Protein AF-A0A5B8RFM1-F1 (afdb_monomer_lite)

pLDDT: mean 87.41, std 11.12, range [33.59, 97.56]

Foldseek 3Di:
DPPQLLVLLLVLLVLLVVLQVQLQDQDLLSNLVSLLSNLSSLLSLLVSLCVLLVVVVPDVSVPDDPVVSVVVCVVSPHDQPPVVLVVVSVVSNCCCPVVVDTDGSVSSNVSSVSSQVRQQSSCCVRVVGRSLLSAPLVLDDDDQLSVLLVVLNVCLVVLVLLSNLQSLVVSCCLQPQQLQQLLQQQVHDQRDDPDSSSNGNVQADPVCNHNVNCVVQPPDNLSSRHDPLVSVVVLCVLLVADPVLVVLSVVLGWRWDDSDPPGDIDTPPSVVNVVPRSDSVNSSSSSSSSSVSNSSSVVSVVPDDDDDPPLLPWKKKAFQAWWFFFQALEPPGDGPGIDDHGDMFTFPDWAAHPVDGPWIWTWGWDQDPDPVRTDTGTITCVRIDTDNRPDPDDD

Secondary structure (DSSP, 8-state):
--HHHHHHHHHHHHHHHHHHHHHTSS-HHHHHHHHHHHHHHHHHHHHHHHHHTT-TTTS-GGG--HHHHHHHHHHTT---TTHHHHHHHHHHHHHHHHH-PPPPHHHHHHHHHHHHHHHHHHHHHHTSS-STTS--GGGSPSSHHHHHHHHHHHHHHTT-HHHHHHHHHHHHHHHTGGGGBGGGGTTSSS---SSTTTTTTTTS-GGGSSHHHHHHH--SGGGGB---HHHHHHHHHHTT--HHHHHHHHHHSPEEE-SSTTSPPEEE-HHHIIIII-SHHHHHHHHHHHHHHHHHHHHHHHT------SGGG-EEEEE-S-EEEESSSSTTSPEEEEE-TT-EEEEEEEEE-SS-SS-EEEEEEEE-SSSSSEEEEEEEGGGEEEEPPPP----

Sequence (395 aa):
MKPEVLQSLMTGKVLLNQSRELCFTEDSYAASSGLVILQDALELIFISLLIEKGVDEQKAIESFSFDQIVGELKKVGLKVIKSGTLKALNKQRVVVKHYGQTSDSSSVANYFDVACQAVDSLLLEVVGKRLDEIMLCEMLADGEAKQYLQEASLAIEQAKYFKALVNIRKAIFVEIEADYCIYSYRQGGTPRGLGLLAAAGMKAPYFTKNATWIEDNVKDPFDYIQLDHGKIRQDLIEWGASTQDFFNIWRLTPEVIRLEQDSDWLLKGELKHLYQAATRENAIFCLDRAINLLGKKQQHQDNARWLDFSAAHRLNVKISSATSVFRKASKNADVVARLGIGDIYEAQAIVPSLDGEHDRFAQILHIQDDEPRFLSGYVDLEDCELVEPPEPTNQ

Organism: NCBI:txid155900

Radius of gyration: 29.36 Å; chains: 1; bounding box: 65×54×82 Å

Structure (mmCIF, N/CA/C/O backbone):
data_AF-A0A5B8RFM1-F1
#
_entry.id   AF-A0A5B8RFM1-F1
#
loop_
_atom_site.group_PDB
_atom_site.id
_atom_site.type_symbol
_atom_site.label_atom_id
_atom_site.label_alt_id
_atom_site.label_comp_id
_atom_site.label_asym_id
_atom_site.label_entity_id
_atom_site.label_seq_id
_atom_site.pdbx_PDB_ins_code
_atom_site.Cartn_x
_atom_site.Cartn_y
_atom_site.Cartn_z
_atom_site.occupancy
_atom_site.B_iso_or_equiv
_atom_site.auth_seq_id
_atom_site.auth_comp_id
_atom_site.auth_asym_id
_atom_site.auth_atom_id
_atom_site.pdbx_PDB_model_num
ATOM 1 N N . MET A 1 1 ? -23.346 -6.986 8.320 1.00 80.50 1 MET A N 1
ATOM 2 C CA . MET A 1 1 ? -22.929 -5.666 7.835 1.00 80.50 1 MET A CA 1
ATOM 3 C C . MET A 1 1 ? -23.709 -5.308 6.592 1.00 80.50 1 MET A C 1
ATOM 5 O O . MET A 1 1 ? -23.586 -6.009 5.589 1.00 80.50 1 MET A O 1
ATOM 9 N N . LYS A 1 2 ? -24.530 -4.258 6.675 1.00 81.00 2 LYS A N 1
ATOM 10 C CA . LYS A 1 2 ? -25.213 -3.672 5.510 1.00 81.00 2 LYS A CA 1
ATOM 11 C C . LYS A 1 2 ? -24.164 -3.117 4.508 1.00 81.00 2 LYS A C 1
ATOM 13 O O . LYS A 1 2 ? -23.113 -2.649 4.952 1.00 81.00 2 LYS A O 1
ATOM 18 N N . PRO A 1 3 ? -24.392 -3.142 3.178 1.00 81.25 3 PRO A N 1
ATOM 19 C CA . PRO A 1 3 ? -23.410 -2.646 2.198 1.00 81.25 3 PRO A CA 1
ATOM 20 C C . PRO A 1 3 ? -22.996 -1.177 2.399 1.00 81.25 3 PRO A C 1
ATOM 22 O O . PRO A 1 3 ? -21.817 -0.843 2.310 1.00 81.25 3 PRO A O 1
ATOM 25 N N . GLU A 1 4 ? -23.948 -0.310 2.739 1.00 83.62 4 GLU A N 1
ATOM 26 C CA . GLU A 1 4 ? -23.717 1.110 3.049 1.00 83.62 4 GLU A CA 1
ATOM 27 C C . GLU A 1 4 ? -22.857 1.332 4.308 1.00 83.62 4 GLU A C 1
ATOM 29 O O . GLU A 1 4 ? -22.039 2.255 4.355 1.00 83.62 4 GLU A O 1
ATOM 34 N N . VAL A 1 5 ? -22.979 0.442 5.301 1.00 87.38 5 VAL A N 1
ATOM 35 C CA . VAL A 1 5 ? -22.143 0.431 6.511 1.00 87.38 5 VAL A CA 1
ATOM 36 C C . VAL A 1 5 ? -20.711 0.086 6.135 1.00 87.38 5 VAL A C 1
ATOM 38 O O . VAL A 1 5 ? -19.790 0.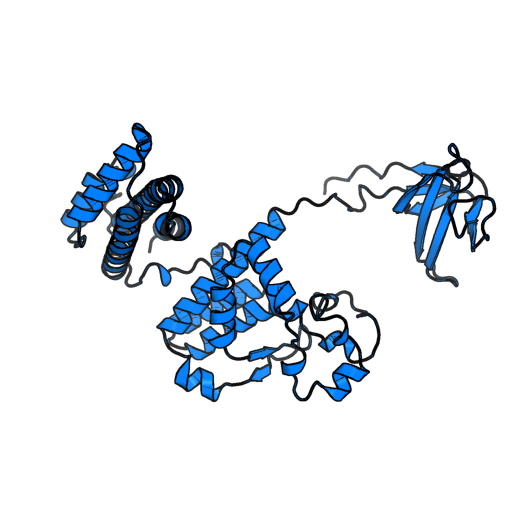758 6.589 1.00 87.38 5 VAL A O 1
ATOM 41 N N . LEU A 1 6 ? -20.505 -0.905 5.261 1.00 85.06 6 LEU A N 1
ATOM 42 C CA . LEU A 1 6 ? -19.167 -1.245 4.784 1.00 85.06 6 LEU A CA 1
ATOM 43 C C . LEU A 1 6 ? -18.524 -0.052 4.068 1.00 85.06 6 LEU A C 1
ATOM 45 O O . LEU A 1 6 ? -17.426 0.345 4.437 1.00 85.06 6 LEU A O 1
ATOM 49 N N . GLN A 1 7 ? -19.209 0.572 3.108 1.00 85.31 7 GLN A N 1
ATOM 50 C CA . GLN A 1 7 ? -18.672 1.734 2.381 1.00 85.31 7 GLN A CA 1
ATOM 51 C C . GLN A 1 7 ? -18.318 2.905 3.313 1.00 85.31 7 GLN A C 1
ATOM 53 O O . GLN A 1 7 ? -17.249 3.513 3.186 1.00 85.31 7 GLN A O 1
ATOM 58 N N . SER A 1 8 ? -19.182 3.190 4.286 1.00 89.56 8 SER A N 1
ATOM 59 C CA . SER A 1 8 ? -18.968 4.261 5.262 1.00 89.56 8 SER A CA 1
ATOM 60 C C . SER A 1 8 ? -17.807 3.951 6.214 1.00 89.56 8 SER A C 1
ATOM 62 O O . SER A 1 8 ? -16.977 4.823 6.473 1.00 89.56 8 SER A O 1
ATOM 64 N N . LEU A 1 9 ? -17.669 2.697 6.663 1.00 91.25 9 LEU A N 1
ATOM 65 C CA . LEU A 1 9 ? -16.527 2.245 7.466 1.00 91.25 9 LEU A CA 1
ATOM 66 C C . LEU A 1 9 ? -15.214 2.293 6.681 1.00 91.25 9 LEU A C 1
ATOM 68 O O . LEU A 1 9 ? -14.189 2.660 7.248 1.00 91.25 9 LEU A O 1
ATOM 72 N N . MET A 1 10 ? -15.234 1.974 5.388 1.00 87.94 10 MET A N 1
ATOM 73 C CA . MET A 1 10 ? -14.050 2.044 4.523 1.00 87.94 10 MET A CA 1
ATOM 74 C C . MET A 1 10 ? -13.602 3.498 4.348 1.00 87.94 10 MET A C 1
ATOM 76 O O . MET A 1 10 ? -12.426 3.808 4.530 1.00 87.94 10 MET A O 1
ATOM 80 N N . THR A 1 11 ? -14.549 4.408 4.107 1.00 90.12 11 THR A N 1
ATOM 81 C CA . THR A 1 11 ? -14.279 5.854 4.043 1.00 90.12 11 THR A CA 1
ATOM 82 C C . THR A 1 11 ? -13.738 6.375 5.376 1.00 90.12 11 THR A C 1
ATOM 84 O O . THR A 1 11 ? -12.705 7.045 5.415 1.00 90.12 11 THR A O 1
ATOM 87 N N . GLY A 1 12 ? -14.377 6.002 6.489 1.00 93.88 12 GLY A N 1
ATOM 88 C CA . GLY A 1 12 ? -13.916 6.340 7.834 1.00 93.88 12 GLY A CA 1
ATOM 89 C C . GLY A 1 12 ? -12.516 5.798 8.135 1.00 93.88 12 GLY A C 1
ATOM 90 O O . GLY A 1 12 ? -11.698 6.511 8.709 1.00 93.88 12 GLY A O 1
ATOM 91 N N . LYS A 1 13 ? -12.192 4.578 7.688 1.00 91.31 13 LYS A N 1
ATOM 92 C CA . LYS A 1 13 ? -10.856 3.976 7.822 1.00 91.31 13 LYS A CA 1
ATOM 93 C C . LYS A 1 13 ? -9.799 4.746 7.037 1.00 91.31 13 LYS A C 1
ATOM 95 O O . LYS A 1 13 ? -8.712 4.977 7.565 1.00 91.31 13 LYS A O 1
ATOM 100 N N . VAL A 1 14 ? -10.105 5.167 5.809 1.00 88.62 14 VAL A N 1
ATOM 101 C CA . VAL A 1 14 ? -9.196 5.994 4.999 1.00 88.62 14 VAL A CA 1
ATOM 102 C C . VAL A 1 14 ? -8.899 7.315 5.708 1.00 88.62 14 VAL A C 1
ATOM 104 O O . VAL A 1 14 ? -7.728 7.650 5.885 1.00 88.62 14 VAL A O 1
ATOM 107 N N . LEU A 1 15 ? -9.928 8.019 6.189 1.00 93.94 15 LEU A N 1
ATOM 108 C CA . LEU A 1 15 ? -9.753 9.275 6.929 1.00 93.94 15 LEU A CA 1
ATOM 109 C C . LEU A 1 15 ? -8.984 9.066 8.237 1.00 93.94 15 LEU A C 1
ATOM 111 O O . LEU A 1 15 ? -8.085 9.842 8.553 1.00 93.94 15 LEU A O 1
ATOM 115 N N . LEU A 1 16 ? -9.276 7.991 8.975 1.00 93.50 16 LEU A N 1
ATOM 116 C CA . LEU A 1 16 ? -8.554 7.668 10.202 1.00 93.50 16 LEU A CA 1
ATOM 117 C C . LEU A 1 16 ? -7.062 7.444 9.906 1.00 93.50 16 LEU A C 1
ATOM 119 O O . LEU A 1 16 ? -6.207 8.030 10.570 1.00 93.50 16 LEU A O 1
ATOM 123 N N . ASN A 1 17 ? -6.740 6.674 8.865 1.00 88.25 17 ASN A N 1
ATOM 124 C CA . ASN A 1 17 ? -5.362 6.421 8.447 1.00 88.25 17 ASN A CA 1
ATOM 125 C C . ASN A 1 17 ? -4.639 7.702 8.008 1.00 88.25 17 ASN A C 1
ATOM 127 O O . ASN A 1 17 ? -3.491 7.902 8.396 1.00 88.25 17 ASN A O 1
ATOM 131 N N . GLN A 1 18 ? -5.308 8.587 7.265 1.00 89.50 18 GLN A N 1
ATOM 132 C CA . GLN A 1 18 ? -4.754 9.892 6.884 1.00 89.50 18 GLN A CA 1
ATOM 133 C C . GLN A 1 18 ? -4.527 10.796 8.101 1.00 89.50 18 GLN A C 1
ATOM 135 O O . GLN A 1 18 ? -3.470 11.413 8.228 1.00 89.50 18 GLN A O 1
ATOM 140 N N . SER A 1 19 ? -5.486 10.846 9.031 1.00 95.06 19 SER A N 1
ATOM 141 C CA . SER A 1 19 ? -5.359 11.667 10.237 1.00 95.06 19 SER A CA 1
ATOM 142 C C . SER A 1 19 ? -4.191 11.229 11.118 1.00 95.06 19 SER A C 1
ATOM 144 O O . SER A 1 19 ? -3.590 12.073 11.769 1.00 95.06 19 SER A O 1
ATOM 146 N N . ARG A 1 20 ? -3.805 9.944 11.094 1.00 92.38 20 ARG A N 1
ATOM 147 C CA . ARG A 1 20 ? -2.685 9.420 11.886 1.00 92.38 20 ARG A CA 1
ATOM 148 C C . ARG A 1 20 ? -1.383 10.166 11.616 1.00 92.38 20 ARG A C 1
ATOM 150 O O . ARG A 1 20 ? -0.751 10.629 12.556 1.00 92.38 20 ARG A O 1
ATOM 157 N N . GLU A 1 21 ? -0.974 10.274 10.354 1.00 88.38 21 GLU A N 1
ATOM 158 C CA . GLU A 1 21 ? 0.304 10.913 9.998 1.00 88.38 21 GLU A CA 1
ATOM 159 C C . GLU A 1 21 ? 0.332 12.382 10.451 1.00 88.38 21 GLU A C 1
ATOM 161 O O . GLU A 1 21 ? 1.353 12.876 10.925 1.00 88.38 21 GLU A O 1
ATOM 166 N N . LEU A 1 22 ? -0.823 13.049 10.404 1.00 94.00 22 LEU A N 1
ATOM 167 C CA . LEU A 1 22 ? -0.988 14.434 10.831 1.00 94.00 22 LEU A CA 1
ATOM 168 C C . LEU A 1 22 ? -1.064 14.583 12.356 1.00 94.00 22 LEU A C 1
ATOM 170 O O . LEU A 1 22 ? -0.514 15.529 12.898 1.00 94.00 22 LEU A O 1
ATOM 174 N N . CYS A 1 23 ? -1.714 13.666 13.072 1.00 94.81 23 CYS A N 1
ATOM 175 C CA . CYS A 1 23 ? -1.893 13.754 14.524 1.00 94.81 23 CYS A CA 1
ATOM 176 C C . CYS A 1 23 ? -0.604 13.513 15.324 1.00 94.81 23 CYS A C 1
ATOM 178 O O . CYS A 1 23 ? -0.533 13.943 16.472 1.00 94.81 23 CYS A O 1
ATOM 180 N N . PHE A 1 24 ? 0.389 12.829 14.746 1.00 92.44 24 PHE A N 1
ATOM 181 C CA . PHE A 1 24 ? 1.660 12.494 15.408 1.00 92.44 24 PHE A CA 1
ATOM 182 C C . PHE A 1 24 ? 2.834 13.408 15.016 1.00 92.44 24 PHE A C 1
ATOM 184 O O . PHE A 1 24 ? 3.976 13.125 15.374 1.00 92.44 24 PHE A O 1
ATOM 191 N N . THR A 1 25 ? 2.579 14.497 14.292 1.00 90.94 25 THR A N 1
ATOM 192 C CA . THR A 1 25 ? 3.601 15.508 13.986 1.00 90.94 25 THR A CA 1
ATOM 193 C C . THR A 1 25 ? 3.812 16.473 15.155 1.00 90.94 25 THR A C 1
ATOM 195 O O . THR A 1 25 ? 2.909 16.698 15.957 1.00 90.94 25 THR A O 1
ATOM 198 N N . GLU A 1 26 ? 4.995 17.082 15.250 1.00 91.31 26 GLU A N 1
ATOM 199 C CA . GLU A 1 26 ? 5.261 18.146 16.229 1.00 91.31 26 GLU A CA 1
ATOM 200 C C . GLU A 1 26 ? 4.641 19.489 15.810 1.00 91.31 26 GLU A C 1
ATOM 202 O O . GLU A 1 26 ? 4.331 20.316 16.669 1.00 91.31 26 GLU A O 1
ATOM 207 N N . ASP A 1 27 ? 4.394 19.694 14.511 1.00 94.25 27 ASP A N 1
ATOM 208 C CA . ASP A 1 27 ? 3.782 20.915 13.980 1.00 94.25 27 ASP A CA 1
ATOM 209 C C . ASP A 1 27 ? 2.311 21.048 14.410 1.00 94.25 27 ASP A C 1
ATOM 211 O O . ASP A 1 27 ? 1.443 20.267 14.013 1.00 94.25 27 ASP A O 1
ATOM 215 N N . SER A 1 28 ? 2.013 22.093 15.184 1.00 93.56 28 SER A N 1
ATOM 216 C CA . SER A 1 28 ? 0.675 22.345 15.714 1.00 93.56 28 SER A CA 1
ATOM 217 C C . SER A 1 28 ? -0.366 22.620 14.626 1.00 93.56 28 SER A C 1
ATOM 219 O O . SER A 1 28 ? -1.543 22.312 14.832 1.00 93.56 28 SER A O 1
ATOM 221 N N . TYR A 1 29 ? 0.013 23.143 13.455 1.00 95.06 29 TYR A N 1
ATOM 222 C CA . TYR A 1 29 ? -0.918 23.368 12.340 1.00 95.06 29 TYR A CA 1
ATOM 223 C C . TYR A 1 29 ? -1.307 22.053 11.665 1.00 95.06 29 TYR A C 1
ATOM 225 O O . TYR A 1 29 ? -2.497 21.783 11.455 1.00 95.06 29 TYR A O 1
ATOM 233 N N . ALA A 1 30 ? -0.318 21.212 11.368 1.00 94.62 30 ALA A N 1
ATOM 234 C CA . ALA A 1 30 ? -0.551 19.886 10.811 1.00 94.62 30 ALA A CA 1
ATOM 235 C C . ALA A 1 30 ? -1.322 18.994 11.802 1.00 94.62 30 ALA A C 1
ATOM 237 O O . ALA A 1 30 ? -2.327 18.397 11.413 1.00 94.62 30 ALA A O 1
ATOM 238 N N . ALA A 1 31 ? -0.967 19.010 13.093 1.00 95.62 31 ALA A N 1
ATOM 239 C CA . ALA A 1 31 ? -1.714 18.311 14.140 1.00 95.62 31 ALA A CA 1
ATOM 240 C C . ALA A 1 31 ? -3.170 18.796 14.234 1.00 95.62 31 ALA A C 1
ATOM 242 O O . ALA A 1 31 ? -4.103 17.992 14.275 1.00 95.62 31 ALA A O 1
ATOM 243 N N . SER A 1 32 ? -3.396 20.110 14.181 1.00 96.25 32 SER A N 1
ATOM 244 C CA . SER A 1 32 ? -4.747 20.688 14.170 1.00 96.25 32 SER A CA 1
ATOM 245 C C . SER A 1 32 ? -5.562 20.257 12.949 1.00 96.25 32 SER A C 1
ATOM 247 O O . SER A 1 32 ? -6.758 19.995 13.069 1.00 96.25 32 SER A O 1
ATOM 249 N N . SER A 1 33 ? -4.924 20.131 11.785 1.00 95.50 33 SER A N 1
ATOM 250 C CA . SER A 1 33 ? -5.568 19.615 10.570 1.00 95.50 33 SER A CA 1
ATOM 251 C C . SER A 1 33 ? -5.920 18.132 10.717 1.00 95.50 33 SER A C 1
ATOM 253 O O . SER A 1 33 ? -7.040 17.725 10.402 1.00 95.50 33 SER A O 1
ATOM 255 N N . GLY A 1 34 ? -5.008 17.341 11.291 1.00 96.12 34 GLY A N 1
ATOM 256 C CA . GLY A 1 34 ? -5.249 15.944 11.650 1.00 96.12 34 GLY A CA 1
ATOM 257 C C . GLY A 1 34 ? -6.445 15.776 12.586 1.00 96.12 34 GLY A C 1
ATOM 258 O O . GLY A 1 34 ? -7.269 14.895 12.363 1.00 96.12 34 GLY A O 1
ATOM 259 N N . LEU A 1 35 ? -6.612 16.669 13.568 1.00 96.94 35 LEU A N 1
ATOM 260 C CA . LEU A 1 35 ? -7.751 16.662 14.494 1.00 96.94 35 LEU A CA 1
ATOM 261 C C . LEU A 1 35 ? -9.106 16.825 13.785 1.00 96.94 35 LEU A C 1
ATOM 263 O O . LEU A 1 35 ? -10.089 16.202 14.189 1.00 96.94 35 LEU A O 1
ATOM 267 N N . VAL A 1 36 ? -9.175 17.659 12.743 1.00 96.56 36 VAL A N 1
ATOM 268 C CA . VAL A 1 36 ? -10.403 17.840 11.951 1.00 96.56 36 VAL A CA 1
ATOM 269 C C . VAL A 1 36 ? -10.739 16.554 11.198 1.00 96.56 36 VAL A C 1
ATOM 271 O O . VAL A 1 36 ? -11.860 16.063 11.312 1.00 96.56 36 VAL A O 1
ATOM 274 N N . ILE A 1 37 ? -9.754 15.971 10.512 1.00 97.19 37 ILE A N 1
ATOM 275 C CA . ILE A 1 37 ? -9.925 14.734 9.734 1.00 97.19 37 ILE A CA 1
ATOM 276 C C . ILE A 1 37 ? -10.281 13.553 10.651 1.00 97.19 37 ILE A C 1
ATOM 278 O O . ILE A 1 37 ? -11.168 12.763 10.330 1.00 97.19 37 ILE A O 1
ATOM 282 N N . LEU A 1 38 ? -9.640 13.456 11.821 1.00 97.56 38 LEU A N 1
ATOM 283 C CA . LEU A 1 38 ? -9.930 12.443 12.839 1.00 97.56 38 LEU A CA 1
ATOM 284 C C . LEU A 1 38 ? -11.396 12.497 13.281 1.00 97.56 38 LEU A C 1
ATOM 286 O O . LEU A 1 38 ? -12.038 11.463 13.457 1.00 97.56 38 LEU A O 1
ATOM 290 N N . GLN A 1 39 ? -11.929 13.700 13.470 1.00 96.19 39 GLN A N 1
ATOM 291 C CA . GLN A 1 39 ? -13.304 13.873 13.906 1.00 96.19 39 GLN A CA 1
ATOM 292 C C . GLN A 1 39 ? -14.311 13.460 12.827 1.00 96.19 39 GLN A C 1
ATOM 294 O O . GLN A 1 39 ? -15.297 12.799 13.150 1.00 96.19 39 GLN A O 1
ATOM 299 N N . ASP A 1 40 ? -14.048 13.790 11.564 1.00 95.69 40 ASP A N 1
ATOM 300 C CA . ASP A 1 40 ? -14.897 13.368 10.446 1.00 95.69 40 ASP A CA 1
ATOM 301 C C . ASP A 1 40 ? -14.849 11.833 10.270 1.00 95.69 40 ASP A C 1
ATOM 303 O O . ASP A 1 40 ? -15.879 11.194 10.045 1.00 95.69 40 ASP A O 1
ATOM 307 N N . ALA A 1 41 ? -13.680 11.212 10.488 1.00 96.69 41 ALA A N 1
ATOM 308 C CA . ALA A 1 41 ? -13.542 9.755 10.530 1.00 96.69 41 ALA A CA 1
ATOM 309 C C . ALA A 1 41 ? -14.408 9.123 11.635 1.00 96.69 41 ALA A C 1
ATOM 311 O O . ALA A 1 41 ? -15.121 8.147 11.391 1.00 96.69 41 ALA A O 1
ATOM 312 N N . LEU A 1 42 ? -14.370 9.686 12.850 1.00 96.81 42 LEU A N 1
ATOM 313 C CA . LEU A 1 42 ? -15.168 9.210 13.982 1.00 96.81 42 LEU A CA 1
ATOM 314 C C . LEU A 1 42 ? -16.670 9.348 13.738 1.00 96.81 42 LEU A C 1
ATOM 316 O O . LEU A 1 42 ? -17.415 8.427 14.066 1.00 96.81 42 LEU A O 1
ATOM 320 N N . GLU A 1 43 ? -17.114 10.474 13.182 1.00 95.50 43 GLU A N 1
ATOM 321 C CA . GLU A 1 43 ? -18.524 10.704 12.857 1.00 95.50 43 GLU A CA 1
ATOM 322 C C . GLU A 1 43 ? -19.033 9.649 11.872 1.00 95.50 43 GLU A C 1
ATOM 324 O O . GLU A 1 43 ? -20.026 8.982 12.167 1.00 95.50 43 GLU A O 1
ATOM 329 N N . LEU A 1 44 ? -18.305 9.407 10.777 1.00 95.31 44 LEU A N 1
ATOM 330 C CA . LEU A 1 44 ? -18.661 8.377 9.798 1.00 95.31 44 LEU A CA 1
ATOM 331 C C . LEU A 1 44 ? -18.715 6.979 10.415 1.00 95.31 44 LEU A C 1
ATOM 333 O O . LEU A 1 44 ? -19.691 6.254 10.216 1.00 95.31 44 LEU A O 1
ATOM 337 N N . ILE A 1 45 ? -17.698 6.600 11.192 1.00 95.69 45 ILE A N 1
ATOM 338 C CA . ILE A 1 45 ? -17.657 5.281 11.833 1.00 95.69 45 ILE A CA 1
ATOM 339 C C . ILE A 1 45 ? -18.823 5.136 12.814 1.00 95.69 45 ILE A C 1
ATOM 341 O O . ILE A 1 45 ? -19.546 4.146 12.761 1.00 95.69 45 ILE A O 1
ATOM 345 N N . PHE A 1 46 ? -19.058 6.117 13.684 1.00 96.19 46 PHE A N 1
ATOM 346 C CA . PHE A 1 46 ? -20.114 6.035 14.695 1.00 96.19 46 PHE A CA 1
ATOM 347 C C . PHE A 1 46 ? -21.518 6.042 14.086 1.00 96.19 46 PHE A C 1
ATOM 349 O O . PHE A 1 46 ? -22.377 5.295 14.554 1.00 96.19 46 PHE A O 1
ATOM 356 N N . ILE A 1 47 ? -21.745 6.822 13.027 1.00 94.94 47 ILE A N 1
ATOM 357 C CA . ILE A 1 47 ? -22.988 6.780 12.246 1.00 94.94 47 ILE A CA 1
ATOM 358 C C . ILE A 1 47 ? -23.177 5.386 11.638 1.00 94.94 47 ILE A C 1
ATOM 360 O O . ILE A 1 47 ? -24.245 4.800 11.794 1.00 94.94 47 ILE A O 1
ATOM 364 N N . SER A 1 48 ? -22.128 4.804 11.050 1.00 93.69 48 SER A N 1
ATOM 365 C CA . SER A 1 48 ? -22.175 3.448 10.477 1.00 93.69 48 SER A CA 1
ATOM 366 C C . SER A 1 48 ? -22.589 2.394 11.510 1.00 93.69 48 SER A C 1
ATOM 368 O O . SER A 1 48 ? -23.363 1.488 11.210 1.00 93.69 48 SER A O 1
ATOM 370 N N . LEU A 1 49 ? -22.124 2.528 12.755 1.00 94.50 49 LEU A N 1
ATOM 371 C CA . LEU A 1 49 ? -22.515 1.639 13.851 1.00 94.50 49 LEU A CA 1
ATOM 372 C C . LEU A 1 49 ? -23.985 1.803 14.256 1.00 94.50 49 LEU A C 1
ATOM 374 O O . LEU A 1 49 ? -24.638 0.817 14.597 1.00 94.50 49 LEU A O 1
ATOM 378 N N . LEU A 1 50 ? -24.509 3.032 14.232 1.00 94.38 50 LEU A N 1
ATOM 379 C CA . LEU A 1 50 ? -25.925 3.305 14.496 1.00 94.38 50 LEU A CA 1
ATOM 380 C C . LEU A 1 50 ? -26.821 2.730 13.389 1.00 94.38 50 LEU A C 1
ATOM 382 O O . LEU A 1 50 ? -27.860 2.150 13.707 1.00 94.38 50 LEU A O 1
ATOM 386 N N . ILE A 1 51 ? -26.391 2.820 12.127 1.00 92.56 51 ILE A N 1
ATOM 387 C CA . ILE A 1 51 ? -27.071 2.209 10.970 1.00 92.56 51 ILE A CA 1
ATOM 388 C C . ILE A 1 51 ? -27.100 0.681 11.096 1.00 92.56 51 ILE A C 1
ATOM 390 O O . ILE A 1 51 ? -28.142 0.047 10.916 1.00 92.56 51 ILE A O 1
ATOM 394 N N . GLU A 1 52 ? -25.975 0.062 11.467 1.00 92.75 52 GLU A N 1
ATOM 395 C CA . GLU A 1 52 ? -25.910 -1.393 11.674 1.00 92.75 52 GLU A CA 1
ATOM 396 C C . GLU A 1 52 ? -26.812 -1.846 12.841 1.00 92.75 52 GLU A C 1
ATOM 398 O O . GLU A 1 52 ? -27.294 -2.977 12.851 1.00 92.75 52 GLU A O 1
ATOM 403 N N . LYS A 1 53 ? -27.093 -0.961 13.810 1.00 92.12 53 LYS A N 1
ATOM 404 C CA . LYS A 1 53 ? -28.065 -1.189 14.897 1.00 92.12 53 LYS A CA 1
ATOM 405 C C . LYS A 1 53 ? -29.510 -0.792 14.547 1.00 92.12 53 LYS A C 1
ATOM 407 O O . LYS A 1 53 ? -30.375 -0.942 15.408 1.00 92.12 53 LYS A O 1
ATOM 412 N N . GLY A 1 54 ? -29.782 -0.319 13.328 1.00 88.75 54 GLY A N 1
ATOM 413 C CA . GLY A 1 54 ? -31.127 0.027 12.845 1.00 88.75 54 GLY A CA 1
ATOM 414 C C . GLY A 1 54 ? -31.703 1.325 13.424 1.00 88.75 54 GLY A C 1
ATOM 415 O O . GLY A 1 54 ? -32.917 1.460 13.566 1.00 88.75 54 GLY A O 1
ATOM 416 N N . VAL A 1 55 ? -30.853 2.272 13.835 1.00 87.81 55 VAL A N 1
ATOM 417 C CA . VAL A 1 55 ? -31.299 3.565 14.396 1.00 87.81 55 VAL A CA 1
ATOM 418 C C . VAL A 1 55 ? -31.740 4.543 13.303 1.00 87.81 55 VAL A C 1
ATOM 420 O O . VAL A 1 55 ? -32.642 5.352 13.528 1.00 87.81 55 VAL A O 1
ATOM 423 N N . ASP A 1 56 ? -31.123 4.453 12.130 1.00 84.38 56 ASP A N 1
ATOM 424 C CA . ASP A 1 56 ? -31.448 5.197 10.906 1.00 84.38 56 ASP A CA 1
ATOM 425 C C . ASP A 1 56 ? -32.885 4.963 10.432 1.00 84.38 56 ASP A C 1
ATOM 427 O O . ASP A 1 56 ? -33.552 5.880 9.965 1.00 84.38 56 ASP A O 1
ATOM 431 N N . GLU A 1 57 ? -33.414 3.763 10.661 1.00 79.94 57 GLU A N 1
ATOM 432 C CA . GLU A 1 57 ? -34.799 3.407 10.335 1.00 79.94 57 GLU A CA 1
ATOM 433 C C . GLU A 1 57 ? -35.825 4.174 11.195 1.00 79.94 57 GLU A C 1
ATOM 435 O O . GLU A 1 57 ? -37.011 4.230 10.869 1.00 79.94 57 GLU A O 1
ATOM 440 N N . GLN A 1 58 ? -35.382 4.779 12.303 1.00 71.94 58 GLN A N 1
ATOM 441 C CA . GLN A 1 58 ? -36.239 5.451 13.283 1.00 71.94 58 GLN A CA 1
ATOM 442 C C . GLN A 1 58 ? -35.988 6.959 13.368 1.00 71.94 58 GLN A C 1
ATOM 444 O O . GLN A 1 58 ? -36.832 7.695 13.889 1.00 71.94 58 GLN A O 1
ATOM 449 N N . LYS A 1 59 ? -34.813 7.430 12.938 1.00 83.25 59 LYS A N 1
ATOM 450 C CA . LYS A 1 59 ? -34.356 8.809 13.141 1.00 83.25 59 LYS A CA 1
ATOM 451 C C . LYS A 1 59 ? -33.486 9.269 11.975 1.00 83.25 59 LYS A C 1
ATOM 453 O O . LYS A 1 59 ? -32.660 8.514 11.483 1.00 83.25 59 LYS A O 1
ATOM 458 N N . ALA A 1 60 ? -33.593 10.554 11.633 1.00 84.44 60 ALA A N 1
ATOM 459 C CA . ALA A 1 60 ? -32.712 11.220 10.671 1.00 84.44 60 ALA A CA 1
ATOM 460 C C . ALA A 1 60 ? -31.324 11.475 11.288 1.00 84.44 60 ALA A C 1
ATOM 462 O O . ALA A 1 60 ? -31.018 12.578 11.764 1.00 84.44 60 ALA A O 1
ATOM 463 N N . ILE A 1 61 ? -30.511 10.420 11.357 1.00 85.75 61 ILE A N 1
ATOM 464 C CA . ILE A 1 61 ? -29.201 10.439 12.013 1.00 85.75 61 ILE A CA 1
ATOM 465 C C . ILE A 1 61 ? -28.180 11.336 11.297 1.00 85.75 61 ILE A C 1
ATOM 467 O O . ILE A 1 61 ? -27.214 11.748 11.937 1.00 85.75 61 ILE A O 1
ATOM 471 N N . GLU A 1 62 ? -28.397 11.719 10.029 1.00 78.06 62 GLU A N 1
ATOM 472 C CA . GLU A 1 62 ? -27.479 12.604 9.286 1.00 78.06 62 GLU A CA 1
ATOM 473 C C . GLU A 1 62 ? -27.439 14.029 9.859 1.00 78.06 62 GLU A C 1
ATOM 475 O O . GLU A 1 62 ? -26.490 14.777 9.637 1.00 78.06 62 GLU A O 1
ATOM 480 N N . SER A 1 63 ? -28.469 14.414 10.616 1.00 84.19 63 SER A N 1
ATOM 481 C CA . SER A 1 63 ? -28.568 15.733 11.254 1.00 84.19 63 SER A CA 1
ATOM 482 C C . SER A 1 63 ? -27.916 15.798 12.638 1.00 84.19 63 SER A C 1
ATOM 484 O O . SER A 1 63 ? -27.924 16.852 13.282 1.00 84.19 63 SER A O 1
ATOM 486 N N . PHE A 1 64 ? -27.388 14.679 13.142 1.00 91.06 64 PHE A N 1
ATOM 487 C CA . PHE A 1 64 ? -26.886 14.620 14.506 1.00 91.06 64 PHE A CA 1
ATOM 488 C C . PHE A 1 64 ? -25.528 15.302 14.638 1.00 91.06 64 PHE A C 1
ATOM 490 O O . PHE A 1 64 ? -24.564 14.989 13.948 1.00 91.06 64 PHE A O 1
ATOM 497 N N . SER A 1 65 ? -25.424 16.186 15.626 1.00 92.38 65 SER A N 1
ATOM 498 C CA . SER A 1 65 ? -24.133 16.611 16.159 1.00 92.38 65 SER A CA 1
ATOM 499 C C . SER A 1 65 ? -23.388 15.429 16.785 1.00 92.38 65 SER A C 1
ATOM 501 O O . SER A 1 65 ? -23.990 14.464 17.261 1.00 92.38 65 SER A O 1
ATOM 503 N N . PHE A 1 66 ? -22.066 15.538 16.891 1.00 93.56 66 PHE A N 1
ATOM 504 C CA . PHE A 1 66 ? -21.242 14.496 17.505 1.00 93.56 66 PHE A CA 1
ATOM 505 C C . PHE A 1 66 ? -21.691 14.095 18.920 1.00 93.56 66 PHE A C 1
ATOM 507 O O . PHE A 1 66 ? -21.725 12.913 19.262 1.00 93.56 66 PHE A O 1
ATOM 514 N N . ASP A 1 67 ? -22.094 15.064 19.746 1.00 92.62 67 ASP A N 1
ATOM 515 C CA . ASP A 1 67 ? -22.621 14.786 21.085 1.00 92.62 67 ASP A CA 1
ATOM 516 C C . ASP A 1 67 ? -23.918 13.963 21.047 1.00 92.62 67 ASP A C 1
ATOM 518 O O . ASP A 1 67 ? -24.120 13.098 21.906 1.00 92.62 67 ASP A O 1
ATOM 522 N N . GLN A 1 68 ? -24.781 14.209 20.055 1.00 94.19 68 GLN A N 1
ATOM 523 C CA . GLN A 1 68 ? -25.997 13.425 19.833 1.00 94.19 68 GLN A CA 1
ATOM 524 C C . GLN A 1 68 ? -25.655 12.011 19.359 1.00 94.19 68 GLN A C 1
ATOM 526 O O . GLN A 1 68 ? -26.200 11.065 19.921 1.00 94.19 68 GLN A O 1
ATOM 531 N N . ILE A 1 69 ? -24.704 11.851 18.432 1.00 95.38 69 ILE A N 1
ATOM 532 C CA . ILE A 1 69 ? -24.220 10.537 17.972 1.00 95.38 69 ILE A CA 1
ATOM 533 C C . ILE A 1 69 ? -23.719 9.705 19.164 1.00 95.38 69 ILE A C 1
ATOM 535 O O . ILE A 1 69 ? -24.186 8.589 19.395 1.00 95.38 69 ILE A O 1
ATOM 539 N N . VAL A 1 70 ? -22.834 10.270 19.996 1.00 94.50 70 VAL A N 1
ATOM 540 C CA . VAL A 1 70 ? -22.322 9.600 21.207 1.00 94.50 70 VAL A CA 1
ATOM 541 C C . VAL A 1 70 ? -23.445 9.291 22.205 1.00 94.50 70 VAL A C 1
ATOM 543 O O . VAL A 1 70 ? -23.408 8.266 22.890 1.00 94.50 70 VAL A O 1
ATOM 546 N N . GLY A 1 71 ? -24.440 10.174 22.319 1.00 93.88 71 GLY A N 1
ATOM 547 C CA . GLY A 1 71 ? -25.618 9.959 23.157 1.00 93.88 71 GLY A CA 1
ATOM 548 C C . GLY A 1 71 ? -26.487 8.798 22.675 1.00 93.88 71 GLY A C 1
ATOM 549 O O . GLY A 1 71 ? -26.946 8.003 23.492 1.00 93.88 71 GLY A O 1
ATOM 550 N N . GLU A 1 72 ? -26.687 8.672 21.368 1.00 94.44 72 GLU A N 1
ATOM 551 C CA . GLU A 1 72 ? -27.492 7.611 20.760 1.00 94.44 72 GLU A CA 1
ATOM 552 C C . GLU A 1 72 ? -26.791 6.256 20.822 1.00 94.44 72 GLU A C 1
ATOM 554 O O . GLU A 1 72 ? -27.440 5.284 21.202 1.00 94.44 72 GLU A O 1
ATOM 559 N N . LEU A 1 73 ? -25.467 6.199 20.623 1.00 94.31 73 LEU A N 1
ATOM 560 C CA . LEU A 1 73 ? -24.677 4.979 20.857 1.00 94.31 73 LEU A CA 1
ATOM 561 C C . LEU A 1 73 ? -24.921 4.422 22.270 1.00 94.31 73 LEU A C 1
ATOM 563 O O . LEU A 1 73 ? -25.164 3.231 22.445 1.00 94.31 73 LEU A O 1
ATOM 567 N N . LYS A 1 74 ? -24.955 5.298 23.283 1.00 94.31 74 LYS A N 1
ATOM 568 C CA . LYS A 1 74 ? -25.263 4.895 24.665 1.00 94.31 74 LYS A CA 1
ATOM 569 C C . LYS A 1 74 ? -26.704 4.415 24.839 1.00 94.31 74 LYS A C 1
ATOM 571 O O . LYS A 1 74 ? -26.933 3.482 25.603 1.00 94.31 74 LYS A O 1
ATOM 576 N N . LYS A 1 75 ? -27.677 5.036 24.160 1.00 93.62 75 LYS A N 1
ATOM 577 C CA . LYS A 1 75 ? -29.095 4.634 24.232 1.00 93.62 75 LYS A CA 1
ATOM 578 C C . LYS A 1 75 ? -29.333 3.249 23.637 1.00 93.62 75 LYS A C 1
ATOM 580 O O . LYS A 1 75 ? -30.167 2.522 24.162 1.00 93.62 75 LYS A O 1
ATOM 585 N N . VAL A 1 76 ? -28.577 2.871 22.605 1.00 93.12 76 VAL A N 1
ATOM 586 C CA . VAL A 1 76 ? -28.613 1.514 22.032 1.00 93.12 76 VAL A CA 1
ATOM 587 C C . VAL A 1 76 ? -27.741 0.507 22.792 1.00 93.12 76 VAL A C 1
ATOM 589 O O . VAL A 1 76 ? -27.516 -0.601 22.315 1.00 93.12 76 VAL A O 1
ATOM 592 N N . GLY A 1 77 ? -27.262 0.873 23.985 1.00 92.12 77 GLY A N 1
ATOM 593 C CA . GLY A 1 77 ? -26.538 -0.018 24.889 1.00 92.12 77 GLY A CA 1
ATOM 594 C C . GLY A 1 77 ? -25.029 -0.098 24.655 1.00 92.12 77 GLY A C 1
ATOM 595 O O . GLY A 1 77 ? -24.361 -0.803 25.403 1.00 92.12 77 GLY A O 1
ATOM 596 N N . LEU A 1 78 ? -24.474 0.645 23.691 1.00 92.94 78 LEU A N 1
ATOM 597 C CA . LEU A 1 78 ? -23.044 0.600 23.382 1.00 92.94 78 LEU A CA 1
ATOM 598 C C . LEU A 1 78 ? -22.238 1.493 24.328 1.00 92.94 78 LEU A C 1
ATOM 600 O O . LEU A 1 78 ? -22.536 2.678 24.544 1.00 92.94 78 LEU A O 1
ATOM 604 N N . LYS A 1 79 ? -21.154 0.943 24.878 1.00 91.94 79 LYS A N 1
ATOM 605 C CA . LYS A 1 79 ? -20.299 1.673 25.818 1.00 91.94 79 LYS A CA 1
ATOM 606 C C . LYS A 1 79 ? -19.196 2.436 25.086 1.00 91.94 79 LYS A C 1
ATOM 608 O O . LYS A 1 79 ? -18.125 1.909 24.808 1.00 91.94 79 LYS A O 1
ATOM 613 N N . VAL A 1 80 ? -19.400 3.740 24.900 1.00 91.94 80 VAL A N 1
ATOM 614 C CA . VAL A 1 80 ? -18.351 4.635 24.380 1.00 91.94 80 VAL A CA 1
ATOM 615 C C . VAL A 1 80 ? -17.298 4.911 25.462 1.00 91.94 80 VAL A C 1
ATOM 617 O O . VAL A 1 80 ? -17.493 5.749 26.357 1.00 91.94 80 VAL A O 1
ATOM 620 N N . ILE A 1 81 ? -16.174 4.193 25.400 1.00 91.31 81 ILE A N 1
ATOM 621 C CA . ILE A 1 81 ? -15.047 4.383 26.319 1.00 91.31 81 ILE A CA 1
ATOM 622 C C . ILE A 1 81 ? -14.466 5.796 26.205 1.00 91.31 81 ILE A C 1
ATOM 624 O O . ILE A 1 81 ? -14.473 6.409 25.142 1.00 91.31 81 ILE A O 1
ATOM 628 N N . LYS A 1 82 ? -14.002 6.342 27.339 1.00 91.31 82 LYS A N 1
ATOM 629 C CA . LYS A 1 82 ? -13.407 7.689 27.431 1.00 91.31 82 LYS A CA 1
ATOM 630 C C . LYS A 1 82 ? -14.228 8.789 26.724 1.00 91.31 82 LYS A C 1
ATOM 632 O O . LYS A 1 82 ? -13.670 9.758 26.218 1.00 91.31 82 LYS A O 1
ATOM 637 N N . SER A 1 83 ? -15.564 8.695 26.750 1.00 90.75 83 SER A N 1
ATOM 638 C CA . SER A 1 83 ? -16.442 9.668 26.070 1.00 90.75 83 SER A CA 1
ATOM 639 C C . SER A 1 83 ? -16.199 11.138 26.460 1.00 90.75 83 SER A C 1
ATOM 641 O O . SER A 1 83 ? -16.427 12.018 25.640 1.00 90.75 83 SER A O 1
ATOM 643 N N . GLY A 1 84 ? -15.685 11.427 27.663 1.00 92.50 84 GLY A N 1
ATOM 644 C CA . GLY A 1 84 ? -15.264 12.783 28.044 1.00 92.50 84 GLY A CA 1
ATOM 645 C C . GLY A 1 84 ? -14.092 13.318 27.209 1.00 92.50 84 GLY A C 1
ATOM 646 O O . GLY A 1 84 ? -14.111 14.475 26.800 1.00 92.50 84 GLY A O 1
ATOM 647 N N . THR A 1 85 ? -13.112 12.470 26.890 1.00 94.88 85 THR A N 1
ATOM 648 C CA . THR A 1 85 ? -11.978 12.819 26.024 1.00 94.88 85 THR A CA 1
ATOM 649 C C . THR A 1 85 ? -12.429 13.044 24.583 1.00 94.88 85 THR A C 1
ATOM 651 O O . THR A 1 85 ? -12.008 14.018 23.974 1.00 94.88 85 THR A O 1
ATOM 654 N N . LEU A 1 86 ? -13.348 12.223 24.063 1.00 95.44 86 LEU A N 1
ATOM 655 C CA . LEU A 1 86 ? -13.926 12.428 22.725 1.00 95.44 86 LEU A CA 1
ATOM 656 C C . LEU A 1 86 ? -14.748 13.727 22.638 1.00 95.44 86 LEU A C 1
ATOM 658 O O . LEU A 1 86 ? -14.732 14.420 21.627 1.00 95.44 86 LEU A O 1
ATOM 662 N N . LYS A 1 87 ? -15.433 14.116 23.719 1.00 93.94 87 LYS A N 1
ATOM 663 C CA . LYS A 1 87 ? -16.101 15.427 23.791 1.00 93.94 87 LYS A CA 1
ATOM 664 C C . LYS A 1 87 ? -15.104 16.584 23.802 1.00 93.94 87 LYS A C 1
ATOM 666 O O . LYS A 1 87 ? -15.347 17.604 23.160 1.00 93.94 87 LYS A O 1
ATOM 671 N N . ALA A 1 88 ? -13.987 16.431 24.514 1.00 94.88 88 ALA A N 1
ATOM 672 C CA . ALA A 1 88 ? -12.909 17.416 24.507 1.00 94.88 88 ALA A CA 1
ATOM 673 C C . ALA A 1 88 ? -12.276 17.553 23.112 1.00 94.88 88 ALA A C 1
ATOM 675 O O . ALA A 1 88 ? -12.087 18.679 22.658 1.00 94.88 88 ALA A O 1
ATOM 676 N N . LEU A 1 89 ? -12.059 16.430 22.415 1.00 96.25 89 LEU A N 1
ATOM 677 C CA . LEU A 1 89 ? -11.638 16.373 21.012 1.00 96.25 89 LEU A CA 1
ATOM 678 C C . LEU A 1 89 ? -12.586 17.201 20.133 1.00 96.25 89 LEU A C 1
ATOM 680 O O . LEU A 1 89 ? -12.136 18.140 19.481 1.00 96.25 89 LEU A O 1
ATOM 684 N N . ASN A 1 90 ? -13.901 16.943 20.177 1.00 96.38 90 ASN A N 1
ATOM 685 C CA . ASN A 1 90 ? -14.870 17.701 19.374 1.00 96.38 90 ASN A CA 1
ATOM 686 C C . ASN A 1 90 ? -14.853 19.205 19.705 1.00 96.38 90 ASN A C 1
ATOM 688 O O . ASN A 1 90 ? -14.895 20.040 18.803 1.00 96.38 90 ASN A O 1
ATOM 692 N N . LYS A 1 91 ? -14.729 19.569 20.988 1.00 95.31 91 LYS A N 1
ATOM 693 C CA . LYS A 1 91 ? -14.603 20.974 21.402 1.00 95.31 91 LYS A CA 1
ATOM 694 C C . LYS A 1 91 ? -13.339 21.626 20.828 1.00 95.31 91 LYS A C 1
ATOM 696 O O . LYS A 1 91 ? -13.428 22.740 20.318 1.00 95.31 91 LYS A O 1
ATOM 701 N N . GLN A 1 92 ? -12.187 20.956 20.892 1.00 95.12 92 GLN A N 1
ATOM 702 C CA . GLN A 1 92 ? -10.950 21.472 20.295 1.00 95.12 92 GLN A CA 1
ATOM 703 C C . GLN A 1 92 ? -11.050 21.558 18.767 1.00 95.12 92 GLN A C 1
ATOM 705 O O . GLN A 1 92 ? -10.662 22.575 18.200 1.00 95.12 92 GLN A O 1
ATOM 710 N N . ARG A 1 93 ? -11.670 20.575 18.102 1.00 95.62 93 ARG A N 1
ATOM 711 C CA . ARG A 1 93 ? -11.939 20.615 16.654 1.00 95.62 93 ARG A CA 1
ATOM 712 C C . ARG A 1 93 ? -12.755 21.844 16.262 1.00 95.62 93 ARG A C 1
ATOM 714 O O . ARG A 1 93 ? -12.431 22.493 15.275 1.00 95.62 93 ARG A O 1
ATOM 721 N N . VAL A 1 94 ? -13.796 22.184 17.026 1.00 95.06 94 VAL A N 1
ATOM 722 C CA . VAL A 1 94 ? -14.608 23.394 16.794 1.00 95.06 94 VAL A CA 1
ATOM 723 C C . VAL A 1 94 ? -13.752 24.658 16.914 1.00 95.06 94 VAL A C 1
ATOM 725 O O . VAL A 1 94 ? -13.863 25.550 16.075 1.00 95.06 94 VAL A O 1
ATOM 728 N N . VAL A 1 95 ? -12.869 24.716 17.916 1.00 95.06 95 VAL A N 1
ATOM 729 C CA . VAL A 1 95 ? -11.932 25.831 18.119 1.00 95.06 95 VAL A CA 1
ATOM 730 C C . VAL A 1 95 ? -10.974 25.981 16.929 1.00 95.06 95 VAL A C 1
ATOM 732 O O . VAL A 1 95 ? -10.872 27.066 16.358 1.00 95.06 95 VAL A O 1
ATOM 735 N N . VAL A 1 96 ? -10.357 24.884 16.489 1.00 94.88 96 VAL A N 1
ATOM 736 C CA . VAL A 1 96 ? -9.486 24.853 15.303 1.00 94.88 96 VAL A CA 1
ATOM 737 C C . VAL A 1 96 ? -10.243 25.301 14.051 1.00 94.88 96 VAL A C 1
ATOM 739 O O . VAL A 1 96 ? -9.836 26.249 13.384 1.00 94.88 96 VAL A O 1
ATOM 742 N N . LYS A 1 97 ? -11.369 24.650 13.741 1.00 93.44 97 LYS A N 1
ATOM 743 C CA . LYS A 1 97 ? -12.100 24.818 12.476 1.00 93.44 97 LYS A CA 1
ATOM 744 C C . LYS A 1 97 ? -12.734 26.200 12.323 1.00 93.44 97 LYS A C 1
ATOM 746 O O . LYS A 1 97 ? -12.723 26.748 11.227 1.00 93.44 97 LYS A O 1
ATOM 751 N N . HIS A 1 98 ? -13.320 26.745 13.389 1.00 93.50 98 HIS A N 1
ATOM 752 C CA . HIS A 1 98 ? -14.089 27.992 13.306 1.00 93.50 98 HIS A CA 1
ATOM 753 C C . HIS A 1 98 ? -13.301 29.231 13.722 1.00 93.50 98 HIS A C 1
ATOM 755 O O . HIS A 1 98 ? -13.659 30.331 13.308 1.00 93.50 98 HIS A O 1
ATOM 761 N N . TYR A 1 99 ? -12.244 29.068 14.520 1.00 93.31 99 TYR A N 1
ATOM 762 C CA . TYR A 1 99 ? -11.474 30.193 15.053 1.00 93.31 99 TYR A CA 1
ATOM 763 C C . TYR A 1 99 ? -10.002 30.176 14.626 1.00 93.31 99 TYR A C 1
ATOM 765 O O . TYR A 1 99 ? -9.272 31.098 14.981 1.00 93.31 99 TYR A O 1
ATOM 773 N N . GLY A 1 100 ? -9.553 29.156 13.883 1.00 90.88 100 GLY A N 1
ATOM 774 C CA . GLY A 1 100 ? -8.177 29.060 13.384 1.00 90.88 100 GLY A CA 1
ATOM 775 C C . GLY A 1 100 ? -7.125 28.907 14.486 1.00 90.88 100 GLY A C 1
ATOM 776 O O . GLY A 1 100 ? -5.953 29.185 14.256 1.00 90.88 100 GLY A O 1
ATOM 777 N N . GLN A 1 101 ? -7.531 28.508 15.695 1.00 94.19 101 GLN A N 1
ATOM 778 C CA . GLN A 1 101 ? -6.626 28.364 16.834 1.00 94.19 101 GLN A CA 1
ATOM 779 C C . GLN A 1 101 ? -6.026 26.962 16.851 1.00 94.19 101 GLN A C 1
ATOM 781 O O . GLN A 1 101 ? -6.758 25.977 16.934 1.00 94.19 101 GLN A O 1
ATOM 786 N N . THR A 1 102 ? -4.698 26.870 16.795 1.00 94.00 102 THR A N 1
ATOM 787 C CA . THR A 1 102 ? -3.994 25.586 16.788 1.00 94.00 102 THR A CA 1
ATOM 788 C C . THR A 1 102 ? -4.134 24.852 18.121 1.00 94.00 102 THR A C 1
ATOM 790 O O . THR A 1 102 ? -4.114 25.467 19.188 1.00 94.00 102 THR A O 1
ATOM 793 N N . SER A 1 103 ? -4.220 23.529 18.057 1.00 92.00 103 SER A N 1
ATOM 794 C CA . SER A 1 103 ? -4.179 22.632 19.210 1.00 92.00 103 SER A CA 1
ATOM 795 C C . SER A 1 103 ? -2.754 22.160 19.491 1.00 92.00 103 SER A C 1
ATOM 797 O O . SER A 1 103 ? -1.916 22.093 18.595 1.00 92.00 103 SER A O 1
ATOM 799 N N . ASP A 1 104 ? -2.494 21.828 20.752 1.00 93.44 104 ASP A N 1
ATOM 800 C CA . ASP A 1 104 ? -1.234 21.226 21.178 1.00 93.44 104 ASP A CA 1
ATOM 801 C C . ASP A 1 104 ? -1.079 19.810 20.594 1.00 93.44 104 ASP A C 1
ATOM 803 O O . ASP A 1 104 ? -1.967 18.965 20.744 1.00 93.44 104 ASP A O 1
ATOM 807 N N . SER A 1 105 ? 0.058 19.547 19.950 1.00 92.19 105 SER A N 1
ATOM 808 C CA . SER A 1 105 ? 0.315 18.305 19.213 1.00 92.19 105 SER A CA 1
ATOM 809 C C . SER A 1 105 ? 0.253 17.061 20.105 1.00 92.19 105 SER A C 1
ATOM 811 O O . SER A 1 105 ? -0.293 16.034 19.703 1.00 92.19 105 SER A O 1
ATOM 813 N N . SER A 1 106 ? 0.714 17.155 21.359 1.00 93.75 106 SER A N 1
ATOM 814 C CA . SER A 1 106 ? 0.652 16.028 22.303 1.00 93.75 106 SER A CA 1
ATOM 815 C C . SER A 1 106 ? -0.790 15.682 22.698 1.00 93.75 106 SER A C 1
ATOM 817 O O . SER A 1 106 ? -1.161 14.510 22.812 1.00 93.75 106 SER A O 1
ATOM 819 N N . SER A 1 107 ? -1.638 16.704 22.828 1.00 94.62 107 SER A N 1
ATOM 820 C CA . SER A 1 107 ? -3.068 16.545 23.095 1.00 94.62 107 SER A CA 1
ATOM 821 C C . SER A 1 107 ? -3.788 15.885 21.917 1.00 94.62 107 SER A C 1
ATOM 823 O O . SER A 1 107 ? -4.602 14.984 22.132 1.00 94.62 107 SER A O 1
ATOM 825 N N . VAL A 1 108 ? -3.453 16.286 20.685 1.00 96.25 108 VAL A N 1
ATOM 826 C CA . VAL A 1 108 ? -4.006 15.699 19.454 1.00 96.25 108 VAL A CA 1
ATOM 827 C C . VAL A 1 108 ? -3.609 14.226 19.312 1.00 96.25 108 VAL A C 1
ATOM 829 O O . VAL A 1 108 ? -4.481 13.395 19.051 1.00 96.25 108 VAL A O 1
ATOM 832 N N . ALA A 1 109 ? -2.343 13.875 19.545 1.00 95.25 109 ALA A N 1
ATOM 833 C CA . ALA A 1 109 ? -1.890 12.482 19.516 1.00 95.25 109 ALA A CA 1
ATOM 834 C C . ALA A 1 109 ? -2.661 11.613 20.529 1.00 95.25 109 ALA A C 1
ATOM 836 O O . ALA A 1 109 ? -3.184 10.552 20.187 1.00 95.25 109 ALA A O 1
ATOM 837 N N . ASN A 1 110 ? -2.848 12.107 21.758 1.00 96.50 110 ASN A N 1
ATOM 838 C CA . ASN A 1 110 ? -3.648 11.407 22.765 1.00 96.50 110 ASN A CA 1
ATOM 839 C C . ASN A 1 110 ? -5.128 11.262 22.353 1.00 96.50 110 ASN A C 1
ATOM 841 O O . ASN A 1 110 ? -5.756 10.241 22.644 1.00 96.50 110 ASN A O 1
ATOM 845 N N . TYR A 1 111 ? -5.709 12.251 21.669 1.00 97.50 111 TYR A N 1
ATOM 846 C CA . TYR A 1 111 ? -7.057 12.117 21.114 1.00 97.50 111 TYR A CA 1
ATOM 847 C C . TYR A 1 111 ? -7.143 11.024 20.056 1.00 97.50 111 TYR A C 1
ATOM 849 O O . TYR A 1 111 ? -8.101 10.250 20.088 1.00 97.50 111 TYR A O 1
ATOM 857 N N . PHE A 1 112 ? -6.146 10.922 19.179 1.00 97.31 112 PHE A N 1
ATOM 858 C CA . PHE A 1 112 ? -6.065 9.860 18.181 1.00 97.31 112 PHE A CA 1
ATOM 859 C C . PHE A 1 112 ? -6.017 8.469 18.832 1.00 97.31 112 PHE A C 1
ATOM 861 O O . PHE A 1 112 ? -6.794 7.585 18.462 1.00 97.31 112 PHE A O 1
ATOM 868 N N . ASP A 1 113 ? -5.181 8.280 19.854 1.00 95.44 113 ASP A N 1
ATOM 869 C CA . ASP A 1 113 ? -5.076 6.994 20.556 1.00 95.44 113 ASP A CA 1
ATOM 870 C C . ASP A 1 113 ? -6.391 6.599 21.240 1.00 95.44 113 ASP A C 1
ATOM 872 O O . ASP A 1 113 ? -6.829 5.445 21.180 1.00 95.44 113 ASP A O 1
ATOM 876 N N . VAL A 1 114 ? -7.060 7.562 21.881 1.00 96.50 114 VAL A N 1
ATOM 877 C CA . VAL A 1 114 ? -8.358 7.332 22.529 1.00 96.50 114 VAL A CA 1
ATOM 878 C C . VAL A 1 114 ? -9.459 7.051 21.507 1.00 96.50 114 VAL A C 1
ATOM 880 O O . VAL A 1 114 ? -10.301 6.184 21.751 1.00 96.50 114 VAL A O 1
ATOM 883 N N . ALA A 1 115 ? -9.446 7.748 20.372 1.00 96.81 115 ALA A N 1
ATOM 884 C CA . ALA A 1 115 ? -10.352 7.516 19.256 1.00 96.81 115 ALA A CA 1
ATOM 885 C C . ALA A 1 115 ? -10.209 6.088 18.713 1.00 96.81 115 ALA A C 1
ATOM 887 O O . ALA A 1 115 ? -11.212 5.382 18.619 1.00 96.81 115 ALA A O 1
ATOM 888 N N . CYS A 1 116 ? -8.980 5.625 18.466 1.00 94.75 116 CYS A N 1
ATOM 889 C CA . CYS A 1 116 ? -8.718 4.256 18.014 1.00 94.75 116 CYS A CA 1
ATOM 890 C C . CYS A 1 116 ? -9.235 3.211 19.011 1.00 94.75 116 CYS A C 1
ATOM 892 O O . CYS A 1 116 ? -9.923 2.272 18.617 1.00 94.75 116 CYS A O 1
ATOM 894 N N . GLN A 1 117 ? -8.982 3.404 20.313 1.00 94.62 117 GLN A N 1
ATOM 895 C CA . GLN A 1 117 ? -9.499 2.504 21.353 1.00 94.62 117 GLN A CA 1
ATOM 896 C C . GLN A 1 117 ? -11.036 2.454 21.342 1.00 94.62 117 GLN A C 1
ATOM 898 O O . GLN A 1 117 ? -11.621 1.375 21.447 1.00 94.62 117 GLN A O 1
ATOM 903 N N . ALA A 1 118 ? -11.696 3.611 21.223 1.00 96.00 118 ALA A N 1
ATOM 904 C CA . ALA A 1 118 ? -13.154 3.694 21.196 1.00 96.00 118 ALA A CA 1
ATOM 905 C C . ALA A 1 118 ? -13.751 3.019 19.958 1.00 96.00 118 ALA A C 1
ATOM 907 O O . ALA A 1 118 ? -14.697 2.245 20.090 1.00 96.00 118 ALA A O 1
ATOM 908 N N . VAL A 1 119 ? -13.177 3.279 18.785 1.00 96.06 119 VAL A N 1
ATOM 909 C CA . VAL A 1 119 ? -13.583 2.673 17.513 1.00 96.06 119 VAL A CA 1
ATOM 910 C C . VAL A 1 119 ? -13.452 1.154 17.564 1.00 96.06 119 VAL A C 1
ATOM 912 O O . VAL A 1 119 ? -14.430 0.463 17.291 1.00 96.06 119 VAL A O 1
ATOM 915 N N . ASP A 1 120 ? -12.298 0.632 17.983 1.00 92.31 120 ASP A N 1
ATOM 916 C CA . ASP A 1 120 ? -12.070 -0.813 18.057 1.00 92.31 120 ASP A CA 1
ATOM 917 C C . ASP A 1 120 ? -13.022 -1.492 19.046 1.00 92.31 120 ASP A C 1
ATOM 919 O O . ASP A 1 120 ? -13.601 -2.529 18.728 1.00 92.31 120 ASP A O 1
ATOM 923 N N . SER A 1 121 ? -13.232 -0.893 20.224 1.00 94.44 121 SER A N 1
ATOM 924 C CA . SER A 1 121 ? -14.168 -1.423 21.222 1.00 94.44 121 SER A CA 1
ATOM 925 C C . SER A 1 121 ? -15.596 -1.492 20.682 1.00 94.44 121 SER A C 1
ATOM 927 O O . SER A 1 121 ? -16.289 -2.479 20.917 1.00 94.44 121 SER A O 1
ATOM 929 N N . LEU A 1 122 ? -16.046 -0.447 19.985 1.00 95.62 122 LEU A N 1
ATOM 930 C CA . LEU A 1 122 ? -17.407 -0.377 19.463 1.00 95.62 122 LEU A CA 1
ATOM 931 C C . LEU A 1 122 ? -17.603 -1.301 18.255 1.00 95.62 122 LEU A C 1
ATOM 933 O O . LEU A 1 122 ? -18.621 -1.983 18.169 1.00 95.62 122 LEU A O 1
ATOM 937 N N . LEU A 1 123 ? -16.635 -1.372 17.340 1.00 93.69 123 LEU A N 1
ATOM 938 C CA . LEU A 1 123 ? -16.702 -2.279 16.193 1.00 93.69 123 LEU A CA 1
ATOM 939 C C . LEU A 1 123 ? -16.664 -3.746 16.625 1.00 93.69 123 LEU A C 1
ATOM 941 O O . LEU A 1 123 ? -17.433 -4.547 16.096 1.00 93.69 123 LEU A O 1
ATOM 945 N N . LEU A 1 124 ? -15.866 -4.101 17.634 1.00 90.44 124 LEU A N 1
ATOM 946 C CA . LEU A 1 124 ? -15.900 -5.447 18.209 1.00 90.44 124 LEU A CA 1
ATOM 947 C C . LEU A 1 124 ? -17.285 -5.798 18.770 1.00 90.44 124 LEU A C 1
ATOM 949 O O . LEU A 1 124 ? -17.744 -6.921 18.588 1.00 90.44 124 LEU A O 1
ATOM 953 N N . GLU A 1 125 ? -17.970 -4.852 19.412 1.00 92.81 125 GLU A N 1
ATOM 954 C CA . GLU A 1 125 ? -19.298 -5.076 19.998 1.00 92.81 125 GLU A CA 1
ATOM 955 C C . GLU A 1 125 ? -20.427 -5.130 18.948 1.00 92.81 125 GLU A C 1
ATOM 957 O O . GLU A 1 125 ? -21.400 -5.871 19.106 1.00 92.81 125 GLU A O 1
ATOM 962 N N . VAL A 1 126 ? -20.326 -4.344 17.872 1.00 91.62 126 VAL A N 1
ATOM 963 C CA . VAL A 1 126 ? -21.385 -4.219 16.852 1.00 91.62 126 VAL A CA 1
ATOM 964 C C . VAL A 1 126 ? -21.178 -5.170 15.676 1.00 91.62 126 VAL A C 1
ATOM 966 O O . VAL A 1 126 ? -22.128 -5.807 15.230 1.00 91.62 126 VAL A O 1
ATOM 969 N N . VAL A 1 127 ? -19.949 -5.246 15.175 1.00 87.81 127 VAL A N 1
ATOM 970 C CA . VAL A 1 127 ? -19.562 -5.946 13.941 1.00 87.81 127 VAL A CA 1
ATOM 971 C C . VAL A 1 127 ? -18.812 -7.249 14.241 1.00 87.81 127 VAL A C 1
ATOM 973 O O . VAL A 1 127 ? -18.787 -8.149 13.404 1.00 87.81 127 VAL A O 1
ATOM 976 N N . GLY A 1 128 ? -18.201 -7.377 15.423 1.00 85.31 128 GLY A N 1
ATOM 977 C CA . GLY A 1 128 ? -17.389 -8.542 15.795 1.00 85.31 128 GLY A CA 1
ATOM 978 C C . GLY A 1 128 ? -15.963 -8.523 15.236 1.00 85.31 128 GLY A C 1
ATOM 979 O O . GLY A 1 128 ? -15.257 -9.523 15.338 1.00 85.31 128 GLY A O 1
ATOM 980 N N . LYS A 1 129 ? -15.533 -7.405 14.639 1.00 84.88 129 LYS A N 1
ATOM 981 C CA . LYS A 1 129 ? -14.205 -7.210 14.033 1.00 84.88 129 LYS A CA 1
ATOM 982 C C . LYS A 1 129 ? -13.657 -5.841 14.437 1.00 84.88 129 LYS A C 1
ATOM 984 O O . LYS A 1 129 ? -14.446 -4.922 14.632 1.00 84.88 129 LYS A O 1
ATOM 989 N N . ARG A 1 130 ? -12.338 -5.683 14.557 1.00 86.69 130 ARG A N 1
ATOM 990 C CA . ARG A 1 130 ? -11.695 -4.358 14.698 1.00 86.69 130 ARG A CA 1
ATOM 991 C C . ARG A 1 130 ? -11.649 -3.618 13.354 1.00 86.69 130 ARG A C 1
ATOM 993 O O . ARG A 1 130 ? -11.882 -4.224 12.308 1.00 86.69 130 ARG A O 1
ATOM 1000 N N . LEU A 1 131 ? -11.350 -2.315 13.353 1.00 85.81 131 LEU A N 1
ATOM 1001 C CA . LEU A 1 131 ? -11.308 -1.543 12.098 1.00 85.81 131 LEU A CA 1
ATOM 1002 C C . LEU A 1 131 ? -10.162 -1.992 11.175 1.00 85.81 131 LEU A C 1
ATOM 1004 O O . LEU A 1 131 ? -10.311 -2.023 9.953 1.00 85.81 131 LEU A O 1
ATOM 1008 N N . ASP A 1 132 ? -9.017 -2.367 11.744 1.00 78.25 132 ASP A N 1
ATOM 1009 C CA . ASP A 1 132 ? -7.879 -2.918 10.996 1.00 78.25 132 ASP A CA 1
ATOM 1010 C C . ASP A 1 132 ? -8.227 -4.244 10.298 1.00 78.25 132 ASP A C 1
ATOM 1012 O O . ASP A 1 132 ? -7.679 -4.541 9.242 1.00 78.25 132 ASP A O 1
ATOM 1016 N N . GLU A 1 133 ? -9.218 -4.977 10.806 1.00 74.25 133 GLU A N 1
ATOM 10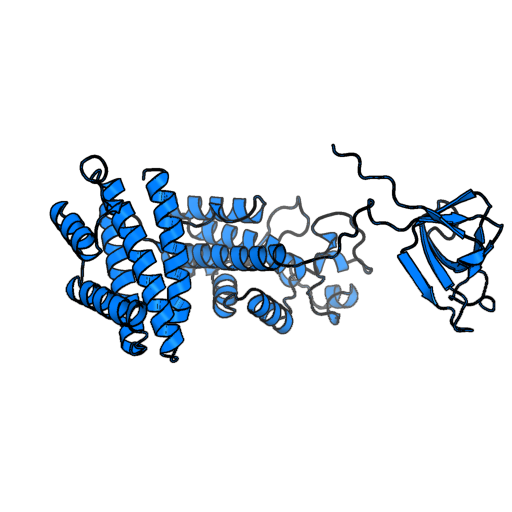17 C CA . GLU A 1 133 ? -9.725 -6.216 10.210 1.00 74.25 133 GLU A CA 1
ATOM 1018 C C . GLU A 1 133 ? -10.704 -6.009 9.045 1.00 74.25 133 GLU A C 1
ATOM 1020 O O . GLU A 1 133 ? -11.041 -6.965 8.341 1.00 74.25 133 GLU A O 1
ATOM 1025 N N . ILE A 1 134 ? -11.178 -4.781 8.829 1.00 79.62 134 ILE A N 1
ATOM 1026 C CA . ILE A 1 134 ? -12.023 -4.423 7.686 1.00 79.62 134 ILE A CA 1
ATOM 1027 C C . ILE A 1 134 ? -11.099 -4.048 6.524 1.00 79.62 134 ILE A C 1
ATOM 1029 O O . ILE A 1 134 ? -10.481 -2.982 6.514 1.00 79.62 134 ILE A O 1
ATOM 1033 N N . MET A 1 135 ? -10.939 -4.963 5.569 1.00 70.62 135 MET A N 1
ATOM 1034 C CA . MET A 1 135 ? -9.895 -4.870 4.544 1.00 70.62 135 MET A CA 1
ATOM 1035 C C . MET A 1 135 ? -10.284 -3.948 3.385 1.00 70.62 135 MET A C 1
ATOM 1037 O O . MET A 1 135 ? -11.364 -4.075 2.817 1.00 70.62 135 MET A O 1
ATOM 1041 N N . LEU A 1 136 ? -9.352 -3.076 2.981 1.00 69.31 136 LEU A N 1
ATOM 1042 C CA . LEU A 1 136 ? -9.522 -2.126 1.873 1.00 69.31 136 LEU A CA 1
ATOM 1043 C C . LEU A 1 136 ? -9.237 -2.739 0.482 1.00 69.31 136 LEU A C 1
ATOM 1045 O O . LEU A 1 136 ? -8.969 -1.999 -0.459 1.00 69.31 136 LEU A O 1
ATOM 1049 N N . CYS A 1 137 ? -9.255 -4.071 0.326 1.00 68.12 137 CYS A N 1
ATOM 1050 C CA . CYS A 1 137 ? -8.850 -4.739 -0.926 1.00 68.12 137 CYS A CA 1
ATOM 1051 C C . CYS A 1 137 ? -9.635 -4.251 -2.155 1.00 68.12 137 CYS A C 1
ATOM 1053 O O . CYS A 1 137 ? -9.103 -4.244 -3.260 1.00 68.12 137 CYS A O 1
ATOM 1055 N N . GLU A 1 138 ? -10.880 -3.813 -1.957 1.00 66.81 138 GLU A N 1
ATOM 1056 C CA . GLU A 1 138 ? -11.745 -3.292 -3.020 1.00 66.81 138 GLU A CA 1
ATOM 1057 C C . GLU A 1 138 ? -11.272 -1.957 -3.615 1.00 66.81 138 GLU A C 1
ATOM 1059 O O . GLU A 1 138 ? -11.709 -1.593 -4.700 1.00 66.81 138 GLU A O 1
ATOM 1064 N N . MET A 1 139 ? -10.366 -1.236 -2.945 1.00 69.44 139 MET A N 1
ATOM 1065 C CA . MET A 1 139 ? -9.807 0.022 -3.458 1.00 69.44 139 MET A CA 1
ATOM 1066 C C . MET A 1 139 ? -8.693 -0.180 -4.493 1.00 69.44 139 MET A C 1
ATOM 1068 O O . MET A 1 139 ? -8.301 0.780 -5.150 1.00 69.44 139 MET A O 1
ATOM 1072 N N . LEU A 1 140 ? -8.159 -1.397 -4.615 1.00 82.75 140 LEU A N 1
ATOM 1073 C CA . LEU A 1 140 ? -7.118 -1.713 -5.587 1.00 82.75 140 LEU A CA 1
ATOM 1074 C C . LEU A 1 140 ? -7.743 -2.025 -6.949 1.00 82.75 140 LEU A C 1
ATOM 1076 O O . LEU A 1 140 ? -8.821 -2.632 -7.024 1.00 82.75 140 LEU A O 1
ATOM 1080 N N . ALA A 1 141 ? -7.043 -1.641 -8.016 1.00 83.06 141 ALA A N 1
ATOM 1081 C CA . ALA A 1 141 ? -7.386 -2.041 -9.373 1.00 83.06 141 ALA A CA 1
ATOM 1082 C C . ALA A 1 141 ? -7.417 -3.572 -9.499 1.00 83.06 141 ALA A C 1
ATOM 1084 O O . ALA A 1 141 ? -6.712 -4.298 -8.788 1.00 83.06 141 ALA A O 1
ATOM 1085 N N . ASP A 1 142 ? -8.260 -4.068 -10.402 1.00 83.38 142 ASP A N 1
ATOM 1086 C CA . ASP A 1 142 ? -8.355 -5.501 -10.646 1.00 83.38 142 ASP A CA 1
ATOM 1087 C C . ASP A 1 142 ? -7.050 -6.027 -11.252 1.00 83.38 142 ASP A C 1
ATOM 1089 O O . ASP A 1 142 ? -6.520 -5.490 -12.223 1.00 83.38 142 ASP A O 1
ATOM 1093 N N . GLY A 1 143 ? -6.520 -7.092 -10.654 1.00 88.75 143 GLY A N 1
ATOM 1094 C CA . GLY A 1 143 ? -5.236 -7.668 -11.025 1.00 88.75 143 GLY A CA 1
ATOM 1095 C C . GLY A 1 143 ? -4.837 -8.816 -10.104 1.00 88.75 143 GLY A C 1
ATOM 1096 O O . GLY A 1 143 ? -5.509 -9.112 -9.112 1.00 88.75 143 GLY A O 1
ATOM 1097 N N . GLU A 1 144 ? -3.720 -9.465 -10.427 1.00 92.19 144 GLU A N 1
ATOM 1098 C CA . GLU A 1 144 ? -3.232 -10.641 -9.696 1.00 92.19 144 GLU A CA 1
ATOM 1099 C C . GLU A 1 144 ? -2.910 -10.310 -8.226 1.00 92.19 144 GLU A C 1
ATOM 1101 O O . GLU A 1 144 ? -3.237 -11.069 -7.313 1.00 92.19 144 GLU A O 1
ATOM 1106 N N . ALA A 1 145 ? -2.343 -9.128 -7.971 1.00 93.00 145 ALA A N 1
ATOM 1107 C CA . ALA A 1 145 ? -2.041 -8.673 -6.619 1.00 93.00 145 ALA A CA 1
ATOM 1108 C C . ALA A 1 145 ? -3.302 -8.556 -5.749 1.00 93.00 145 ALA A C 1
ATOM 1110 O O . ALA A 1 145 ? -3.316 -9.053 -4.621 1.00 93.00 145 ALA A O 1
ATOM 1111 N N . LYS A 1 146 ? -4.388 -7.974 -6.281 1.00 92.75 146 LYS A N 1
ATOM 1112 C CA . LYS A 1 146 ? -5.679 -7.869 -5.579 1.00 92.75 146 LYS A CA 1
ATOM 1113 C C . LYS A 1 146 ? -6.241 -9.247 -5.231 1.00 92.75 146 LYS A C 1
ATOM 1115 O O . LYS A 1 146 ? -6.663 -9.452 -4.092 1.00 92.75 146 LYS A O 1
ATOM 1120 N N . GLN A 1 147 ? -6.184 -10.197 -6.167 1.00 93.69 147 GLN A N 1
ATOM 1121 C CA . GLN A 1 147 ? -6.633 -11.575 -5.941 1.00 93.69 147 GLN A CA 1
ATOM 1122 C C . GLN A 1 147 ? -5.874 -12.220 -4.776 1.00 93.69 147 GLN A C 1
ATOM 1124 O O . GLN A 1 147 ? -6.496 -12.748 -3.853 1.00 93.69 147 GLN A O 1
ATOM 1129 N N . TYR A 1 148 ? -4.543 -12.102 -4.737 1.00 95.88 148 TYR A N 1
ATOM 1130 C CA . TYR A 1 148 ? -3.763 -12.642 -3.622 1.00 95.88 148 TYR A CA 1
ATOM 1131 C C . TYR A 1 148 ? -4.104 -11.992 -2.277 1.00 95.88 148 TYR A C 1
ATOM 1133 O O . TYR A 1 148 ? -4.183 -12.693 -1.266 1.00 95.88 148 TYR A O 1
ATOM 1141 N N . LEU A 1 149 ? -4.354 -10.682 -2.229 1.00 95.44 149 LEU A N 1
ATOM 1142 C CA . LEU A 1 149 ? -4.759 -10.017 -0.983 1.00 95.44 149 LEU A CA 1
ATOM 1143 C C . LEU A 1 149 ? -6.168 -10.432 -0.533 1.00 95.44 149 LEU A C 1
ATOM 1145 O O . LEU A 1 149 ? -6.394 -10.614 0.666 1.00 95.44 149 LEU A O 1
ATOM 1149 N N . GLN A 1 150 ? -7.103 -10.648 -1.463 1.00 92.75 150 GLN A N 1
ATOM 1150 C CA . GLN A 1 150 ? -8.425 -11.214 -1.160 1.00 92.75 150 GLN A CA 1
ATOM 1151 C C . GLN A 1 150 ? -8.304 -12.647 -0.617 1.00 92.75 150 GLN A C 1
ATOM 1153 O O . GLN A 1 150 ? -8.900 -12.976 0.411 1.00 92.75 150 GLN A O 1
ATOM 1158 N N . GLU A 1 151 ? -7.465 -13.489 -1.224 1.00 94.88 151 GLU A N 1
ATOM 1159 C CA . GLU A 1 151 ? -7.189 -14.828 -0.698 1.00 94.88 151 GLU A CA 1
ATOM 1160 C C . GLU A 1 151 ? -6.498 -14.795 0.671 1.00 94.88 151 GLU A C 1
ATOM 1162 O O . GLU A 1 151 ? -6.747 -15.667 1.508 1.00 94.88 151 GLU A O 1
ATOM 1167 N N . ALA A 1 152 ? -5.616 -13.821 0.913 1.00 95.50 152 ALA A N 1
ATOM 1168 C CA . ALA A 1 152 ? -4.986 -13.628 2.213 1.00 95.50 152 ALA A CA 1
ATOM 1169 C C . ALA A 1 152 ? -6.020 -13.239 3.276 1.00 95.50 152 ALA A C 1
ATOM 1171 O O . ALA A 1 152 ? -6.000 -13.800 4.371 1.00 95.50 152 ALA A O 1
ATOM 1172 N N . SER A 1 153 ? -6.959 -12.350 2.938 1.00 91.88 153 SER A N 1
ATOM 1173 C CA . SER A 1 153 ? -8.083 -11.992 3.806 1.00 91.88 153 SER A CA 1
ATOM 1174 C C . SER A 1 153 ? -8.918 -13.225 4.167 1.00 91.88 153 SER A C 1
ATOM 1176 O O . SER A 1 153 ? -9.095 -13.520 5.350 1.00 91.88 153 SER A O 1
ATOM 1178 N N . LEU A 1 154 ? -9.308 -14.029 3.171 1.00 91.75 154 LEU A N 1
ATOM 1179 C CA . LE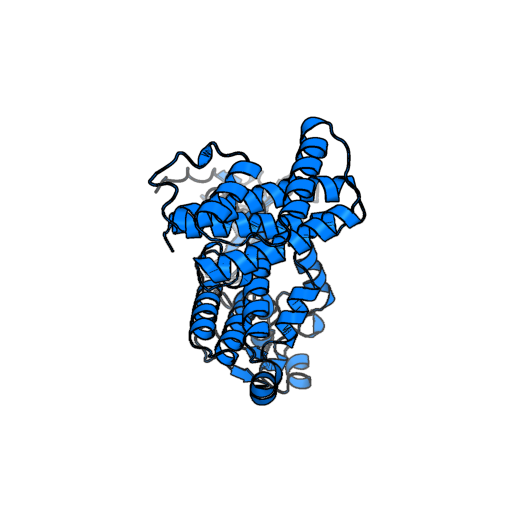U A 1 154 ? -10.033 -15.284 3.393 1.00 91.75 154 LEU A CA 1
ATOM 1180 C C . LEU A 1 154 ? -9.227 -16.280 4.248 1.00 91.75 154 LEU A C 1
ATOM 1182 O O . LEU A 1 154 ? -9.779 -16.977 5.100 1.00 91.75 154 LEU A O 1
ATOM 1186 N N . ALA A 1 155 ? -7.910 -16.360 4.048 1.00 94.69 155 ALA A N 1
ATOM 1187 C CA . ALA A 1 155 ? -7.043 -17.219 4.849 1.00 94.69 155 ALA A CA 1
ATOM 1188 C C . ALA A 1 155 ? -6.979 -16.771 6.320 1.00 94.69 155 ALA A C 1
ATOM 1190 O O . ALA A 1 155 ? -6.960 -17.633 7.200 1.00 94.69 155 ALA A O 1
ATOM 1191 N N . ILE A 1 156 ? -6.998 -15.463 6.603 1.00 93.44 156 ILE A N 1
ATOM 1192 C CA . ILE A 1 156 ? -7.083 -14.928 7.974 1.00 93.44 156 ILE A CA 1
ATOM 1193 C C . ILE A 1 156 ? -8.407 -15.329 8.626 1.00 93.44 156 ILE A C 1
ATOM 1195 O O . ILE A 1 156 ? -8.392 -15.805 9.761 1.00 93.44 156 ILE A O 1
ATOM 1199 N N . GLU A 1 157 ? -9.529 -15.215 7.909 1.00 88.81 157 GLU A N 1
ATOM 1200 C CA . GLU A 1 157 ? -10.845 -15.633 8.418 1.00 88.81 157 GLU A CA 1
ATOM 1201 C C . GLU A 1 157 ? -10.894 -17.132 8.745 1.00 88.81 157 GLU A C 1
ATOM 1203 O O . GLU A 1 157 ? -11.528 -17.547 9.712 1.00 88.81 157 GLU A O 1
ATOM 1208 N N . GLN A 1 158 ? -10.157 -17.949 7.990 1.00 94.25 158 GLN A N 1
ATOM 1209 C CA . GLN A 1 158 ? -10.007 -19.388 8.227 1.00 94.25 158 GLN A CA 1
ATOM 1210 C C . GLN A 1 158 ? -8.918 -19.740 9.258 1.00 94.25 158 GLN A C 1
ATOM 1212 O O . GLN A 1 158 ? -8.571 -20.915 9.388 1.00 94.25 158 GLN A O 1
ATOM 1217 N N . ALA A 1 159 ? -8.335 -18.752 9.947 1.00 94.88 159 ALA A N 1
ATOM 1218 C CA . ALA A 1 159 ? -7.198 -18.908 10.862 1.00 94.88 159 ALA A CA 1
ATOM 1219 C C . ALA A 1 159 ? -5.950 -19.577 10.233 1.00 94.88 159 ALA A C 1
ATOM 1221 O O . ALA A 1 159 ? -5.090 -20.117 10.930 1.00 94.88 159 ALA A O 1
ATOM 1222 N N . LYS A 1 160 ? -5.812 -19.519 8.903 1.00 95.94 160 LYS A N 1
ATOM 1223 C CA . LYS A 1 160 ? -4.667 -20.027 8.130 1.00 95.94 160 LYS A CA 1
ATOM 1224 C C . LYS A 1 160 ? -3.630 -18.918 7.927 1.00 95.94 160 LYS A C 1
ATOM 1226 O O . LYS A 1 160 ? -3.332 -18.526 6.799 1.00 95.94 160 LYS A O 1
ATOM 1231 N N . TYR A 1 161 ? -3.059 -18.418 9.022 1.00 95.75 161 TYR A N 1
ATOM 1232 C CA . TYR A 1 161 ? -2.197 -17.226 9.011 1.00 95.75 161 TYR A CA 1
ATOM 1233 C C . TYR A 1 161 ? -0.945 -17.373 8.143 1.00 95.75 161 TYR A C 1
ATOM 1235 O O . TYR A 1 161 ? -0.577 -16.437 7.443 1.00 95.75 161 TYR A O 1
ATOM 1243 N N . PHE A 1 162 ? -0.320 -18.552 8.113 1.00 96.00 162 PHE A N 1
ATOM 1244 C CA . PHE A 1 162 ? 0.832 -18.782 7.239 1.00 96.00 162 PHE A CA 1
ATOM 1245 C C . PHE A 1 162 ? 0.464 -18.624 5.758 1.00 96.00 162 PHE A C 1
ATOM 1247 O O . PHE A 1 162 ? 1.151 -17.919 5.025 1.00 96.00 162 PHE A O 1
ATOM 1254 N N . LYS A 1 163 ? -0.671 -19.199 5.333 1.00 96.44 163 LYS A N 1
ATOM 1255 C CA . LYS A 1 163 ? -1.183 -19.032 3.965 1.00 96.44 163 LYS A CA 1
ATOM 1256 C C . LYS A 1 163 ? -1.461 -17.558 3.654 1.00 96.44 163 LYS A C 1
ATOM 1258 O O . LYS A 1 163 ? -1.164 -17.111 2.550 1.00 96.44 163 LYS A O 1
ATOM 1263 N N . ALA A 1 164 ? -1.982 -16.806 4.624 1.00 96.69 164 ALA A N 1
ATOM 1264 C CA . ALA A 1 164 ? -2.176 -15.370 4.468 1.00 96.69 164 ALA A CA 1
ATOM 1265 C C . ALA A 1 164 ? -0.848 -14.640 4.213 1.00 96.69 164 ALA A C 1
ATOM 1267 O O . ALA A 1 164 ? -0.753 -13.900 3.241 1.00 96.69 164 ALA A O 1
ATOM 1268 N N . LEU A 1 165 ? 0.195 -14.903 5.010 1.00 97.19 165 LEU A N 1
ATOM 1269 C CA . LEU A 1 165 ? 1.523 -14.295 4.830 1.00 97.19 165 LEU A CA 1
ATOM 1270 C C . LEU A 1 165 ? 2.153 -14.635 3.474 1.00 97.19 165 LEU A C 1
ATOM 1272 O O . LEU A 1 165 ? 2.743 -13.759 2.844 1.00 97.19 165 LEU A O 1
ATOM 1276 N N . VAL A 1 166 ? 1.996 -15.877 3.005 1.00 97.19 166 VAL A N 1
ATOM 1277 C CA . VAL A 1 166 ? 2.441 -16.296 1.666 1.00 97.19 166 VAL A CA 1
ATOM 1278 C C . VAL A 1 166 ? 1.741 -15.472 0.587 1.00 97.19 166 VAL A C 1
ATOM 1280 O O . VAL A 1 166 ? 2.400 -14.902 -0.277 1.00 97.19 166 VAL A O 1
ATOM 1283 N N . ASN A 1 167 ? 0.412 -15.376 0.643 1.00 97.50 167 ASN A N 1
ATOM 1284 C CA . ASN A 1 167 ? -0.357 -14.647 -0.362 1.00 97.50 167 ASN A CA 1
ATOM 1285 C C . ASN A 1 167 ? -0.092 -13.132 -0.316 1.00 97.50 167 ASN A C 1
ATOM 1287 O O . ASN A 1 167 ? 0.044 -12.509 -1.366 1.00 97.50 167 ASN A O 1
ATOM 1291 N N . ILE A 1 168 ? 0.101 -12.547 0.871 1.00 97.44 168 ILE A N 1
ATOM 1292 C CA . ILE A 1 168 ? 0.551 -11.152 1.003 1.00 97.44 168 ILE A CA 1
ATOM 1293 C C . ILE A 1 168 ? 1.887 -10.960 0.286 1.00 97.44 168 ILE A C 1
ATOM 1295 O O . ILE A 1 168 ? 2.038 -10.013 -0.485 1.00 97.44 168 ILE A O 1
ATOM 1299 N N . ARG A 1 169 ? 2.849 -11.872 0.477 1.00 97.06 169 ARG A N 1
ATOM 1300 C CA . ARG A 1 169 ? 4.128 -11.759 -0.220 1.00 97.06 169 ARG A CA 1
ATOM 1301 C C . ARG A 1 169 ? 3.992 -11.909 -1.729 1.00 97.06 169 ARG A C 1
ATOM 1303 O O . ARG A 1 169 ? 4.651 -11.166 -2.442 1.00 97.06 169 ARG A O 1
ATOM 1310 N N . LYS A 1 170 ? 3.143 -12.813 -2.226 1.00 97.06 170 LYS A N 1
ATOM 1311 C CA . LYS A 1 170 ? 2.898 -12.948 -3.673 1.00 97.06 170 LYS A CA 1
ATOM 1312 C C . LYS A 1 170 ? 2.415 -11.637 -4.289 1.00 97.06 170 LYS A C 1
ATOM 1314 O O . LYS A 1 170 ? 2.927 -11.247 -5.332 1.00 97.06 170 LYS A O 1
ATOM 1319 N N . ALA A 1 171 ? 1.508 -10.924 -3.617 1.00 96.44 171 ALA A N 1
ATOM 1320 C CA . ALA A 1 171 ? 1.071 -9.600 -4.061 1.00 96.44 171 ALA A CA 1
ATOM 1321 C C . ALA A 1 171 ? 2.240 -8.598 -4.121 1.00 96.44 171 ALA A C 1
ATOM 1323 O O . ALA A 1 171 ? 2.408 -7.907 -5.122 1.00 96.44 171 ALA A O 1
ATOM 1324 N N . ILE A 1 172 ? 3.092 -8.568 -3.089 1.00 96.81 172 ILE A N 1
ATOM 1325 C CA . ILE A 1 172 ? 4.303 -7.728 -3.072 1.00 96.81 172 ILE A CA 1
ATOM 1326 C C . ILE A 1 172 ? 5.296 -8.137 -4.167 1.00 96.81 172 ILE A C 1
ATOM 1328 O O . ILE A 1 172 ? 5.918 -7.271 -4.775 1.00 96.81 172 ILE A O 1
ATOM 1332 N N . PHE A 1 173 ? 5.437 -9.431 -4.455 1.00 95.62 173 PHE A N 1
ATOM 1333 C CA . PHE A 1 173 ? 6.310 -9.911 -5.519 1.00 95.62 173 PHE A CA 1
ATOM 1334 C C . PHE A 1 173 ? 5.841 -9.417 -6.883 1.00 95.62 173 PHE A C 1
ATOM 1336 O O . PHE A 1 173 ? 6.629 -8.816 -7.605 1.00 95.62 173 PHE A O 1
ATOM 1343 N N . VAL A 1 174 ? 4.566 -9.634 -7.213 1.00 93.44 174 VAL A N 1
ATOM 1344 C CA . VAL A 1 174 ? 3.994 -9.231 -8.507 1.00 93.44 174 VAL A CA 1
ATOM 1345 C C . VAL A 1 174 ? 4.134 -7.728 -8.724 1.00 93.44 174 VAL A C 1
ATOM 1347 O O . VAL A 1 174 ? 4.530 -7.302 -9.803 1.00 93.44 174 VAL A O 1
ATOM 1350 N N . GLU A 1 175 ? 3.858 -6.930 -7.694 1.00 93.25 175 GLU A N 1
ATOM 1351 C CA . GLU A 1 175 ? 3.854 -5.476 -7.831 1.00 93.25 175 GLU A CA 1
ATOM 1352 C C . GLU A 1 175 ? 5.230 -4.833 -7.679 1.00 93.25 175 GLU A C 1
ATOM 1354 O O . GLU A 1 175 ? 5.465 -3.761 -8.227 1.00 93.25 175 GLU A O 1
ATOM 1359 N N . ILE A 1 176 ? 6.132 -5.402 -6.887 1.00 94.88 176 ILE A N 1
ATOM 1360 C CA . ILE A 1 176 ? 7.370 -4.713 -6.508 1.00 94.88 176 ILE A CA 1
ATOM 1361 C C . ILE A 1 176 ? 8.580 -5.575 -6.828 1.00 94.88 176 ILE A C 1
ATOM 1363 O O . ILE A 1 176 ? 9.477 -5.128 -7.533 1.00 94.88 176 ILE A O 1
ATOM 1367 N N . GLU A 1 177 ? 8.648 -6.801 -6.316 1.00 94.62 177 GLU A N 1
ATOM 1368 C CA . GLU A 1 177 ? 9.902 -7.572 -6.366 1.00 94.62 177 GLU A CA 1
ATOM 1369 C C . GLU A 1 177 ? 10.224 -8.130 -7.751 1.00 94.62 177 GLU A C 1
ATOM 1371 O O . GLU A 1 177 ? 11.398 -8.328 -8.063 1.00 94.62 177 GLU A O 1
ATOM 1376 N N . ALA A 1 178 ? 9.218 -8.320 -8.607 1.00 92.31 178 ALA A N 1
ATOM 1377 C CA . ALA A 1 178 ? 9.404 -8.708 -10.000 1.00 92.31 178 ALA A CA 1
ATOM 1378 C C . ALA A 1 178 ? 10.299 -7.703 -10.753 1.00 92.31 178 ALA A C 1
ATOM 1380 O O . ALA A 1 178 ? 11.182 -8.116 -11.508 1.00 92.31 178 ALA A O 1
ATOM 1381 N N . ASP A 1 179 ? 10.186 -6.401 -10.462 1.00 91.44 179 ASP A N 1
ATOM 1382 C CA . ASP A 1 179 ? 11.052 -5.356 -11.034 1.00 91.44 179 ASP A CA 1
ATOM 1383 C C . ASP A 1 179 ? 12.531 -5.515 -10.636 1.00 91.44 179 ASP A C 1
ATOM 1385 O O . ASP A 1 179 ? 13.417 -4.952 -11.284 1.00 91.44 179 ASP A O 1
ATOM 1389 N N . TYR A 1 180 ? 12.818 -6.287 -9.588 1.00 94.00 180 TYR A N 1
ATOM 1390 C CA . TYR A 1 180 ? 14.159 -6.581 -9.078 1.00 94.00 180 TYR A CA 1
ATOM 1391 C C . TYR A 1 180 ? 14.604 -8.025 -9.358 1.00 94.00 180 TYR A C 1
ATOM 1393 O O . TYR A 1 180 ? 15.726 -8.401 -9.014 1.00 94.00 180 TYR A O 1
ATOM 1401 N N . CYS A 1 181 ? 13.754 -8.837 -9.992 1.00 92.81 181 CYS A N 1
ATOM 1402 C CA . CYS A 1 181 ? 14.064 -10.217 -10.342 1.00 92.81 181 CYS A CA 1
ATOM 1403 C C . CYS A 1 181 ? 14.927 -10.280 -11.612 1.00 92.81 181 CYS A C 1
ATOM 1405 O O . CYS A 1 181 ? 14.457 -9.992 -12.712 1.00 92.81 181 CYS A O 1
ATOM 1407 N N . ILE A 1 182 ? 16.189 -10.692 -11.485 1.00 92.31 182 ILE A N 1
ATOM 1408 C CA . ILE A 1 182 ? 17.151 -10.742 -12.602 1.00 92.31 182 ILE A CA 1
ATOM 1409 C C . ILE A 1 182 ? 17.120 -12.063 -13.390 1.00 92.31 182 ILE A C 1
ATOM 1411 O O . ILE A 1 182 ? 17.999 -12.309 -14.216 1.00 92.31 182 ILE A O 1
ATOM 1415 N N . TYR A 1 183 ? 16.115 -12.920 -13.175 1.00 90.56 183 TYR A N 1
ATOM 1416 C CA . TYR A 1 183 ? 16.007 -14.236 -13.823 1.00 90.56 183 TYR A CA 1
ATOM 1417 C C . TYR A 1 183 ? 16.044 -14.175 -15.362 1.00 90.56 183 TYR A C 1
ATOM 1419 O O . TYR A 1 183 ? 16.580 -15.071 -16.026 1.00 90.56 183 TYR A O 1
ATOM 1427 N N . SER A 1 184 ? 15.511 -13.101 -15.948 1.00 86.62 184 SER A N 1
ATOM 1428 C CA . SER A 1 184 ? 15.499 -12.858 -17.395 1.00 86.62 184 SER A CA 1
ATOM 1429 C C . SER A 1 184 ? 16.899 -12.650 -17.998 1.00 86.62 184 SER A C 1
ATOM 1431 O O . SER A 1 184 ? 17.087 -12.901 -19.185 1.00 86.62 184 SER A O 1
ATOM 1433 N N . TYR A 1 185 ? 17.903 -12.282 -17.193 1.00 86.81 185 TYR A N 1
ATOM 1434 C CA . TYR A 1 185 ? 19.275 -11.996 -17.644 1.00 86.81 185 TYR A CA 1
ATOM 1435 C C . TYR A 1 185 ? 20.196 -13.228 -17.654 1.00 86.81 185 TYR A C 1
ATOM 1437 O O . TYR A 1 185 ? 21.352 -13.129 -18.072 1.00 86.81 185 TYR A O 1
ATOM 1445 N N . ARG A 1 186 ? 19.698 -14.405 -17.242 1.00 85.69 186 ARG A N 1
ATOM 1446 C CA . ARG A 1 186 ? 20.501 -15.634 -17.075 1.00 85.69 186 ARG A CA 1
ATOM 1447 C C . ARG A 1 186 ? 21.194 -16.127 -18.353 1.00 85.69 186 ARG A C 1
ATOM 1449 O O . ARG A 1 186 ? 22.223 -16.778 -18.265 1.00 85.69 186 ARG A O 1
ATOM 1456 N N . GLN A 1 187 ? 20.633 -15.839 -19.531 1.00 79.69 187 GLN A N 1
ATOM 1457 C CA . GLN A 1 187 ? 21.163 -16.308 -20.822 1.00 79.69 187 GLN A CA 1
ATOM 1458 C C . GLN A 1 187 ? 22.069 -15.281 -21.525 1.00 79.69 187 GLN A C 1
ATOM 1460 O O . GLN A 1 187 ? 22.599 -15.577 -22.591 1.00 79.69 187 GLN A O 1
ATOM 1465 N N . GLY A 1 188 ? 22.277 -14.099 -20.931 1.00 64.44 188 GLY A N 1
ATOM 1466 C CA . GLY A 1 188 ? 23.037 -13.007 -21.541 1.00 64.44 188 GLY A CA 1
ATOM 1467 C C . GLY A 1 188 ? 22.245 -12.272 -22.632 1.00 64.44 188 GLY A C 1
ATOM 1468 O O . GLY A 1 188 ? 21.760 -12.870 -23.587 1.00 64.44 188 GLY A O 1
ATOM 1469 N N . GLY A 1 189 ? 22.112 -10.951 -22.489 1.00 62.62 189 GLY A N 1
ATOM 1470 C CA . GLY A 1 189 ? 21.356 -10.085 -23.404 1.00 62.62 189 GLY A CA 1
ATOM 1471 C C . GLY A 1 189 ? 20.232 -9.310 -22.710 1.00 62.62 189 GLY A C 1
ATOM 1472 O O . GLY A 1 189 ? 19.887 -9.586 -21.563 1.00 62.62 189 GLY A O 1
ATOM 1473 N N . THR A 1 190 ? 19.675 -8.309 -23.396 1.00 60.50 190 THR A N 1
ATOM 1474 C CA . THR A 1 190 ? 18.440 -7.640 -22.965 1.00 60.50 190 THR A CA 1
ATOM 1475 C C . THR A 1 190 ? 17.263 -8.616 -23.067 1.00 60.50 190 THR A C 1
ATOM 1477 O O . THR A 1 190 ? 17.188 -9.352 -24.057 1.00 60.50 190 THR A O 1
ATOM 1480 N N . PRO A 1 191 ? 16.340 -8.642 -22.085 1.00 59.91 191 PRO A N 1
ATOM 1481 C CA . PRO A 1 191 ? 15.187 -9.536 -22.110 1.00 59.91 191 PRO A CA 1
ATOM 1482 C C . PRO A 1 191 ? 14.418 -9.402 -23.432 1.00 59.91 191 PRO A C 1
ATOM 1484 O O . PRO A 1 191 ? 13.894 -8.339 -23.757 1.00 59.91 191 PRO A O 1
ATOM 1487 N N . ARG A 1 192 ? 14.368 -10.478 -24.225 1.00 51.34 192 ARG A N 1
ATOM 1488 C CA . ARG A 1 192 ? 13.532 -10.565 -25.430 1.00 51.34 192 ARG A CA 1
ATOM 1489 C C . ARG A 1 192 ? 12.221 -11.242 -25.050 1.00 51.34 192 ARG A C 1
ATOM 1491 O O . ARG A 1 192 ? 12.138 -12.464 -25.039 1.00 51.34 192 ARG A O 1
ATOM 1498 N N . GLY A 1 193 ? 11.209 -10.450 -24.717 1.00 49.94 193 GLY A N 1
ATOM 1499 C CA . GLY A 1 193 ? 9.865 -10.943 -24.424 1.00 49.94 193 GLY A CA 1
ATOM 1500 C C . GLY A 1 193 ? 8.841 -9.816 -24.484 1.00 49.94 193 GLY A C 1
ATOM 1501 O O . GLY A 1 193 ? 9.177 -8.668 -24.226 1.00 49.94 193 GLY A O 1
ATOM 1502 N N . LEU A 1 194 ? 7.599 -10.143 -24.840 1.00 41.75 194 LEU A N 1
ATOM 1503 C CA . LEU A 1 194 ? 6.473 -9.203 -24.959 1.00 41.75 194 LEU A CA 1
ATOM 1504 C C . LEU A 1 194 ? 5.489 -9.321 -23.769 1.00 41.75 194 LEU A C 1
ATOM 1506 O O . LEU A 1 194 ? 4.323 -8.968 -23.896 1.00 41.75 194 LEU A O 1
ATOM 1510 N N . GLY A 1 195 ? 5.935 -9.883 -22.637 1.00 47.56 195 GLY A N 1
ATOM 1511 C CA . GLY A 1 195 ? 5.097 -10.196 -21.467 1.00 47.56 195 GLY A CA 1
ATOM 1512 C C . GLY A 1 195 ? 5.417 -9.357 -20.224 1.00 47.56 195 GLY A C 1
ATOM 1513 O O . GLY A 1 195 ? 6.428 -8.664 -20.184 1.00 47.56 195 GLY A O 1
ATOM 1514 N N . LEU A 1 196 ? 4.590 -9.465 -19.177 1.00 44.72 196 LEU A N 1
ATOM 1515 C CA . LEU A 1 196 ? 4.689 -8.693 -17.922 1.00 44.72 196 LEU A CA 1
ATOM 1516 C C . LEU A 1 196 ? 6.060 -8.833 -17.213 1.00 44.72 196 LEU A C 1
ATOM 1518 O O . LEU A 1 196 ? 6.513 -7.916 -16.538 1.00 44.72 196 LEU A O 1
ATOM 1522 N N . LEU A 1 197 ? 6.761 -9.955 -17.423 1.00 50.72 197 LEU A N 1
ATOM 1523 C CA . LEU A 1 197 ? 8.119 -10.212 -16.915 1.00 50.72 197 LEU A CA 1
ATOM 1524 C C . LEU A 1 197 ? 9.246 -9.745 -17.859 1.00 50.72 197 LEU A C 1
ATOM 1526 O O . LEU A 1 197 ? 10.421 -9.895 -17.535 1.00 50.72 197 LEU A O 1
ATOM 1530 N N . ALA A 1 198 ? 8.935 -9.165 -19.020 1.00 50.62 198 ALA A N 1
ATOM 1531 C CA . ALA A 1 198 ? 9.946 -8.601 -19.920 1.00 50.62 198 ALA A CA 1
ATOM 1532 C C . ALA A 1 198 ? 10.624 -7.354 -19.328 1.00 50.62 198 ALA A C 1
ATOM 1534 O O . ALA A 1 198 ? 11.785 -7.080 -19.620 1.00 50.62 198 ALA A O 1
ATOM 1535 N N . ALA A 1 199 ? 9.911 -6.648 -18.447 1.00 58.78 199 ALA A N 1
ATOM 1536 C CA . ALA A 1 199 ? 10.417 -5.546 -17.635 1.00 58.78 199 ALA A CA 1
ATOM 1537 C C . ALA A 1 199 ? 11.032 -6.010 -16.292 1.00 58.78 199 ALA A C 1
ATOM 1539 O O . ALA A 1 199 ? 11.525 -5.183 -15.519 1.00 58.78 199 ALA A O 1
ATOM 1540 N N . ALA A 1 200 ? 11.031 -7.320 -16.002 1.00 71.25 200 ALA A N 1
ATOM 1541 C CA . ALA A 1 200 ? 11.569 -7.850 -14.753 1.00 71.25 200 ALA A CA 1
ATOM 1542 C C . ALA A 1 200 ? 13.076 -7.580 -14.639 1.00 71.25 200 ALA A C 1
ATOM 1544 O O . ALA A 1 200 ? 13.837 -7.692 -15.608 1.00 71.25 200 ALA A O 1
ATOM 1545 N N . GLY A 1 201 ? 13.504 -7.190 -13.441 1.00 79.00 201 GLY A N 1
ATOM 1546 C CA . GLY A 1 201 ? 14.899 -6.871 -13.142 1.00 79.00 201 GLY A CA 1
ATOM 1547 C C . GLY A 1 201 ? 15.361 -5.488 -13.616 1.00 79.00 201 GLY A C 1
ATOM 1548 O O . GLY A 1 201 ? 16.533 -5.153 -13.434 1.00 79.00 201 GLY A O 1
ATOM 1549 N N . MET A 1 202 ? 14.494 -4.641 -14.191 1.00 85.19 202 MET A N 1
ATOM 1550 C CA . MET A 1 202 ? 14.880 -3.275 -14.585 1.00 85.19 202 MET A CA 1
ATOM 1551 C C . MET A 1 202 ? 15.343 -2.414 -13.404 1.00 85.19 202 MET A C 1
ATOM 1553 O O . MET A 1 202 ? 16.222 -1.570 -13.593 1.00 85.19 202 MET A O 1
ATOM 1557 N N . LYS A 1 203 ? 14.842 -2.657 -12.190 1.00 90.88 203 LYS A N 1
ATOM 1558 C CA . LYS A 1 203 ? 15.219 -1.908 -10.982 1.00 90.88 203 LYS A CA 1
ATOM 1559 C C . LYS A 1 203 ? 16.333 -2.556 -10.160 1.00 90.88 203 LYS A C 1
ATOM 1561 O O . LYS A 1 203 ? 16.815 -1.934 -9.219 1.00 90.88 203 LYS A O 1
ATOM 1566 N N . ALA A 1 204 ? 16.777 -3.761 -10.521 1.00 91.81 204 ALA A N 1
ATOM 1567 C CA . ALA A 1 204 ? 17.941 -4.375 -9.886 1.00 91.81 204 ALA A CA 1
ATOM 1568 C C . ALA A 1 204 ? 19.223 -3.546 -10.133 1.00 91.81 204 ALA A C 1
ATOM 1570 O O . ALA A 1 204 ? 19.284 -2.789 -11.115 1.00 91.81 204 ALA A O 1
ATOM 1571 N N . PRO A 1 205 ? 20.271 -3.683 -9.297 1.00 93.81 205 PRO A N 1
ATOM 1572 C CA . PRO A 1 205 ? 21.550 -3.021 -9.534 1.00 93.81 205 PRO A CA 1
ATOM 1573 C C . PRO A 1 205 ? 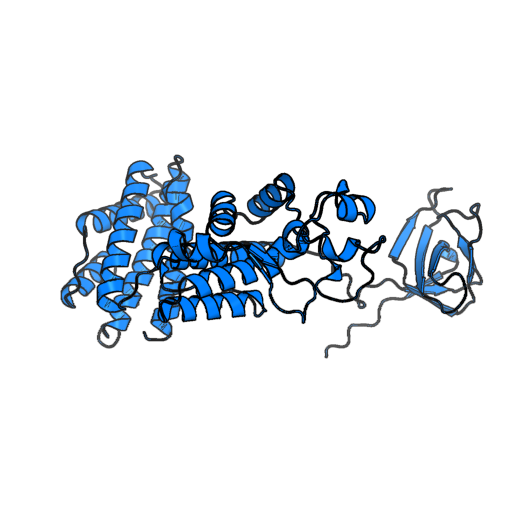22.139 -3.400 -10.898 1.00 93.81 205 PRO A C 1
ATOM 1575 O O . PRO A 1 205 ? 22.100 -4.554 -11.309 1.00 93.81 205 PRO A O 1
ATOM 1578 N N . TYR A 1 206 ? 22.715 -2.439 -11.621 1.00 90.38 206 TYR A N 1
ATOM 1579 C CA . TYR A 1 206 ? 23.182 -2.674 -12.995 1.00 90.38 206 TYR A CA 1
ATOM 1580 C C . TYR A 1 206 ? 24.190 -3.833 -13.109 1.00 90.38 206 TYR A C 1
ATOM 1582 O O . TYR A 1 206 ? 24.100 -4.649 -14.022 1.00 90.38 206 TYR A O 1
ATOM 1590 N N . PHE A 1 207 ? 25.116 -3.945 -12.153 1.00 91.19 207 PHE A N 1
ATOM 1591 C CA . PHE A 1 207 ? 26.172 -4.961 -12.173 1.00 91.19 207 PHE A CA 1
ATOM 1592 C C . PHE A 1 207 ? 25.670 -6.397 -11.947 1.00 91.19 207 PHE A C 1
ATOM 1594 O O . PHE A 1 207 ? 26.424 -7.325 -12.220 1.00 91.19 207 PHE A O 1
ATOM 1601 N N . THR A 1 208 ? 24.432 -6.604 -11.478 1.00 91.44 208 THR A N 1
ATOM 1602 C CA . THR A 1 208 ? 23.860 -7.951 -11.294 1.00 91.44 208 THR A CA 1
ATOM 1603 C C . THR A 1 208 ? 23.179 -8.476 -12.561 1.00 91.44 208 THR A C 1
ATOM 1605 O O . THR A 1 208 ? 22.939 -9.673 -12.691 1.00 91.44 208 THR A O 1
ATOM 1608 N N . LYS A 1 209 ? 22.914 -7.608 -13.547 1.00 89.38 209 LYS A N 1
ATOM 1609 C CA . LYS A 1 209 ? 22.156 -7.913 -14.776 1.00 89.38 209 LYS A CA 1
ATOM 1610 C C . LYS A 1 209 ? 23.016 -8.530 -15.881 1.00 89.38 209 LYS A C 1
ATOM 1612 O O . LYS A 1 209 ? 22.992 -8.079 -17.025 1.00 89.38 209 LYS A O 1
ATOM 1617 N N . ASN A 1 210 ? 23.828 -9.527 -15.556 1.00 89.19 210 ASN A N 1
ATOM 1618 C CA . ASN A 1 210 ? 24.625 -10.240 -16.551 1.00 89.19 210 ASN A CA 1
ATOM 1619 C C . ASN A 1 210 ? 24.812 -11.710 -16.173 1.00 89.19 210 ASN A C 1
ATOM 1621 O O . ASN A 1 210 ? 24.817 -12.063 -14.996 1.00 89.19 210 ASN A O 1
ATOM 1625 N N . ALA A 1 211 ? 24.980 -12.551 -17.195 1.00 91.06 211 ALA A N 1
ATOM 1626 C CA . ALA A 1 211 ? 25.060 -13.998 -17.035 1.00 91.06 211 ALA A CA 1
ATOM 1627 C C . ALA A 1 211 ? 26.244 -14.435 -16.159 1.00 91.06 211 ALA A C 1
ATOM 1629 O O . ALA A 1 211 ? 26.063 -15.292 -15.304 1.00 91.06 211 ALA A O 1
ATOM 1630 N N . THR A 1 212 ? 27.415 -13.805 -16.309 1.00 92.88 212 THR A N 1
ATOM 1631 C CA . THR A 1 212 ? 28.617 -14.138 -15.526 1.00 92.88 212 THR A CA 1
ATOM 1632 C C . THR A 1 212 ? 28.401 -13.900 -14.034 1.00 92.88 212 THR A C 1
ATOM 1634 O O . THR A 1 212 ? 28.645 -14.781 -13.219 1.00 92.88 212 THR A O 1
ATOM 1637 N N . TRP A 1 213 ? 27.866 -12.735 -13.662 1.00 94.19 213 TRP A N 1
ATOM 1638 C CA . TRP A 1 213 ? 27.569 -12.435 -12.264 1.00 94.19 213 TRP A CA 1
ATOM 1639 C C . TRP A 1 213 ? 26.526 -13.396 -11.689 1.00 94.19 213 TRP A C 1
ATOM 1641 O O . TRP A 1 213 ? 26.677 -13.846 -10.554 1.00 94.19 213 TRP A O 1
ATOM 1651 N N . ILE A 1 214 ? 25.486 -13.717 -12.468 1.00 93.81 214 ILE A N 1
ATOM 1652 C CA . ILE A 1 214 ? 24.439 -14.664 -12.069 1.00 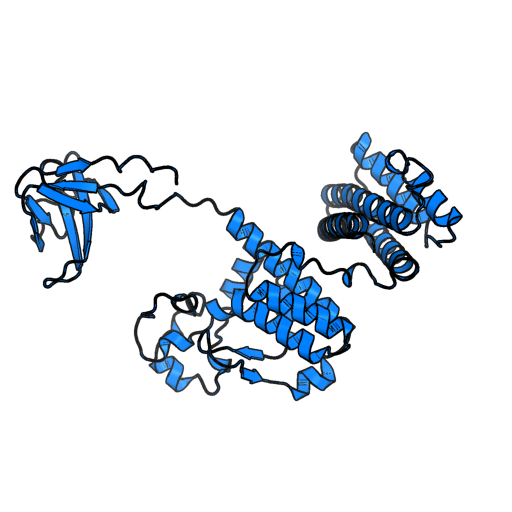93.81 214 ILE A CA 1
ATOM 1653 C C . ILE A 1 214 ? 25.039 -16.044 -11.796 1.00 93.81 214 ILE A C 1
ATOM 1655 O O . ILE A 1 214 ? 24.754 -16.615 -10.749 1.00 93.81 214 ILE A O 1
ATOM 1659 N N . GLU A 1 215 ? 25.876 -16.552 -12.699 1.00 94.31 215 GLU A N 1
ATOM 1660 C CA . GLU A 1 215 ? 26.539 -17.853 -12.557 1.00 94.31 215 GLU A CA 1
ATOM 1661 C C . GLU A 1 215 ? 27.392 -17.927 -11.281 1.00 94.31 215 GLU A C 1
ATOM 1663 O O . GLU A 1 215 ? 27.349 -18.927 -10.567 1.00 94.31 215 GLU A O 1
ATOM 1668 N N . ASP A 1 216 ? 28.090 -16.841 -10.944 1.00 95.38 216 ASP A N 1
ATOM 1669 C CA . ASP A 1 216 ? 28.976 -16.790 -9.779 1.00 95.38 216 ASP A CA 1
ATOM 1670 C C . ASP A 1 216 ? 28.241 -16.580 -8.436 1.00 95.38 216 ASP A C 1
ATOM 1672 O O . ASP A 1 216 ? 28.756 -16.970 -7.381 1.00 95.38 216 ASP A O 1
ATOM 1676 N N . ASN A 1 217 ? 27.066 -15.931 -8.435 1.00 95.62 217 ASN A N 1
ATOM 1677 C CA . ASN A 1 217 ? 26.435 -15.419 -7.205 1.00 95.62 217 ASN A CA 1
ATOM 1678 C C . ASN A 1 217 ? 25.054 -16.005 -6.884 1.00 95.62 217 ASN A C 1
ATOM 1680 O O . ASN A 1 217 ? 24.685 -16.022 -5.708 1.00 95.62 217 ASN A O 1
ATOM 1684 N N . VAL A 1 218 ? 24.295 -16.488 -7.871 1.00 95.00 218 VAL A N 1
ATOM 1685 C CA . VAL A 1 218 ? 22.963 -17.073 -7.645 1.00 95.00 218 VAL A CA 1
ATOM 1686 C C . VAL A 1 218 ? 23.122 -18.544 -7.268 1.00 95.00 218 VAL A C 1
ATOM 1688 O O . VAL A 1 218 ? 23.505 -19.369 -8.096 1.00 95.00 218 VAL A O 1
ATOM 1691 N N . LYS A 1 219 ? 22.827 -18.886 -6.011 1.00 94.88 219 LYS A N 1
ATOM 1692 C CA . LYS A 1 219 ? 22.972 -20.253 -5.479 1.00 94.88 219 LYS A CA 1
ATOM 1693 C C . LYS A 1 219 ? 21.638 -20.970 -5.368 1.00 94.88 219 LYS A C 1
ATOM 1695 O O . LYS A 1 219 ? 21.589 -22.195 -5.480 1.00 94.88 219 LYS A O 1
ATOM 1700 N N . ASP A 1 220 ? 20.566 -20.222 -5.147 1.00 93.81 220 ASP A N 1
ATOM 1701 C CA . ASP A 1 220 ? 19.204 -20.730 -5.142 1.00 93.81 220 ASP A CA 1
ATOM 1702 C C . ASP A 1 220 ? 18.237 -19.779 -5.873 1.00 93.81 220 ASP A C 1
ATOM 1704 O O . ASP A 1 220 ? 18.595 -18.637 -6.167 1.00 93.81 220 ASP A O 1
ATOM 1708 N N . PRO A 1 221 ? 17.010 -20.226 -6.216 1.00 92.81 221 PRO A N 1
ATOM 1709 C CA . PRO A 1 221 ? 16.083 -19.414 -7.002 1.00 92.81 221 PRO A CA 1
ATOM 1710 C C . PRO A 1 221 ? 15.732 -18.057 -6.378 1.00 92.81 221 PRO A C 1
ATOM 1712 O O . PRO A 1 221 ? 15.371 -17.136 -7.101 1.00 92.81 221 PRO A O 1
ATOM 1715 N N . PHE A 1 222 ? 15.832 -17.900 -5.060 1.00 94.31 222 PHE A N 1
ATOM 1716 C CA . PHE A 1 222 ? 15.465 -16.657 -4.382 1.00 94.31 222 PHE A CA 1
ATOM 1717 C C . PHE A 1 222 ? 16.564 -15.599 -4.519 1.00 94.31 222 PHE A C 1
ATOM 1719 O O . PHE A 1 222 ? 16.261 -14.406 -4.511 1.00 94.31 222 PHE A O 1
ATOM 1726 N N . ASP A 1 223 ? 17.809 -16.018 -4.778 1.00 94.38 223 ASP A N 1
ATOM 1727 C CA . ASP A 1 223 ? 18.926 -15.119 -5.084 1.00 94.38 223 ASP A CA 1
ATOM 1728 C C . ASP A 1 223 ? 18.733 -14.377 -6.423 1.00 94.38 223 ASP A C 1
ATOM 1730 O O . ASP A 1 223 ? 19.457 -13.426 -6.711 1.00 94.38 223 ASP A O 1
ATOM 1734 N N . TYR A 1 224 ? 17.741 -14.738 -7.247 1.00 94.38 224 TYR A N 1
ATOM 1735 C CA . TYR A 1 224 ? 17.370 -13.922 -8.408 1.00 94.38 224 TYR A CA 1
ATOM 1736 C C . TYR A 1 224 ? 16.716 -12.588 -8.023 1.00 94.38 224 TYR A C 1
ATOM 1738 O O . TYR A 1 224 ? 16.675 -11.681 -8.853 1.00 94.38 224 TYR A O 1
ATOM 1746 N N . ILE A 1 225 ? 16.207 -12.427 -6.801 1.00 94.44 225 ILE A N 1
ATOM 1747 C CA . ILE A 1 225 ? 15.624 -11.159 -6.349 1.00 94.44 225 ILE A CA 1
ATOM 1748 C C . ILE A 1 225 ? 16.744 -10.282 -5.783 1.00 94.44 225 ILE A C 1
ATOM 1750 O O . ILE A 1 225 ? 17.174 -10.446 -4.644 1.00 94.44 225 ILE A O 1
ATOM 1754 N N . GLN A 1 226 ? 17.208 -9.317 -6.577 1.00 94.94 226 GLN A N 1
ATOM 1755 C CA . GLN A 1 226 ? 18.294 -8.410 -6.202 1.00 94.94 226 GLN A CA 1
ATOM 1756 C C . GLN A 1 226 ? 17.740 -7.015 -5.907 1.00 94.94 226 GLN A C 1
ATOM 1758 O O . GLN A 1 226 ? 17.714 -6.140 -6.776 1.00 94.94 226 GLN A O 1
ATOM 1763 N N . LEU A 1 227 ? 17.275 -6.810 -4.670 1.00 93.12 227 LEU A N 1
ATOM 1764 C CA . LEU A 1 227 ? 16.739 -5.521 -4.229 1.00 93.12 227 LEU A CA 1
ATOM 1765 C C . LEU A 1 227 ? 17.842 -4.460 -4.142 1.00 93.12 227 LEU A C 1
ATOM 1767 O O . LEU A 1 227 ? 18.733 -4.529 -3.294 1.00 93.12 227 LEU A O 1
ATOM 1771 N N . ASP A 1 228 ? 17.728 -3.412 -4.955 1.00 93.56 228 ASP A N 1
ATOM 1772 C CA . ASP A 1 228 ? 18.481 -2.181 -4.728 1.00 93.56 228 ASP A CA 1
ATOM 1773 C C . ASP A 1 228 ? 17.809 -1.397 -3.592 1.00 93.56 228 ASP A C 1
ATOM 1775 O O . ASP A 1 228 ? 16.790 -0.724 -3.779 1.00 93.56 228 ASP A O 1
ATOM 1779 N N . HIS A 1 229 ? 18.381 -1.499 -2.389 1.00 92.69 229 HIS A N 1
ATOM 1780 C CA . HIS A 1 229 ? 17.857 -0.842 -1.190 1.00 92.69 229 HIS A CA 1
ATOM 1781 C C . HIS A 1 229 ? 17.792 0.687 -1.304 1.00 92.69 229 HIS A C 1
ATOM 1783 O O . HIS A 1 229 ? 16.952 1.297 -0.640 1.00 92.69 229 HIS A O 1
ATOM 1789 N N . GLY A 1 230 ? 18.667 1.311 -2.096 1.00 93.25 230 GLY A N 1
ATOM 1790 C CA . GLY A 1 230 ? 18.628 2.751 -2.337 1.00 93.25 230 GLY A CA 1
ATOM 1791 C C . GLY A 1 230 ? 17.443 3.107 -3.222 1.00 93.25 230 GLY A C 1
ATOM 1792 O O . GLY A 1 230 ? 16.618 3.941 -2.843 1.00 93.25 230 GLY A O 1
ATOM 1793 N N . LYS A 1 231 ? 17.306 2.399 -4.349 1.00 94.06 231 LYS A N 1
ATOM 1794 C CA . LYS A 1 231 ? 16.224 2.638 -5.309 1.00 94.06 231 LYS A CA 1
ATOM 1795 C C . LYS A 1 231 ? 14.848 2.378 -4.705 1.00 94.06 231 LYS A C 1
ATOM 1797 O O . LYS A 1 231 ? 13.975 3.225 -4.835 1.00 94.06 231 LYS A O 1
ATOM 1802 N N . ILE A 1 232 ? 14.655 1.259 -4.000 1.00 94.81 232 ILE A N 1
ATOM 1803 C CA . ILE A 1 232 ? 13.344 0.947 -3.411 1.00 94.81 232 ILE A CA 1
ATOM 1804 C C . ILE A 1 232 ? 12.947 1.965 -2.338 1.00 94.81 232 ILE A C 1
ATOM 1806 O O . ILE A 1 232 ? 11.784 2.337 -2.246 1.00 94.81 232 ILE A O 1
ATOM 1810 N N . ARG A 1 233 ? 13.899 2.468 -1.538 1.00 95.12 233 ARG A N 1
ATOM 1811 C CA . ARG A 1 233 ? 13.603 3.525 -0.557 1.00 95.12 233 ARG A CA 1
ATOM 1812 C C . ARG A 1 233 ? 13.164 4.811 -1.242 1.00 95.12 233 ARG A C 1
ATOM 1814 O O . ARG A 1 233 ? 12.237 5.443 -0.753 1.00 95.12 233 ARG A O 1
ATOM 1821 N N . GLN A 1 234 ? 13.819 5.179 -2.341 1.00 95.06 234 GLN A N 1
ATOM 1822 C CA . GLN A 1 234 ? 13.426 6.339 -3.131 1.00 95.06 234 GLN A CA 1
ATOM 1823 C C . GLN A 1 234 ? 12.014 6.163 -3.705 1.00 95.06 234 GLN A C 1
ATOM 1825 O O . GLN A 1 234 ? 11.174 7.025 -3.474 1.00 95.06 234 GLN A O 1
ATOM 1830 N N . ASP A 1 235 ? 11.734 5.030 -4.356 1.00 93.69 235 ASP A N 1
ATOM 1831 C CA . ASP A 1 235 ? 10.411 4.724 -4.918 1.00 93.69 235 ASP A CA 1
ATOM 1832 C C . ASP A 1 235 ? 9.316 4.801 -3.835 1.00 93.69 235 ASP A C 1
ATOM 1834 O O . ASP A 1 235 ? 8.293 5.455 -4.016 1.00 93.69 235 ASP A O 1
ATOM 1838 N N . LEU A 1 236 ? 9.555 4.202 -2.663 1.00 94.44 236 LEU A N 1
ATOM 1839 C CA . LEU A 1 236 ? 8.613 4.238 -1.540 1.00 94.44 236 LEU A CA 1
ATOM 1840 C C . LEU A 1 236 ? 8.338 5.670 -1.055 1.00 94.44 236 LEU A C 1
ATOM 1842 O O . LEU A 1 236 ? 7.192 5.994 -0.752 1.00 94.44 236 LEU A O 1
ATOM 1846 N N . ILE A 1 237 ? 9.360 6.531 -1.006 1.00 93.12 237 ILE A N 1
ATOM 1847 C CA . ILE A 1 237 ? 9.198 7.949 -0.651 1.00 93.12 237 ILE A CA 1
ATOM 1848 C C . ILE A 1 237 ? 8.385 8.685 -1.722 1.00 93.12 237 ILE A C 1
ATOM 1850 O O . ILE A 1 237 ? 7.485 9.446 -1.373 1.00 93.12 237 ILE A O 1
ATOM 1854 N N . GLU A 1 238 ? 8.657 8.440 -3.005 1.00 90.62 238 GLU A N 1
ATOM 1855 C CA . GLU A 1 238 ? 7.921 9.041 -4.128 1.00 90.62 238 GLU A CA 1
ATOM 1856 C C . GLU A 1 238 ? 6.433 8.648 -4.120 1.00 90.62 238 GLU A C 1
ATOM 1858 O O . GLU A 1 238 ? 5.572 9.464 -4.456 1.00 90.62 238 GLU A O 1
ATOM 1863 N N . TRP A 1 239 ? 6.106 7.435 -3.667 1.00 91.75 239 TRP A N 1
ATOM 1864 C CA . TRP A 1 239 ? 4.721 6.981 -3.478 1.00 91.75 239 TRP A CA 1
ATOM 1865 C C . TRP A 1 239 ? 4.075 7.522 -2.193 1.00 91.75 239 TRP A C 1
ATOM 1867 O O . TRP A 1 239 ? 2.888 7.300 -1.958 1.00 91.75 239 TRP A O 1
ATOM 1877 N N . GLY A 1 240 ? 4.837 8.185 -1.317 1.00 86.38 240 GLY A N 1
ATOM 1878 C CA . GLY A 1 240 ? 4.381 8.575 0.019 1.00 86.38 240 GLY A CA 1
ATOM 1879 C C . GLY A 1 240 ? 4.156 7.379 0.953 1.00 86.38 240 GLY A C 1
ATOM 1880 O O . GLY A 1 240 ? 3.378 7.470 1.904 1.00 86.38 240 GLY A O 1
ATOM 1881 N N . ALA A 1 241 ? 4.780 6.232 0.680 1.00 89.69 241 ALA A N 1
ATOM 1882 C CA . ALA A 1 241 ? 4.659 5.008 1.461 1.00 89.69 241 ALA A CA 1
ATOM 1883 C C . ALA A 1 241 ? 5.739 4.906 2.553 1.00 89.69 241 ALA A C 1
ATOM 1885 O O . ALA A 1 241 ? 6.877 5.351 2.402 1.00 89.69 241 ALA A O 1
ATOM 1886 N N . SER A 1 242 ? 5.392 4.269 3.675 1.00 89.44 242 SER A N 1
ATOM 1887 C CA . SER A 1 242 ? 6.335 4.040 4.772 1.00 89.44 242 SER A CA 1
ATOM 1888 C C . SER A 1 242 ? 7.380 2.996 4.374 1.00 89.44 242 SER A C 1
ATOM 1890 O O . SER A 1 242 ? 7.066 1.824 4.153 1.00 89.44 242 SER A O 1
ATOM 1892 N N . THR A 1 243 ? 8.652 3.406 4.347 1.00 93.44 243 THR A N 1
ATOM 1893 C CA . THR A 1 243 ? 9.777 2.488 4.109 1.00 93.44 243 THR A CA 1
ATOM 1894 C C . THR A 1 243 ? 9.851 1.395 5.172 1.00 93.44 243 THR A C 1
ATOM 1896 O O . THR A 1 243 ? 10.129 0.236 4.862 1.00 93.44 243 THR A O 1
ATOM 1899 N N . GLN A 1 244 ? 9.540 1.744 6.422 1.00 93.81 244 GLN A N 1
ATOM 1900 C CA . GLN A 1 244 ? 9.510 0.803 7.533 1.00 93.81 244 GLN A CA 1
ATOM 1901 C C . GLN A 1 244 ? 8.420 -0.256 7.345 1.00 93.81 244 GLN A C 1
ATOM 1903 O O . GLN A 1 244 ? 8.666 -1.426 7.634 1.00 93.81 244 GLN A O 1
ATOM 1908 N N . ASP A 1 245 ? 7.247 0.126 6.834 1.00 93.25 245 ASP A N 1
ATOM 1909 C CA . ASP A 1 245 ? 6.147 -0.813 6.599 1.00 93.25 245 ASP A CA 1
ATOM 1910 C C . ASP A 1 245 ? 6.516 -1.830 5.517 1.00 93.25 245 ASP A C 1
ATOM 1912 O O . ASP A 1 245 ? 6.332 -3.028 5.734 1.00 93.25 245 ASP A O 1
ATOM 1916 N N . PHE A 1 246 ? 7.142 -1.392 4.417 1.00 96.56 246 PHE A N 1
ATOM 1917 C CA . PHE A 1 246 ? 7.662 -2.304 3.393 1.00 96.56 246 PHE A CA 1
ATOM 1918 C C . PHE A 1 246 ? 8.644 -3.322 3.986 1.00 96.56 246 PHE A C 1
ATOM 1920 O O . PHE A 1 246 ? 8.444 -4.528 3.847 1.00 96.56 246 PHE A O 1
ATOM 1927 N N . PHE A 1 247 ? 9.671 -2.868 4.714 1.00 96.06 247 PHE A N 1
ATOM 1928 C CA . PHE A 1 247 ? 10.653 -3.784 5.308 1.00 96.06 247 PHE A CA 1
ATOM 1929 C C . PHE A 1 247 ? 10.079 -4.626 6.459 1.00 96.06 247 PHE A C 1
ATOM 1931 O O . PHE A 1 247 ? 10.622 -5.687 6.773 1.00 96.06 247 PHE A O 1
ATOM 1938 N N . ASN A 1 248 ? 8.997 -4.197 7.111 1.00 95.81 248 ASN A N 1
ATOM 1939 C CA . ASN A 1 248 ? 8.274 -5.029 8.072 1.00 95.81 248 ASN A CA 1
ATOM 1940 C C . ASN A 1 248 ? 7.550 -6.171 7.364 1.00 95.81 248 ASN A C 1
ATOM 1942 O O . ASN A 1 248 ? 7.747 -7.319 7.753 1.00 95.81 248 ASN A O 1
ATOM 1946 N N . ILE A 1 249 ? 6.784 -5.875 6.308 1.00 96.44 249 ILE A N 1
ATOM 1947 C CA . ILE A 1 249 ? 6.144 -6.902 5.475 1.00 96.44 249 ILE A CA 1
ATOM 1948 C C . ILE A 1 249 ? 7.217 -7.864 4.971 1.00 96.44 249 ILE A C 1
ATOM 1950 O O . ILE A 1 249 ? 7.126 -9.063 5.213 1.00 96.44 249 ILE A O 1
ATOM 1954 N N . TRP A 1 250 ? 8.292 -7.324 4.392 1.00 94.88 250 TRP A N 1
ATOM 1955 C CA . TRP A 1 250 ? 9.358 -8.108 3.783 1.00 94.88 250 TRP A CA 1
ATOM 1956 C C . TRP A 1 250 ? 10.000 -9.126 4.735 1.00 94.88 250 TRP A C 1
ATOM 1958 O O . TRP A 1 250 ? 10.340 -10.224 4.307 1.00 94.88 250 TRP A O 1
ATOM 1968 N N . ARG A 1 251 ? 10.145 -8.773 6.020 1.00 94.06 251 ARG A N 1
ATOM 1969 C CA . ARG A 1 251 ? 10.744 -9.626 7.064 1.00 94.06 251 ARG A CA 1
ATOM 1970 C C . ARG A 1 251 ? 9.761 -10.589 7.729 1.00 94.06 251 ARG A C 1
ATOM 1972 O O . ARG A 1 251 ? 10.200 -11.592 8.286 1.00 94.06 251 ARG A O 1
ATOM 1979 N N . LEU A 1 252 ? 8.476 -10.238 7.772 1.00 95.00 252 LEU A N 1
ATOM 1980 C CA . LEU A 1 252 ? 7.437 -11.023 8.450 1.00 95.00 252 LEU A CA 1
ATOM 1981 C C . LEU A 1 252 ? 6.778 -12.046 7.523 1.00 95.00 252 LEU A C 1
ATOM 1983 O O . LEU A 1 252 ? 6.157 -12.995 8.000 1.00 95.00 252 LEU A O 1
ATOM 1987 N N . THR A 1 253 ? 6.917 -11.880 6.213 1.00 96.06 253 THR A N 1
ATOM 1988 C CA . THR A 1 253 ? 6.410 -12.824 5.220 1.00 96.06 253 THR A CA 1
ATOM 1989 C C . THR A 1 253 ? 7.518 -13.744 4.700 1.00 96.06 253 THR A C 1
ATOM 1991 O O . THR A 1 253 ? 8.637 -13.264 4.519 1.00 96.06 253 THR A O 1
ATOM 1994 N N . PRO A 1 254 ? 7.219 -15.018 4.385 1.00 95.00 254 PRO A N 1
ATOM 1995 C CA . PRO A 1 254 ? 8.191 -15.914 3.763 1.00 95.00 254 PRO A CA 1
ATOM 1996 C C . PRO A 1 254 ? 8.622 -15.408 2.387 1.00 95.00 254 PRO A C 1
ATOM 1998 O O . PRO A 1 254 ? 7.862 -14.713 1.719 1.00 95.00 254 PRO A O 1
ATOM 2001 N N . GLU A 1 255 ? 9.822 -15.785 1.953 1.00 94.38 255 GLU A N 1
ATOM 2002 C CA . GLU A 1 255 ? 10.306 -15.475 0.608 1.00 94.38 255 GLU A CA 1
ATOM 2003 C C . GLU A 1 255 ? 9.517 -16.297 -0.417 1.00 94.38 255 GLU A C 1
ATOM 2005 O O . GLU A 1 255 ? 9.380 -17.516 -0.275 1.00 94.38 255 GLU A O 1
ATOM 2010 N N . VAL A 1 256 ? 9.005 -15.627 -1.448 1.00 94.88 256 VAL A N 1
ATOM 2011 C CA . VAL A 1 256 ? 8.320 -16.255 -2.582 1.00 94.88 256 VAL A CA 1
ATOM 2012 C C . VAL A 1 256 ? 8.993 -15.808 -3.868 1.00 94.88 256 VAL A C 1
ATOM 2014 O O . VAL A 1 256 ? 9.451 -14.671 -3.972 1.00 94.88 256 VAL A O 1
ATO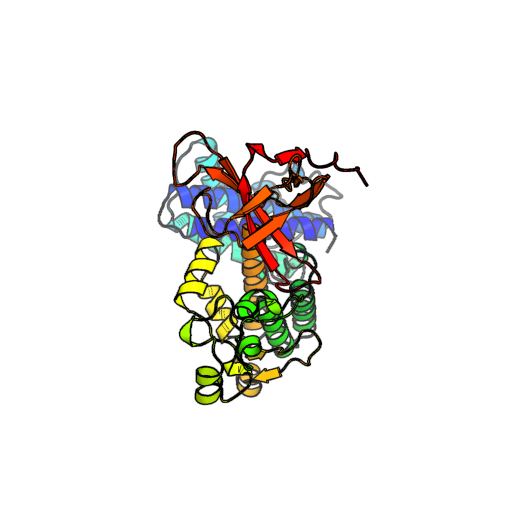M 2017 N N . ILE A 1 257 ? 9.008 -16.677 -4.866 1.00 93.56 257 ILE A N 1
ATOM 2018 C CA . ILE A 1 257 ? 9.379 -16.288 -6.221 1.00 93.56 257 ILE A CA 1
ATOM 2019 C C . ILE A 1 257 ? 8.565 -17.092 -7.224 1.00 93.56 257 ILE A C 1
ATOM 2021 O O . ILE A 1 257 ? 8.242 -18.260 -6.996 1.00 93.56 257 ILE A O 1
ATOM 2025 N N . ARG A 1 258 ? 8.253 -16.452 -8.346 1.00 91.00 258 ARG A N 1
ATOM 2026 C CA . ARG A 1 258 ? 7.742 -17.105 -9.543 1.00 91.00 258 ARG A CA 1
ATOM 2027 C C . ARG A 1 258 ? 8.671 -16.756 -10.705 1.00 91.00 258 ARG A C 1
ATOM 2029 O O . ARG A 1 258 ? 8.892 -15.576 -10.971 1.00 91.00 258 ARG A O 1
ATOM 2036 N N . LEU A 1 259 ? 9.255 -17.769 -11.345 1.00 85.62 259 LEU A N 1
ATOM 2037 C CA . LEU A 1 259 ? 10.296 -17.579 -12.368 1.00 85.62 259 LEU A CA 1
ATOM 2038 C C . LEU A 1 259 ? 9.707 -17.158 -13.722 1.00 85.62 259 LEU A C 1
ATOM 2040 O O . LEU A 1 259 ? 10.268 -16.312 -14.414 1.00 85.62 259 LEU A O 1
ATOM 2044 N N . GLU A 1 260 ? 8.552 -17.718 -14.070 1.00 82.31 260 GLU A N 1
ATOM 2045 C CA . GLU A 1 260 ? 7.786 -17.422 -15.286 1.00 82.31 260 GLU A CA 1
ATOM 2046 C C . GLU A 1 260 ? 6.302 -17.239 -14.945 1.00 82.31 260 GLU A C 1
ATOM 2048 O O . GLU A 1 260 ? 5.829 -17.803 -13.963 1.00 82.31 260 GLU A O 1
ATOM 2053 N N . GLN A 1 261 ? 5.549 -16.473 -15.737 1.00 73.50 261 GLN A N 1
ATOM 2054 C CA . GLN A 1 261 ? 4.174 -16.063 -15.401 1.00 73.50 261 GLN A CA 1
ATOM 2055 C C . GLN A 1 261 ? 3.243 -17.246 -15.060 1.00 73.50 261 GLN A C 1
ATOM 2057 O O . GLN A 1 261 ? 2.463 -17.145 -14.114 1.00 73.50 261 GLN A O 1
ATOM 2062 N N . ASP A 1 262 ? 3.416 -18.379 -15.744 1.00 77.56 262 ASP A N 1
ATOM 2063 C CA . ASP A 1 262 ? 2.608 -19.594 -15.563 1.00 77.56 262 ASP A CA 1
ATOM 2064 C C . ASP A 1 262 ? 3.312 -20.692 -14.743 1.00 77.56 262 ASP A C 1
ATOM 2066 O O . ASP A 1 262 ? 2.828 -21.819 -14.651 1.00 77.56 262 ASP A O 1
ATOM 2070 N N . SER A 1 263 ? 4.474 -20.388 -14.158 1.00 83.50 263 SER A N 1
ATOM 2071 C CA . SER A 1 263 ? 5.214 -21.333 -13.314 1.00 83.50 263 SER A CA 1
ATOM 2072 C C . SER A 1 263 ? 4.660 -21.406 -11.888 1.00 83.50 263 SER A C 1
ATOM 2074 O O . SER A 1 263 ? 4.046 -20.461 -11.383 1.00 83.50 263 SER A O 1
ATOM 2076 N N . ASP A 1 264 ? 4.928 -22.528 -11.219 1.00 90.94 264 ASP A N 1
ATOM 2077 C CA . ASP A 1 264 ? 4.594 -22.714 -9.810 1.00 90.94 264 ASP A CA 1
ATOM 2078 C C . ASP A 1 264 ? 5.337 -21.717 -8.906 1.00 90.94 264 ASP A C 1
ATOM 2080 O O . ASP A 1 264 ? 6.494 -21.350 -9.133 1.00 90.94 264 ASP A O 1
ATOM 2084 N N . TRP A 1 265 ? 4.671 -21.314 -7.823 1.00 94.31 265 TRP A N 1
ATOM 2085 C CA . TRP A 1 265 ? 5.283 -20.491 -6.786 1.00 94.31 265 TRP A CA 1
ATOM 2086 C C . TRP A 1 265 ? 6.270 -21.308 -5.958 1.00 94.31 265 TRP A C 1
ATOM 2088 O O . TRP A 1 265 ? 5.898 -22.300 -5.329 1.00 94.31 265 TRP A O 1
ATOM 2098 N N . LEU A 1 266 ? 7.509 -20.832 -5.885 1.00 94.44 266 LEU A N 1
ATOM 2099 C CA . LEU A 1 266 ? 8.526 -21.373 -4.993 1.00 94.44 266 LEU A CA 1
ATOM 2100 C C . LEU A 1 266 ? 8.476 -20.636 -3.652 1.00 94.44 266 LEU A C 1
ATOM 2102 O O . LEU A 1 266 ? 8.294 -19.417 -3.616 1.00 94.44 266 LEU A O 1
ATOM 2106 N N . LEU A 1 267 ? 8.654 -21.376 -2.555 1.00 93.75 267 LEU A N 1
ATOM 2107 C CA . LEU A 1 267 ? 8.578 -20.858 -1.188 1.00 93.75 267 LEU A CA 1
ATOM 2108 C C . LEU A 1 267 ? 9.848 -21.197 -0.394 1.00 93.75 267 LEU A C 1
ATOM 2110 O O . LEU A 1 267 ? 10.326 -22.331 -0.436 1.00 93.75 267 LEU A O 1
ATOM 2114 N N . LYS A 1 268 ? 10.394 -20.225 0.347 1.00 89.31 268 LYS A N 1
ATOM 2115 C CA . LYS A 1 268 ? 11.562 -20.414 1.225 1.00 89.31 268 LYS A CA 1
ATOM 2116 C C . LYS A 1 268 ? 11.305 -19.872 2.624 1.00 89.31 268 LYS A C 1
ATOM 2118 O O . LYS A 1 268 ? 10.584 -18.900 2.845 1.00 89.31 268 LYS A O 1
ATOM 2123 N N . GLY A 1 269 ? 11.905 -20.546 3.606 1.00 77.88 269 GLY A N 1
ATOM 2124 C CA . GLY A 1 269 ? 11.795 -20.173 5.015 1.00 77.88 269 GLY A CA 1
ATOM 2125 C C . GLY A 1 269 ? 10.481 -20.590 5.679 1.00 77.88 269 GLY A C 1
ATOM 2126 O O . GLY A 1 269 ? 10.092 -19.963 6.666 1.00 77.88 269 GLY A O 1
ATOM 2127 N N . GLU A 1 270 ? 9.814 -21.635 5.176 1.00 78.56 270 GLU A N 1
ATOM 2128 C CA . GLU A 1 270 ? 8.511 -22.099 5.673 1.00 78.56 270 GLU A CA 1
ATOM 2129 C C . GLU A 1 270 ? 8.496 -22.301 7.188 1.00 78.56 270 GLU A C 1
ATOM 2131 O O . GLU A 1 270 ? 7.694 -21.682 7.876 1.00 78.56 270 GLU A O 1
ATOM 2136 N N . LEU A 1 271 ? 9.432 -23.088 7.731 1.00 79.94 271 LEU A N 1
ATOM 2137 C CA . LEU A 1 271 ? 9.455 -23.436 9.156 1.00 79.94 271 LEU A CA 1
ATOM 2138 C C . LEU A 1 271 ? 9.583 -22.200 10.057 1.00 79.94 271 LEU A C 1
ATOM 2140 O O . LEU A 1 271 ? 8.841 -22.056 11.026 1.00 79.94 271 LEU A O 1
ATOM 2144 N N . LYS A 1 272 ? 10.492 -21.273 9.733 1.00 85.62 272 LYS A N 1
ATOM 2145 C CA . LYS A 1 272 ? 10.711 -20.070 10.551 1.00 85.62 272 LYS A CA 1
ATOM 2146 C C . LYS A 1 272 ? 9.450 -19.209 10.603 1.00 85.62 272 LYS A C 1
ATOM 2148 O O . LYS A 1 272 ? 9.014 -18.825 11.687 1.00 85.62 272 LYS A O 1
ATOM 2153 N N . HIS A 1 273 ? 8.851 -18.935 9.448 1.00 83.75 273 HIS A N 1
ATOM 2154 C CA . HIS A 1 273 ? 7.660 -18.093 9.368 1.00 83.75 273 HIS A CA 1
ATOM 2155 C C . HIS A 1 273 ? 6.427 -18.803 9.932 1.00 83.75 273 HIS A C 1
ATOM 2157 O O . HIS A 1 273 ? 5.626 -18.165 10.609 1.00 83.75 273 HIS A O 1
ATOM 2163 N N . LEU A 1 274 ? 6.309 -20.119 9.746 1.00 81.31 274 LEU A N 1
ATOM 2164 C CA . LEU A 1 274 ? 5.228 -20.925 10.307 1.00 81.31 274 LEU A CA 1
ATOM 2165 C C . LEU A 1 274 ? 5.222 -20.895 11.841 1.00 81.31 274 LEU A C 1
ATOM 2167 O O . LEU A 1 274 ? 4.156 -20.766 12.434 1.00 81.31 274 LEU A O 1
ATOM 2171 N N . TYR A 1 275 ? 6.388 -20.980 12.489 1.00 82.56 275 TYR A N 1
ATOM 2172 C CA . TYR A 1 275 ? 6.459 -21.016 13.955 1.00 82.56 275 TYR A CA 1
ATOM 2173 C C . TYR A 1 275 ? 6.550 -19.639 14.620 1.00 82.56 275 TYR A C 1
ATOM 2175 O O . TYR A 1 275 ? 6.097 -19.494 15.752 1.00 82.56 275 TYR A O 1
ATOM 2183 N N . GLN A 1 276 ? 7.147 -18.641 13.962 1.00 86.62 276 GLN A N 1
ATOM 2184 C CA . GLN A 1 276 ? 7.430 -17.341 14.591 1.00 86.62 276 GLN A CA 1
ATOM 2185 C C . GLN A 1 276 ? 6.558 -16.202 14.064 1.00 86.62 276 GLN A C 1
ATOM 2187 O O . GLN A 1 276 ? 6.250 -15.279 14.813 1.00 86.62 276 GLN A O 1
ATOM 2192 N N . ALA A 1 277 ? 6.177 -16.240 12.785 1.00 86.25 277 ALA A N 1
ATOM 2193 C CA . ALA A 1 277 ? 5.511 -15.117 12.132 1.00 86.25 277 ALA A CA 1
ATOM 2194 C C . ALA A 1 277 ? 4.017 -15.352 11.891 1.00 86.25 277 ALA A C 1
ATOM 2196 O O . ALA A 1 277 ? 3.270 -14.380 11.871 1.00 86.25 277 ALA A O 1
ATOM 2197 N N . ALA A 1 278 ? 3.567 -16.604 11.749 1.00 92.19 278 ALA A N 1
ATOM 2198 C CA . ALA A 1 278 ? 2.194 -16.981 11.404 1.00 92.19 278 ALA A CA 1
ATOM 2199 C C . ALA A 1 278 ? 1.198 -16.812 12.568 1.00 92.19 278 ALA A C 1
ATOM 2201 O O . ALA A 1 278 ? 0.497 -17.743 12.965 1.00 92.19 278 ALA A O 1
ATOM 2202 N N . THR A 1 279 ? 1.120 -15.601 13.106 1.00 94.88 279 THR A N 1
ATOM 2203 C CA . THR A 1 279 ? 0.146 -15.181 14.111 1.00 94.88 279 THR A CA 1
ATOM 2204 C C . THR A 1 279 ? -0.964 -14.364 13.456 1.00 94.88 279 THR A C 1
ATOM 2206 O O . THR A 1 279 ? -0.786 -13.773 12.388 1.00 94.88 279 THR A O 1
ATOM 2209 N N . ARG A 1 280 ? -2.121 -14.293 14.124 1.00 92.50 280 ARG A N 1
ATOM 2210 C CA . ARG A 1 280 ? -3.238 -13.441 13.696 1.00 92.50 280 ARG A CA 1
ATOM 2211 C C . ARG A 1 280 ? -2.820 -11.977 13.567 1.00 92.50 280 ARG A C 1
ATOM 2213 O O . ARG A 1 280 ? -3.159 -11.331 12.584 1.00 92.50 280 ARG A O 1
ATOM 2220 N N . GLU A 1 281 ? -2.084 -11.481 14.558 1.00 91.12 281 GLU A N 1
ATOM 2221 C CA . GLU A 1 281 ? -1.624 -10.093 14.623 1.00 91.12 281 GLU A CA 1
ATOM 2222 C C . GLU A 1 281 ? -0.731 -9.738 13.433 1.00 91.12 281 GLU A C 1
ATOM 2224 O O . GLU A 1 281 ? -1.018 -8.778 12.723 1.00 91.12 281 GLU A O 1
ATOM 2229 N N . ASN A 1 282 ? 0.281 -10.562 13.145 1.00 94.31 282 ASN A N 1
ATOM 2230 C CA . ASN A 1 282 ? 1.176 -10.328 12.013 1.00 94.31 282 ASN A CA 1
ATOM 2231 C C . ASN A 1 282 ? 0.450 -10.442 10.672 1.00 94.31 282 ASN A C 1
ATOM 2233 O O . ASN A 1 282 ? 0.717 -9.652 9.774 1.00 94.31 282 ASN A O 1
ATOM 2237 N N . ALA A 1 283 ? -0.472 -11.398 10.518 1.00 94.50 283 ALA A N 1
ATOM 2238 C CA . ALA A 1 283 ? -1.215 -11.553 9.272 1.00 94.50 283 ALA A CA 1
ATOM 2239 C C . ALA A 1 283 ? -2.116 -10.338 8.986 1.00 94.50 283 ALA A C 1
ATOM 2241 O O . ALA A 1 283 ? -2.100 -9.827 7.868 1.00 94.50 283 ALA A O 1
ATOM 2242 N N . ILE A 1 284 ? -2.845 -9.841 9.994 1.00 90.94 284 ILE A N 1
ATOM 2243 C CA . ILE A 1 284 ? -3.664 -8.620 9.875 1.00 90.94 284 ILE A CA 1
ATOM 2244 C C . ILE A 1 284 ? -2.769 -7.410 9.600 1.00 90.94 284 ILE A C 1
ATOM 2246 O O . ILE A 1 284 ? -3.035 -6.658 8.665 1.00 90.94 284 ILE A O 1
ATOM 2250 N N . PHE A 1 285 ? -1.683 -7.257 10.365 1.00 92.69 285 PHE A N 1
ATOM 2251 C CA . PHE A 1 285 ? -0.723 -6.170 10.186 1.00 92.69 285 PHE A CA 1
ATOM 2252 C C . PHE A 1 285 ? -0.154 -6.155 8.762 1.00 92.69 285 PHE A C 1
ATOM 2254 O O . PHE A 1 285 ? -0.237 -5.140 8.077 1.00 92.69 285 PHE A O 1
ATOM 2261 N N . CYS A 1 286 ? 0.398 -7.274 8.288 1.00 95.56 286 CYS A N 1
ATOM 2262 C CA . CYS A 1 286 ? 1.000 -7.352 6.961 1.00 95.56 286 CYS A CA 1
ATOM 2263 C C . CYS A 1 286 ? -0.029 -7.125 5.850 1.00 95.56 286 CYS A C 1
ATOM 2265 O O . CYS A 1 286 ? 0.308 -6.471 4.867 1.00 95.56 286 CYS A O 1
ATOM 2267 N N . LEU A 1 287 ? -1.263 -7.622 6.000 1.00 94.62 287 LEU A N 1
ATOM 2268 C CA . LEU A 1 287 ? -2.312 -7.431 4.998 1.00 94.62 287 LEU A CA 1
ATOM 2269 C C . LEU A 1 287 ? -2.708 -5.956 4.880 1.00 94.62 287 LEU A C 1
ATOM 2271 O O . LEU A 1 287 ? -2.683 -5.408 3.781 1.00 94.62 287 LEU A O 1
ATOM 2275 N N . ASP A 1 288 ? -3.009 -5.298 6.001 1.00 89.50 288 ASP A N 1
ATOM 2276 C CA . ASP A 1 288 ? -3.406 -3.884 6.018 1.00 89.50 288 ASP A CA 1
ATOM 2277 C C . ASP A 1 288 ? -2.301 -2.984 5.441 1.00 89.50 288 ASP A C 1
ATOM 2279 O O . ASP A 1 288 ? -2.557 -2.123 4.592 1.00 89.50 288 ASP A O 1
ATOM 2283 N N . ARG A 1 289 ? -1.042 -3.244 5.820 1.00 91.81 289 ARG A N 1
ATOM 2284 C CA . ARG A 1 289 ? 0.114 -2.499 5.303 1.00 91.81 289 ARG A CA 1
ATOM 2285 C C . ARG A 1 289 ? 0.386 -2.764 3.830 1.00 91.81 289 ARG A C 1
ATOM 2287 O O . ARG A 1 289 ? 0.728 -1.820 3.123 1.00 91.81 289 ARG A O 1
ATOM 2294 N N . ALA A 1 290 ? 0.213 -3.997 3.356 1.00 95.12 290 ALA A N 1
ATOM 2295 C CA . ALA A 1 290 ? 0.370 -4.317 1.942 1.00 95.12 290 ALA A CA 1
ATOM 2296 C C . ALA A 1 290 ? -0.698 -3.622 1.087 1.00 95.12 290 ALA A C 1
ATOM 2298 O O . ALA A 1 290 ? -0.352 -3.016 0.077 1.00 95.12 290 ALA A O 1
ATOM 2299 N N . ILE A 1 291 ? -1.967 -3.631 1.515 1.00 91.81 291 ILE A N 1
ATOM 2300 C CA . ILE A 1 291 ? -3.049 -2.932 0.801 1.00 91.81 291 ILE A CA 1
ATOM 2301 C C . ILE A 1 291 ? -2.753 -1.430 0.714 1.00 91.81 291 ILE A C 1
ATOM 2303 O O . ILE A 1 291 ? -2.847 -0.850 -0.364 1.00 91.81 291 ILE A O 1
ATOM 2307 N N . ASN A 1 292 ? -2.353 -0.803 1.826 1.00 88.00 292 ASN A N 1
ATOM 2308 C CA . ASN A 1 292 ? -2.026 0.625 1.848 1.00 88.00 292 ASN A CA 1
ATOM 2309 C C . ASN A 1 292 ? -0.831 0.949 0.936 1.00 88.00 292 ASN A C 1
ATOM 2311 O O . ASN A 1 292 ? -0.908 1.862 0.116 1.00 88.00 292 ASN A O 1
ATOM 2315 N N . LEU A 1 293 ? 0.247 0.165 1.032 1.00 93.12 293 LEU A N 1
ATOM 2316 C CA . LEU A 1 293 ? 1.440 0.317 0.201 1.00 93.12 293 LEU A CA 1
ATOM 2317 C C . LEU A 1 293 ? 1.110 0.241 -1.296 1.00 93.12 293 LEU A C 1
ATOM 2319 O O . LEU A 1 293 ? 1.523 1.112 -2.061 1.00 93.12 293 LEU A O 1
ATOM 2323 N N . LEU A 1 294 ? 0.370 -0.789 -1.709 1.00 94.06 294 LEU A N 1
ATOM 2324 C CA . LEU A 1 294 ? 0.025 -0.991 -3.115 1.00 94.06 294 LEU A CA 1
ATOM 2325 C C . LEU A 1 294 ? -0.978 0.054 -3.611 1.00 94.06 294 LEU A C 1
ATOM 2327 O O . LEU A 1 294 ? -0.830 0.543 -4.726 1.00 94.06 294 LEU A O 1
ATOM 2331 N N . GLY A 1 295 ? -1.917 0.484 -2.764 1.00 89.50 295 GLY A N 1
ATOM 2332 C CA . GLY A 1 295 ? -2.823 1.588 -3.083 1.00 89.50 295 GLY A CA 1
ATOM 2333 C C . GLY A 1 295 ? -2.080 2.906 -3.313 1.00 89.50 295 GLY A C 1
ATOM 2334 O O . GLY A 1 295 ? -2.356 3.603 -4.286 1.00 89.50 295 GLY A O 1
ATOM 2335 N N . LYS A 1 296 ? -1.081 3.223 -2.477 1.00 88.19 296 LYS A N 1
ATOM 2336 C CA . LYS A 1 296 ? -0.218 4.406 -2.651 1.00 88.19 296 LYS A CA 1
ATOM 2337 C C . LYS A 1 296 ? 0.611 4.334 -3.939 1.00 88.19 296 LYS A C 1
ATOM 2339 O O . LYS A 1 296 ? 0.689 5.321 -4.669 1.00 88.19 296 LYS A O 1
ATOM 2344 N N . LYS A 1 297 ? 1.183 3.165 -4.253 1.00 92.19 297 LYS A N 1
ATOM 2345 C CA . LYS A 1 297 ? 1.889 2.931 -5.524 1.00 92.19 297 LYS A CA 1
ATOM 2346 C C . LYS A 1 297 ? 0.964 3.168 -6.724 1.00 92.19 297 LYS A C 1
ATOM 2348 O O . LYS A 1 297 ? 1.342 3.901 -7.634 1.00 92.19 297 LYS A O 1
ATOM 2353 N N . GLN A 1 298 ? -0.234 2.583 -6.711 1.00 89.75 298 GLN A N 1
ATOM 2354 C CA . GLN A 1 298 ? -1.212 2.741 -7.789 1.00 89.75 298 GLN A CA 1
ATOM 2355 C C . GLN A 1 298 ? -1.616 4.210 -7.954 1.00 89.75 298 GLN A C 1
ATOM 2357 O O . GLN A 1 298 ? -1.527 4.753 -9.046 1.00 89.75 298 GLN A O 1
ATOM 2362 N N . GLN A 1 299 ? -1.949 4.897 -6.859 1.00 82.81 299 GLN A N 1
ATOM 2363 C CA . GLN A 1 299 ? -2.299 6.317 -6.897 1.00 82.81 299 GLN A CA 1
ATOM 2364 C C . GLN A 1 299 ? -1.173 7.179 -7.488 1.00 82.81 299 GLN A C 1
ATOM 2366 O O . GLN A 1 299 ? -1.435 8.127 -8.227 1.00 82.81 299 GLN A O 1
ATOM 2371 N N . HIS A 1 300 ? 0.087 6.873 -7.171 1.00 87.12 300 HIS A N 1
ATOM 2372 C CA . HIS A 1 300 ? 1.229 7.564 -7.764 1.00 87.12 300 HIS A CA 1
ATOM 2373 C C . HIS A 1 300 ? 1.307 7.341 -9.284 1.00 87.12 300 HIS A C 1
ATOM 2375 O O . HIS A 1 300 ? 1.569 8.289 -10.022 1.00 87.12 300 HIS A O 1
ATOM 2381 N N . GLN A 1 301 ? 1.043 6.119 -9.755 1.00 85.25 301 GLN A N 1
ATOM 2382 C CA . GLN A 1 301 ? 0.993 5.798 -11.185 1.00 85.25 301 GLN A CA 1
ATOM 2383 C C . GLN A 1 301 ? -0.180 6.493 -11.888 1.00 85.25 301 GLN A C 1
ATOM 2385 O O . GLN A 1 301 ? 0.027 7.092 -12.939 1.00 85.25 301 GLN A O 1
ATOM 2390 N N . ASP A 1 302 ? -1.369 6.490 -11.286 1.00 80.44 302 ASP A N 1
ATOM 2391 C CA . ASP A 1 302 ? -2.577 7.121 -11.836 1.00 80.44 302 ASP A CA 1
ATOM 2392 C C . ASP A 1 302 ? -2.438 8.651 -11.928 1.00 80.44 302 ASP A C 1
ATOM 2394 O O . ASP A 1 302 ? -2.963 9.293 -12.838 1.00 80.44 302 ASP A O 1
ATOM 2398 N N . ASN A 1 303 ? -1.689 9.252 -11.000 1.00 80.50 303 ASN A N 1
ATOM 2399 C CA . ASN A 1 303 ? -1.385 10.682 -11.011 1.00 80.50 303 ASN A CA 1
ATOM 2400 C C . ASN A 1 303 ? -0.259 11.058 -11.987 1.00 80.50 303 ASN A C 1
ATOM 2402 O O . ASN A 1 303 ? -0.043 12.253 -12.234 1.00 80.50 303 ASN A O 1
ATOM 2406 N N . ALA A 1 304 ? 0.476 10.081 -12.527 1.00 79.12 304 ALA A N 1
ATOM 2407 C CA . ALA A 1 304 ? 1.540 10.341 -13.480 1.00 79.12 304 ALA A CA 1
ATOM 2408 C C . ALA A 1 304 ? 0.935 10.820 -14.805 1.00 79.12 304 ALA A C 1
ATOM 2410 O O . ALA A 1 304 ? 0.188 10.116 -15.482 1.00 79.12 304 ALA A O 1
ATOM 2411 N N . ARG A 1 305 ? 1.273 12.050 -15.192 1.00 74.38 305 ARG A N 1
ATOM 2412 C CA . ARG A 1 305 ? 0.856 12.616 -16.474 1.00 74.38 305 ARG A CA 1
ATOM 2413 C C . ARG A 1 305 ? 1.885 12.252 -17.530 1.00 74.38 305 ARG A C 1
ATOM 2415 O O . ARG A 1 305 ? 3.001 12.766 -17.502 1.00 74.38 305 ARG A O 1
ATOM 2422 N N . TRP A 1 306 ? 1.492 11.399 -18.463 1.00 68.62 306 TRP A N 1
ATOM 2423 C CA . TRP A 1 306 ? 2.287 11.066 -19.638 1.00 68.62 306 TRP A CA 1
ATOM 2424 C C . TRP A 1 306 ? 1.753 11.820 -20.853 1.00 68.62 306 TRP A C 1
ATOM 2426 O O . TRP A 1 306 ? 0.555 12.080 -20.953 1.00 68.62 306 TRP A O 1
ATOM 2436 N N . LEU A 1 307 ? 2.648 12.189 -21.771 1.00 64.31 307 LEU A N 1
ATOM 2437 C CA . LEU A 1 307 ? 2.225 12.580 -23.112 1.00 64.31 307 LEU A CA 1
ATOM 2438 C C . LEU A 1 307 ? 1.622 11.347 -23.790 1.00 64.31 307 LEU A C 1
ATOM 2440 O O . LEU A 1 307 ? 2.136 10.240 -23.626 1.00 64.31 307 LEU A O 1
ATOM 2444 N N . ASP A 1 308 ? 0.525 11.535 -24.518 1.00 57.94 308 ASP A N 1
ATOM 2445 C CA . ASP A 1 308 ? -0.080 10.441 -25.263 1.00 57.94 308 ASP A CA 1
ATOM 2446 C C . ASP A 1 308 ? 0.791 10.111 -26.484 1.00 57.94 308 ASP A C 1
ATOM 2448 O O . ASP A 1 308 ? 0.903 10.903 -27.417 1.00 57.94 308 ASP A O 1
ATOM 2452 N N . PHE A 1 309 ? 1.433 8.943 -26.456 1.00 60.97 309 PHE A N 1
ATOM 2453 C CA . PHE A 1 309 ? 2.209 8.395 -27.575 1.00 60.97 309 PHE A CA 1
ATOM 2454 C C . PHE A 1 309 ? 1.399 7.360 -28.382 1.00 60.97 309 PHE A C 1
ATOM 2456 O O . PHE A 1 309 ? 1.975 6.528 -29.096 1.00 60.97 309 PHE A O 1
ATOM 2463 N N . SER A 1 310 ? 0.067 7.359 -28.247 1.00 63.62 310 SER A N 1
ATOM 2464 C CA . SER A 1 310 ? -0.834 6.519 -29.039 1.00 63.62 310 SER A CA 1
ATOM 2465 C C . SER A 1 310 ? -0.648 6.743 -30.541 1.00 63.62 310 SER A C 1
ATOM 2467 O O . SER A 1 310 ? -0.161 7.779 -30.996 1.00 63.62 310 SER A O 1
ATOM 2469 N N . ALA A 1 311 ? -1.057 5.753 -31.342 1.00 61.19 311 ALA A N 1
ATOM 2470 C CA . ALA A 1 311 ? -0.922 5.815 -32.796 1.00 61.19 311 ALA A CA 1
ATOM 2471 C C . ALA A 1 311 ? -1.621 7.035 -33.426 1.00 61.19 311 ALA A C 1
ATOM 2473 O O . ALA A 1 311 ? -1.182 7.511 -34.469 1.00 61.19 311 ALA A O 1
ATOM 2474 N N . ALA A 1 312 ? -2.648 7.570 -32.758 1.00 60.47 312 ALA A N 1
ATOM 2475 C CA . ALA A 1 312 ? -3.376 8.767 -33.169 1.00 60.47 312 ALA A CA 1
ATOM 2476 C C . ALA A 1 312 ? -2.543 10.061 -33.090 1.00 60.47 312 ALA A C 1
ATOM 2478 O O . ALA A 1 312 ? -2.919 11.056 -33.696 1.00 60.47 312 ALA A O 1
ATOM 2479 N N . HIS A 1 313 ? -1.412 10.054 -32.379 1.00 64.00 313 HIS A N 1
ATOM 2480 C CA . HIS A 1 313 ? -0.510 11.205 -32.247 1.00 64.00 313 HIS A CA 1
ATOM 2481 C C . HIS A 1 313 ? 0.869 10.953 -32.872 1.00 64.00 313 HIS A C 1
ATOM 2483 O O . HIS A 1 313 ? 1.786 11.760 -32.707 1.00 64.00 313 HIS A O 1
ATOM 2489 N N . ARG A 1 314 ? 1.039 9.835 -33.593 1.00 72.25 314 ARG A N 1
ATOM 2490 C CA . ARG A 1 314 ? 2.284 9.535 -34.305 1.00 72.25 314 ARG A CA 1
ATOM 2491 C C . ARG A 1 314 ? 2.414 10.438 -35.522 1.00 72.25 314 ARG A C 1
ATOM 2493 O O . ARG A 1 314 ? 1.503 10.537 -36.341 1.00 72.25 314 ARG A O 1
ATOM 2500 N N . LEU A 1 315 ? 3.571 11.077 -35.640 1.00 80.38 315 LEU A N 1
ATOM 2501 C CA . LEU A 1 315 ? 3.907 11.883 -36.799 1.00 80.38 315 LEU A CA 1
ATOM 2502 C C . LEU A 1 315 ? 4.276 10.952 -37.954 1.00 80.38 315 LEU A C 1
ATOM 2504 O O . LEU A 1 315 ? 5.182 10.133 -37.819 1.00 80.38 315 LEU A O 1
ATOM 2508 N N . ASN A 1 316 ? 3.612 11.095 -39.096 1.00 86.81 316 ASN A N 1
ATOM 2509 C CA . ASN A 1 316 ? 3.971 10.366 -40.305 1.00 86.81 316 ASN A CA 1
ATOM 2510 C C . ASN A 1 316 ? 4.590 11.322 -41.321 1.00 86.81 316 ASN A C 1
ATOM 2512 O O . ASN A 1 316 ? 4.123 12.448 -41.506 1.00 86.81 316 ASN A O 1
ATOM 2516 N N . VAL A 1 317 ? 5.638 10.859 -41.994 1.00 87.56 317 VAL A N 1
ATOM 2517 C CA . VAL A 1 317 ? 6.270 11.565 -43.107 1.00 87.56 317 VAL A CA 1
ATOM 2518 C C . VAL A 1 317 ? 6.068 10.769 -44.380 1.00 87.56 317 VAL A C 1
ATOM 2520 O O . VAL A 1 317 ? 6.395 9.584 -44.444 1.00 87.56 317 VAL A O 1
ATOM 2523 N N . LYS A 1 318 ? 5.506 11.418 -45.396 1.00 90.00 318 LYS A N 1
ATOM 2524 C CA . LYS A 1 318 ? 5.380 10.859 -46.737 1.00 90.00 318 LYS A CA 1
ATOM 2525 C C . LYS A 1 318 ? 6.486 11.419 -47.612 1.00 90.00 318 LYS A C 1
ATOM 2527 O O . LYS A 1 318 ? 6.640 12.632 -47.709 1.00 90.00 318 LYS A O 1
ATOM 2532 N N . ILE A 1 319 ? 7.225 10.543 -48.272 1.00 89.75 319 ILE A N 1
ATOM 2533 C CA . ILE A 1 319 ? 8.334 10.939 -49.137 1.00 89.75 319 ILE A CA 1
ATOM 2534 C C . ILE A 1 319 ? 7.777 11.550 -50.431 1.00 89.75 319 ILE A C 1
ATOM 2536 O O . ILE A 1 319 ? 7.073 10.871 -51.187 1.00 89.75 319 ILE A O 1
ATOM 2540 N N . SER A 1 320 ? 8.058 12.831 -50.683 1.00 86.81 320 SER A N 1
ATOM 2541 C CA . SER A 1 320 ? 7.541 13.582 -51.840 1.00 86.81 320 SER A CA 1
ATOM 2542 C C . SER A 1 320 ? 8.528 13.597 -53.014 1.00 86.81 320 SER A C 1
ATOM 2544 O O . SER A 1 320 ? 8.110 13.587 -54.175 1.00 86.81 320 SER A O 1
ATOM 2546 N N . SER A 1 321 ? 9.829 13.521 -52.731 1.00 86.56 321 SER A N 1
ATOM 2547 C CA . SER A 1 321 ? 10.924 13.396 -53.700 1.00 86.56 321 SER A CA 1
ATOM 2548 C C . SER A 1 321 ? 11.841 12.226 -53.315 1.00 86.56 321 SER A C 1
ATOM 2550 O O . SER A 1 321 ? 11.950 11.851 -52.152 1.00 86.56 321 SER A O 1
ATOM 2552 N N . ALA A 1 322 ? 12.497 11.593 -54.294 1.00 85.62 322 ALA A N 1
ATOM 2553 C CA . ALA A 1 322 ? 13.419 10.496 -53.999 1.00 85.62 322 ALA A CA 1
ATOM 2554 C C . ALA A 1 322 ? 14.585 11.015 -53.143 1.00 85.62 322 ALA A C 1
ATOM 2556 O O . ALA A 1 322 ? 15.389 11.818 -53.619 1.00 85.62 322 ALA A O 1
ATOM 2557 N N . THR A 1 323 ? 14.683 10.538 -51.903 1.00 87.62 323 THR A N 1
ATOM 2558 C CA . THR A 1 323 ? 15.576 11.111 -50.887 1.00 87.62 323 THR A CA 1
ATOM 2559 C C . THR A 1 323 ? 16.452 10.055 -50.219 1.00 87.62 323 THR A C 1
ATOM 2561 O O . THR A 1 323 ? 16.286 8.845 -50.407 1.00 87.62 323 THR A O 1
ATOM 2564 N N . SER A 1 324 ? 17.456 10.519 -49.484 1.00 90.56 324 SER A N 1
ATOM 2565 C CA . SER A 1 324 ? 18.415 9.679 -48.772 1.00 90.56 324 SER A CA 1
ATOM 2566 C C . SER A 1 324 ? 18.132 9.698 -47.275 1.00 90.56 324 SER A C 1
ATOM 2568 O O . SER A 1 324 ? 17.859 10.742 -46.693 1.00 90.56 324 SER A O 1
ATOM 2570 N N . VAL A 1 325 ? 18.249 8.532 -46.644 1.00 89.56 325 VAL A N 1
ATOM 2571 C CA . VAL A 1 325 ? 18.276 8.414 -45.186 1.00 89.56 325 VAL A CA 1
ATOM 2572 C C . VAL A 1 325 ? 19.707 8.631 -44.733 1.00 89.56 325 VAL A C 1
ATOM 2574 O O . VAL A 1 325 ? 20.592 7.832 -45.041 1.00 89.56 325 VAL A O 1
ATOM 2577 N N . PHE A 1 326 ? 19.941 9.698 -43.990 1.00 90.88 326 PHE A N 1
ATOM 2578 C CA . PHE A 1 326 ? 21.242 10.055 -43.452 1.00 90.88 326 PHE A CA 1
ATOM 2579 C C . PHE A 1 326 ? 21.441 9.456 -42.059 1.00 90.88 326 PHE A C 1
ATOM 2581 O O . PHE A 1 326 ? 20.512 9.363 -41.256 1.00 90.88 326 PHE A O 1
ATOM 2588 N N . ARG A 1 327 ? 22.680 9.084 -41.721 1.00 90.94 327 ARG A N 1
ATOM 2589 C CA . ARG A 1 327 ? 23.023 8.597 -40.370 1.00 90.94 327 ARG A CA 1
ATOM 2590 C C . ARG A 1 327 ? 22.895 9.689 -39.297 1.00 90.94 327 ARG A C 1
ATOM 2592 O O . ARG A 1 327 ? 22.736 9.380 -38.120 1.00 90.94 327 ARG A O 1
ATOM 2599 N N . LYS A 1 328 ? 22.999 10.958 -39.693 1.00 91.38 328 LYS A N 1
ATOM 2600 C CA . LYS A 1 328 ? 22.857 12.147 -38.838 1.00 91.38 328 LYS A CA 1
ATOM 2601 C C . LYS A 1 328 ? 21.952 13.156 -39.542 1.00 91.38 328 LYS A C 1
ATOM 2603 O O . LYS A 1 328 ? 21.837 13.094 -40.759 1.00 91.38 328 LYS A O 1
ATOM 2608 N N . ALA A 1 329 ? 21.374 14.100 -38.803 1.00 89.56 329 ALA A N 1
ATOM 2609 C CA . ALA A 1 329 ? 20.603 15.219 -39.354 1.00 89.56 329 ALA A CA 1
ATOM 2610 C C . ALA A 1 329 ? 21.517 16.220 -40.095 1.00 89.56 329 ALA A C 1
ATOM 2612 O O . ALA A 1 329 ? 21.808 17.303 -39.597 1.00 89.56 329 ALA A O 1
ATOM 2613 N N . SER A 1 330 ? 22.088 15.799 -41.223 1.00 89.25 330 SER A N 1
ATOM 2614 C CA . SER A 1 330 ? 23.081 16.531 -42.010 1.00 89.25 330 SER A CA 1
ATOM 2615 C C . SER A 1 330 ? 23.130 15.954 -43.426 1.00 89.25 330 SER A C 1
ATOM 2617 O O . SER A 1 330 ? 23.249 14.739 -43.596 1.00 89.25 330 SER A O 1
ATOM 2619 N N . LYS A 1 331 ? 23.110 16.828 -44.443 1.00 85.25 331 LYS A N 1
ATOM 2620 C CA . LYS A 1 331 ? 23.236 16.446 -45.868 1.00 85.25 331 LYS A CA 1
ATOM 2621 C C . LYS A 1 331 ? 24.627 15.901 -46.214 1.00 85.25 331 LYS A C 1
ATOM 2623 O O . LYS A 1 331 ? 24.796 15.232 -47.228 1.00 85.25 331 LYS A O 1
ATOM 2628 N N . ASN A 1 332 ? 25.617 16.182 -45.367 1.00 86.69 332 ASN A N 1
ATOM 2629 C CA . ASN A 1 332 ? 27.001 15.740 -45.528 1.00 86.69 332 ASN A CA 1
ATOM 2630 C C . ASN A 1 332 ? 27.289 14.405 -44.821 1.00 86.69 332 ASN A C 1
ATOM 2632 O O . ASN A 1 332 ? 28.419 13.917 -44.867 1.00 86.69 332 ASN A O 1
ATOM 2636 N N . ALA A 1 333 ? 26.305 13.832 -44.124 1.00 88.38 333 ALA A N 1
ATOM 2637 C CA . ALA A 1 333 ? 26.467 12.571 -43.417 1.00 88.38 333 ALA A CA 1
ATOM 2638 C C . ALA A 1 333 ? 26.389 11.358 -44.358 1.00 88.38 333 ALA A C 1
ATOM 2640 O O . ALA A 1 333 ? 25.857 11.425 -45.464 1.00 88.38 333 ALA A O 1
ATOM 2641 N N . ASP A 1 334 ? 26.886 10.215 -43.876 1.00 89.88 334 ASP A N 1
ATOM 2642 C CA . ASP A 1 334 ? 26.786 8.947 -44.596 1.00 89.88 334 ASP A CA 1
ATOM 2643 C C . ASP A 1 334 ? 25.323 8.597 -44.897 1.00 89.88 334 ASP A C 1
ATOM 2645 O O . ASP A 1 334 ? 24.464 8.621 -44.003 1.00 89.88 334 ASP A O 1
ATOM 2649 N N . VAL A 1 335 ? 25.065 8.205 -46.144 1.00 90.06 335 VAL A N 1
ATOM 2650 C CA . VAL A 1 335 ? 23.762 7.698 -46.579 1.00 90.06 335 VAL A CA 1
ATOM 2651 C C . VAL A 1 335 ? 23.623 6.239 -46.149 1.00 90.06 335 VAL A C 1
ATOM 2653 O O . VAL A 1 335 ? 24.415 5.383 -46.539 1.00 90.06 335 VAL A O 1
ATOM 2656 N N . VAL A 1 336 ? 22.603 5.969 -45.339 1.00 87.12 336 VAL A N 1
ATOM 2657 C CA . VAL A 1 336 ? 22.244 4.641 -44.826 1.00 87.12 336 VAL A CA 1
ATOM 2658 C C . VAL A 1 336 ? 21.357 3.898 -45.822 1.00 87.12 336 VAL A C 1
ATOM 2660 O O . VAL A 1 336 ? 21.548 2.706 -46.039 1.00 87.12 336 VAL A O 1
ATOM 2663 N N . ALA A 1 337 ? 20.406 4.600 -46.443 1.00 86.62 337 ALA A N 1
ATOM 2664 C CA . ALA A 1 337 ? 19.482 4.038 -47.424 1.00 86.62 337 ALA A CA 1
ATOM 2665 C C . ALA A 1 337 ? 18.941 5.128 -48.360 1.00 86.62 337 ALA A C 1
ATOM 2667 O O . ALA A 1 337 ? 19.152 6.319 -48.131 1.00 86.62 337 ALA A O 1
ATOM 2668 N N . ARG A 1 338 ? 18.222 4.722 -49.408 1.00 87.94 338 ARG A N 1
ATOM 2669 C CA . ARG A 1 338 ? 17.474 5.625 -50.295 1.00 87.94 338 ARG A CA 1
ATOM 2670 C C . ARG A 1 338 ? 16.002 5.242 -50.273 1.00 87.94 338 ARG A C 1
ATOM 2672 O O . ARG A 1 338 ? 15.701 4.054 -50.343 1.00 87.94 338 ARG A O 1
ATOM 2679 N N . LEU A 1 339 ? 15.126 6.238 -50.180 1.00 86.44 339 LEU A N 1
ATOM 2680 C CA . LEU A 1 339 ? 13.679 6.054 -50.080 1.00 86.44 339 LEU A CA 1
ATOM 2681 C C . LEU A 1 339 ? 12.993 6.372 -51.408 1.00 86.44 339 LEU A C 1
ATOM 2683 O O . LEU A 1 339 ? 13.409 7.283 -52.134 1.00 86.44 339 LEU A O 1
ATOM 2687 N N . GLY A 1 340 ? 11.948 5.607 -51.720 1.00 84.19 340 GLY A N 1
ATOM 2688 C CA . GLY A 1 340 ? 11.105 5.823 -52.887 1.00 84.19 340 GLY A CA 1
ATOM 2689 C C . GLY A 1 340 ? 10.074 6.923 -52.650 1.00 84.19 340 GLY A C 1
ATOM 2690 O O . GLY A 1 340 ? 9.670 7.195 -51.523 1.00 84.19 340 GLY A O 1
ATOM 2691 N N . ILE A 1 341 ? 9.630 7.557 -53.735 1.00 88.19 341 ILE A N 1
ATOM 2692 C CA . ILE A 1 341 ? 8.533 8.531 -53.687 1.00 88.19 341 ILE A CA 1
ATOM 2693 C C . ILE A 1 341 ? 7.236 7.801 -53.328 1.00 88.19 341 ILE A C 1
ATOM 2695 O O . ILE A 1 341 ? 6.907 6.786 -53.940 1.00 88.19 341 ILE A O 1
ATOM 2699 N N . GLY A 1 342 ? 6.463 8.368 -52.402 1.00 82.81 342 GLY A N 1
ATOM 2700 C CA . GLY A 1 342 ? 5.147 7.873 -52.002 1.00 82.81 342 GLY A CA 1
ATOM 2701 C C . GLY A 1 342 ? 5.148 6.959 -50.779 1.00 82.81 342 GLY A C 1
ATOM 2702 O O . GLY A 1 342 ? 4.071 6.726 -50.228 1.00 82.81 342 GLY A O 1
ATOM 2703 N N . ASP A 1 343 ? 6.317 6.506 -50.329 1.00 85.12 343 ASP A N 1
ATOM 2704 C CA . ASP A 1 343 ? 6.454 5.725 -49.101 1.00 85.12 343 ASP A CA 1
ATOM 2705 C C . ASP A 1 343 ? 6.122 6.585 -47.870 1.00 85.12 343 ASP A C 1
ATOM 2707 O O . ASP A 1 343 ? 6.401 7.788 -47.840 1.00 85.12 343 ASP A O 1
ATOM 2711 N N . ILE A 1 344 ? 5.526 5.965 -46.849 1.00 86.25 344 ILE A N 1
ATOM 2712 C CA . ILE A 1 344 ? 5.154 6.624 -45.592 1.00 86.25 344 ILE A CA 1
ATOM 2713 C C . ILE A 1 344 ? 5.932 5.977 -44.454 1.00 86.25 344 ILE A C 1
ATOM 2715 O O . ILE A 1 344 ? 5.875 4.761 -44.267 1.00 86.25 344 ILE A O 1
ATOM 2719 N N . TYR A 1 345 ? 6.616 6.805 -43.672 1.00 86.25 345 TYR A N 1
ATOM 2720 C CA . TYR A 1 345 ? 7.392 6.377 -42.517 1.00 86.25 345 TYR A CA 1
ATOM 2721 C C . TYR A 1 345 ? 6.905 7.079 -41.252 1.00 86.25 345 TYR A C 1
ATOM 2723 O O . TYR A 1 345 ? 6.534 8.252 -41.275 1.00 86.25 345 TYR A O 1
ATOM 2731 N N . GLU A 1 346 ? 6.943 6.360 -40.133 1.00 86.12 346 GLU A N 1
ATOM 2732 C CA . GLU A 1 346 ? 6.717 6.946 -38.814 1.00 86.12 346 GLU A CA 1
ATOM 2733 C C . GLU A 1 346 ? 7.954 7.767 -38.416 1.00 86.12 346 GLU A C 1
ATOM 2735 O O . GLU A 1 346 ? 9.081 7.256 -38.380 1.00 86.12 346 GLU A O 1
ATOM 2740 N N . ALA A 1 347 ? 7.741 9.049 -38.127 1.00 86.94 347 ALA A N 1
ATOM 2741 C CA . ALA A 1 347 ? 8.761 9.956 -37.635 1.00 86.94 347 ALA A CA 1
ATOM 2742 C C . ALA A 1 347 ? 8.672 10.078 -36.109 1.00 86.94 347 ALA A C 1
ATOM 2744 O O . ALA A 1 347 ? 7.639 10.426 -35.544 1.00 86.94 347 ALA A O 1
ATOM 2745 N N . GLN A 1 348 ? 9.792 9.832 -35.435 1.00 84.62 348 GLN A N 1
ATOM 2746 C CA . GLN A 1 348 ? 9.905 9.944 -33.980 1.00 84.62 348 GLN A CA 1
ATOM 2747 C C . GLN A 1 348 ? 10.067 11.395 -33.522 1.00 84.62 348 GLN A C 1
ATOM 2749 O O . GLN A 1 348 ? 9.640 11.757 -32.429 1.00 84.62 348 GLN A O 1
ATOM 2754 N N . ALA A 1 349 ? 10.717 12.219 -34.345 1.00 85.00 349 ALA A N 1
ATOM 2755 C CA . ALA A 1 349 ? 10.990 13.617 -34.047 1.00 85.00 349 ALA A CA 1
ATOM 2756 C C . ALA A 1 349 ? 11.302 14.407 -35.323 1.00 85.00 349 ALA A C 1
ATOM 2758 O O . ALA A 1 349 ? 11.801 13.851 -36.302 1.00 85.00 349 ALA A O 1
ATOM 2759 N N . ILE A 1 350 ? 11.084 15.723 -35.271 1.00 89.12 350 ILE A N 1
ATOM 2760 C CA . ILE A 1 350 ? 11.664 16.680 -36.218 1.00 89.12 350 ILE A CA 1
ATOM 2761 C C . ILE A 1 350 ? 12.793 17.404 -35.495 1.00 89.12 350 ILE A C 1
ATOM 2763 O O . ILE A 1 350 ? 12.579 17.998 -34.437 1.00 89.12 350 ILE A O 1
ATOM 2767 N N . VAL A 1 351 ? 13.989 17.362 -36.067 1.00 89.12 351 VAL A N 1
ATOM 2768 C CA . VAL A 1 351 ? 15.197 17.941 -35.478 1.00 89.12 351 VAL A CA 1
ATOM 2769 C C . VAL A 1 351 ? 15.820 18.967 -36.425 1.00 89.12 351 VAL A C 1
ATOM 2771 O O . VAL A 1 351 ? 15.692 18.829 -37.643 1.00 89.12 351 VAL A O 1
ATOM 2774 N N . PRO A 1 352 ? 16.484 20.012 -35.907 1.00 91.19 352 PRO A N 1
ATOM 2775 C CA . PRO A 1 352 ? 17.271 20.910 -36.744 1.00 91.19 352 PRO A CA 1
ATOM 2776 C C . PRO A 1 352 ? 18.502 20.194 -37.318 1.00 91.19 352 PRO A C 1
ATOM 2778 O O . PRO A 1 352 ? 18.997 19.217 -36.749 1.00 91.19 352 PRO A O 1
ATOM 2781 N N . SER A 1 353 ? 18.999 20.705 -38.439 1.00 90.19 353 SER A N 1
ATOM 2782 C CA . SER A 1 353 ? 20.255 20.276 -39.047 1.00 90.19 353 SER A CA 1
ATOM 2783 C C . SER A 1 353 ? 21.450 20.568 -38.144 1.00 90.19 353 SER A C 1
ATOM 2785 O O . SER A 1 353 ? 21.500 21.574 -37.437 1.00 90.19 353 SER A O 1
ATOM 2787 N N . LEU A 1 354 ? 22.450 19.693 -38.205 1.00 87.25 354 LEU A N 1
ATOM 2788 C CA . LEU A 1 354 ? 23.749 19.910 -37.570 1.00 87.25 354 LEU A CA 1
ATOM 2789 C C . LEU A 1 354 ? 24.626 20.901 -38.352 1.00 87.25 354 LEU A C 1
ATOM 2791 O O . LEU A 1 354 ? 25.560 21.456 -37.776 1.00 87.25 354 LEU A O 1
ATOM 2795 N N . ASP A 1 355 ? 24.329 21.124 -39.636 1.00 82.94 355 ASP A N 1
ATOM 2796 C CA . ASP A 1 355 ? 25.165 21.913 -40.551 1.00 82.94 355 ASP A CA 1
ATOM 2797 C C . ASP A 1 355 ? 24.644 23.350 -40.776 1.00 82.94 355 ASP A C 1
ATOM 2799 O O . ASP A 1 355 ? 25.292 24.132 -41.473 1.00 82.94 355 ASP A O 1
ATOM 2803 N N . GLY A 1 356 ? 23.493 23.727 -40.201 1.00 70.06 356 GLY A N 1
ATOM 2804 C CA . GLY A 1 356 ? 22.909 25.067 -40.353 1.00 70.06 356 GLY A CA 1
ATOM 2805 C C . GLY A 1 356 ? 21.544 25.243 -39.673 1.00 70.06 356 GLY A C 1
ATOM 2806 O O . GLY A 1 356 ? 20.877 24.271 -39.342 1.00 70.06 356 GLY A O 1
ATOM 2807 N N . GLU A 1 357 ? 21.115 26.493 -39.465 1.00 60.62 357 GLU A N 1
ATOM 2808 C CA . GLU A 1 357 ? 19.930 26.826 -38.645 1.00 60.62 357 GLU A CA 1
ATOM 2809 C C . GLU A 1 357 ? 18.567 26.602 -39.332 1.00 60.62 357 GLU A C 1
ATOM 2811 O O . GLU A 1 357 ? 17.538 26.594 -38.651 1.00 60.62 357 GLU A O 1
ATOM 2816 N N . HIS A 1 358 ? 18.526 26.442 -40.660 1.00 65.88 358 HIS A N 1
ATOM 2817 C CA . HIS A 1 358 ? 17.268 26.447 -41.424 1.00 65.88 358 HIS A CA 1
ATOM 2818 C C . HIS A 1 358 ? 16.800 25.073 -41.910 1.00 65.88 358 HIS A C 1
ATOM 2820 O O . HIS A 1 358 ? 15.594 24.869 -42.048 1.00 65.88 358 HIS A O 1
ATOM 2826 N N . ASP A 1 359 ? 17.716 24.125 -42.088 1.00 82.62 359 ASP A N 1
ATOM 2827 C CA . ASP A 1 359 ? 17.382 22.777 -42.545 1.00 82.62 359 ASP A CA 1
ATOM 2828 C C . ASP A 1 359 ? 16.815 21.960 -41.373 1.00 82.62 359 ASP A C 1
ATOM 2830 O O . ASP A 1 359 ? 17.313 22.026 -40.242 1.00 82.62 359 ASP A O 1
ATOM 2834 N N . ARG A 1 360 ? 15.764 21.175 -41.623 1.00 89.44 360 ARG A N 1
ATOM 2835 C CA . ARG A 1 360 ? 15.149 20.286 -40.627 1.00 89.44 360 ARG A CA 1
ATOM 2836 C C . ARG A 1 360 ? 15.078 18.872 -41.165 1.00 89.44 360 ARG A C 1
ATOM 2838 O O . ARG A 1 360 ? 14.860 18.663 -42.349 1.00 89.44 360 ARG A O 1
ATOM 2845 N N . PHE A 1 361 ? 15.205 17.910 -40.265 1.00 91.31 361 PHE A N 1
ATOM 2846 C CA . PHE A 1 361 ? 15.172 16.497 -40.593 1.00 91.31 361 PHE A CA 1
ATOM 2847 C C . PHE A 1 361 ? 14.104 15.779 -39.779 1.00 91.31 361 PHE A C 1
ATOM 2849 O O . PHE A 1 361 ? 13.957 16.027 -38.581 1.00 91.31 361 PHE A O 1
ATOM 2856 N N . ALA A 1 362 ? 13.402 14.846 -40.410 1.00 90.44 362 ALA A N 1
ATOM 2857 C CA . ALA A 1 362 ? 12.564 13.872 -39.731 1.00 90.44 362 ALA A CA 1
ATOM 2858 C C . ALA A 1 362 ? 13.408 12.653 -39.338 1.00 90.44 362 ALA A C 1
ATOM 2860 O O . ALA A 1 362 ? 14.051 12.032 -40.185 1.00 90.44 362 ALA A O 1
ATOM 2861 N N . GLN A 1 363 ? 13.413 12.303 -38.053 1.00 91.19 363 GLN A N 1
ATOM 2862 C CA . GLN A 1 363 ? 14.014 11.064 -37.573 1.00 91.19 363 GLN A CA 1
ATOM 2863 C C . GLN A 1 363 ? 13.028 9.920 -37.786 1.00 91.19 363 GLN A C 1
ATOM 2865 O O . GLN A 1 363 ? 11.993 9.878 -37.125 1.00 91.19 363 GLN A O 1
ATOM 2870 N N . ILE A 1 364 ? 13.365 8.980 -38.661 1.00 89.56 364 ILE A N 1
ATOM 2871 C CA . ILE A 1 364 ? 12.533 7.811 -38.940 1.00 89.56 364 ILE A CA 1
ATOM 2872 C C . ILE A 1 364 ? 13.073 6.572 -38.226 1.00 89.56 364 ILE A C 1
ATOM 2874 O O . ILE A 1 364 ? 14.289 6.385 -38.081 1.00 89.56 364 ILE A O 1
ATOM 2878 N N . LEU A 1 365 ? 12.155 5.713 -37.790 1.00 84.75 365 LEU A N 1
ATOM 2879 C CA . LEU A 1 365 ? 12.457 4.351 -37.362 1.00 84.75 365 LEU A CA 1
ATOM 2880 C C . LEU A 1 365 ? 11.432 3.414 -37.993 1.00 84.75 365 LEU A C 1
ATOM 2882 O O . LEU A 1 365 ? 10.248 3.477 -37.676 1.00 84.75 365 LEU A O 1
ATOM 2886 N N . HIS A 1 366 ? 11.898 2.530 -38.865 1.00 82.44 366 HIS A N 1
ATOM 2887 C CA . HIS A 1 366 ? 11.054 1.584 -39.575 1.00 82.44 366 HIS A CA 1
ATOM 2888 C C . HIS A 1 366 ? 11.605 0.166 -39.452 1.00 82.44 366 HIS A C 1
ATOM 2890 O O . HIS A 1 366 ? 12.818 -0.055 -39.500 1.00 82.44 366 HIS A O 1
ATOM 2896 N N . ILE A 1 367 ? 10.701 -0.794 -39.272 1.00 79.88 367 ILE A N 1
ATOM 2897 C CA . ILE A 1 367 ? 11.030 -2.216 -39.258 1.00 79.88 367 ILE A CA 1
ATOM 2898 C C . ILE A 1 367 ? 10.684 -2.762 -40.639 1.00 79.88 367 ILE A C 1
ATOM 2900 O O . ILE A 1 367 ? 9.521 -2.717 -41.028 1.00 79.88 367 ILE A O 1
ATOM 2904 N N . GLN A 1 368 ? 11.688 -3.261 -41.353 1.00 76.50 368 GLN A N 1
ATOM 2905 C CA . GLN A 1 368 ? 11.563 -3.806 -42.706 1.00 76.50 368 GLN A CA 1
ATOM 2906 C C . GLN A 1 368 ? 12.001 -5.275 -42.750 1.00 76.50 368 GLN A C 1
ATOM 2908 O O . GLN A 1 368 ? 12.755 -5.738 -41.888 1.00 76.50 368 GLN A O 1
ATOM 2913 N N . ASP A 1 369 ? 11.531 -6.006 -43.762 1.00 72.94 369 ASP A N 1
ATOM 2914 C CA . ASP A 1 369 ? 11.852 -7.428 -43.944 1.00 72.94 369 ASP A CA 1
ATOM 2915 C C . ASP A 1 369 ? 13.271 -7.653 -44.507 1.00 72.94 369 ASP A C 1
ATOM 2917 O O . ASP A 1 369 ? 13.876 -8.702 -44.262 1.00 72.94 369 ASP A O 1
ATOM 2921 N N . ASP A 1 370 ? 13.825 -6.649 -45.195 1.00 72.56 370 ASP A N 1
ATOM 2922 C CA . ASP A 1 370 ? 15.164 -6.666 -45.792 1.00 72.56 370 ASP A CA 1
ATOM 2923 C C . ASP A 1 370 ? 16.267 -6.248 -44.796 1.00 72.56 370 ASP A C 1
ATOM 2925 O O . ASP A 1 370 ? 16.027 -5.525 -43.828 1.00 72.56 370 ASP A O 1
ATOM 2929 N N . GLU A 1 371 ? 17.517 -6.682 -45.012 1.00 62.44 371 GLU A N 1
ATOM 2930 C CA . GLU A 1 371 ? 18.643 -6.229 -44.182 1.00 62.44 371 GLU A CA 1
ATOM 2931 C C . GLU A 1 371 ? 19.089 -4.794 -44.544 1.00 62.44 371 GLU A C 1
ATOM 2933 O O . GLU A 1 371 ? 19.338 -4.514 -45.717 1.00 62.44 371 GLU A O 1
ATOM 2938 N N . PRO A 1 372 ? 19.280 -3.890 -43.557 1.00 63.00 372 PRO A N 1
ATOM 2939 C CA . PRO A 1 372 ? 19.083 -4.089 -42.121 1.00 63.00 372 PRO A CA 1
ATOM 2940 C C . PRO A 1 372 ? 17.598 -4.042 -41.727 1.00 63.00 372 PRO A C 1
ATOM 2942 O O . PRO A 1 372 ? 16.889 -3.117 -42.105 1.00 63.00 372 PRO A O 1
ATOM 2945 N N . ARG A 1 373 ? 17.154 -4.979 -40.873 1.00 73.19 373 ARG A N 1
ATOM 2946 C CA . ARG A 1 373 ? 15.750 -5.068 -40.408 1.00 73.19 373 ARG A CA 1
ATOM 2947 C C . ARG A 1 373 ? 15.224 -3.807 -39.721 1.00 73.19 373 ARG A C 1
ATOM 2949 O O . ARG A 1 373 ? 14.020 -3.616 -39.626 1.00 73.19 373 ARG A O 1
ATOM 2956 N N . PHE A 1 374 ? 16.125 -2.977 -39.202 1.00 79.44 374 PHE A N 1
ATOM 2957 C CA . PHE A 1 374 ? 15.803 -1.679 -38.628 1.00 79.44 374 PHE A CA 1
ATOM 2958 C C . PHE A 1 374 ? 16.412 -0.601 -39.510 1.00 79.44 374 PHE A C 1
ATOM 2960 O O . PHE A 1 374 ? 17.631 -0.408 -39.515 1.00 79.44 374 PHE A O 1
ATOM 2967 N N . LEU A 1 375 ? 15.558 0.115 -40.230 1.00 83.19 375 LEU A N 1
ATOM 2968 C CA . LEU A 1 375 ? 15.939 1.330 -40.921 1.00 83.19 375 LEU A CA 1
ATOM 2969 C C . LEU A 1 375 ? 15.744 2.501 -39.960 1.00 83.19 375 LEU A C 1
ATOM 2971 O O . LEU A 1 375 ? 14.618 2.872 -39.633 1.00 83.19 375 LEU A O 1
ATOM 2975 N N . SER A 1 376 ? 16.849 3.067 -39.483 1.00 88.69 376 SER A N 1
ATOM 2976 C CA . SER A 1 376 ? 16.833 4.254 -38.633 1.00 88.69 376 SER A CA 1
ATOM 2977 C C . SER A 1 376 ? 17.785 5.308 -39.171 1.00 88.69 376 SER A C 1
ATOM 2979 O O . SER A 1 376 ? 18.929 5.004 -39.522 1.00 88.69 376 SER A O 1
ATOM 2981 N N . GLY A 1 377 ? 17.311 6.546 -39.228 1.00 89.94 377 GLY A N 1
ATOM 2982 C CA . GLY A 1 377 ? 18.111 7.682 -39.653 1.00 89.94 377 GLY A CA 1
ATOM 2983 C C . GLY A 1 377 ? 17.266 8.928 -39.849 1.00 89.94 377 GLY A C 1
ATOM 2984 O O . GLY A 1 377 ? 16.162 9.038 -39.318 1.00 89.94 377 GLY A O 1
ATOM 2985 N N . TYR A 1 378 ? 17.813 9.875 -40.594 1.00 91.81 378 TYR A N 1
ATOM 2986 C CA . TYR A 1 378 ? 17.271 11.214 -40.752 1.00 91.81 378 TYR A CA 1
ATOM 2987 C C . TYR A 1 378 ? 16.965 11.473 -42.217 1.00 91.81 378 TYR A C 1
ATOM 2989 O O . TYR A 1 378 ? 17.805 11.213 -43.073 1.00 91.81 378 TYR A O 1
ATOM 2997 N N . VAL A 1 379 ? 15.782 11.997 -42.502 1.00 91.25 379 VAL A N 1
ATOM 2998 C CA . VAL A 1 379 ? 15.361 12.378 -43.852 1.00 91.25 379 VAL A CA 1
ATOM 2999 C C . VAL A 1 379 ? 15.130 13.876 -43.877 1.00 91.25 379 VAL A C 1
ATOM 3001 O O . VAL A 1 379 ? 14.608 14.420 -42.905 1.00 91.25 379 VAL A O 1
ATOM 3004 N N . ASP A 1 380 ? 15.552 14.546 -44.944 1.00 90.00 380 ASP A N 1
ATOM 3005 C CA . ASP A 1 380 ? 15.308 15.978 -45.088 1.00 90.00 380 ASP A CA 1
ATOM 3006 C C . ASP A 1 380 ? 13.801 16.251 -45.172 1.00 90.00 380 ASP A C 1
ATOM 3008 O O . ASP A 1 380 ? 13.072 15.599 -45.923 1.00 90.00 380 ASP A O 1
ATOM 3012 N N . LEU A 1 381 ? 13.331 17.206 -44.374 1.00 88.69 381 LEU A N 1
ATOM 3013 C CA . LEU A 1 381 ? 11.933 17.602 -44.363 1.00 88.69 381 LEU A CA 1
ATOM 3014 C C . LEU A 1 381 ? 11.531 18.320 -45.661 1.00 88.69 381 LEU A C 1
ATOM 3016 O O . LEU A 1 381 ? 10.355 18.288 -46.001 1.00 88.69 381 LEU A O 1
ATOM 3020 N N . GLU A 1 382 ? 12.468 18.923 -46.404 1.00 87.81 382 GLU A N 1
ATOM 3021 C CA . GLU A 1 382 ? 12.186 19.492 -47.737 1.00 87.81 382 GLU A CA 1
ATOM 3022 C C . GLU A 1 382 ? 11.749 18.419 -48.749 1.00 87.81 382 GLU A C 1
ATOM 3024 O O . GLU A 1 382 ? 10.978 18.707 -49.665 1.00 87.81 382 GLU A O 1
ATOM 3029 N N . ASP A 1 383 ? 12.192 17.176 -48.545 1.00 87.81 383 ASP A N 1
ATOM 3030 C CA . ASP A 1 383 ? 11.876 16.019 -49.387 1.00 87.81 383 ASP A CA 1
ATOM 3031 C C . ASP A 1 383 ? 10.665 15.212 -48.878 1.00 87.81 383 ASP A C 1
ATOM 3033 O O . ASP A 1 383 ? 10.351 14.127 -49.387 1.00 87.81 383 ASP A O 1
ATOM 3037 N N . CYS A 1 384 ? 9.987 15.716 -47.842 1.00 88.25 384 CYS A N 1
ATOM 3038 C CA . CYS A 1 384 ? 8.880 15.040 -47.178 1.00 88.25 384 CYS A CA 1
ATOM 3039 C C . CYS A 1 384 ? 7.654 15.947 -47.035 1.00 88.25 384 CYS A C 1
ATOM 3041 O O . CYS A 1 384 ? 7.743 17.156 -46.851 1.00 88.25 384 CYS A O 1
ATOM 3043 N N . GLU A 1 385 ? 6.478 15.333 -47.012 1.00 86.81 385 GLU A N 1
ATOM 3044 C CA . GLU A 1 385 ? 5.234 15.957 -46.576 1.00 86.81 385 GLU A CA 1
ATOM 3045 C C . GLU A 1 385 ? 4.848 15.396 -45.204 1.00 86.81 385 GLU A C 1
ATOM 3047 O O . GLU A 1 385 ? 4.822 14.178 -45.001 1.00 86.81 385 GLU A O 1
ATOM 3052 N N . LEU A 1 386 ? 4.542 16.283 -44.252 1.00 83.75 386 LEU A N 1
ATOM 3053 C CA . LEU A 1 386 ? 3.960 15.876 -42.976 1.00 83.75 386 LEU A CA 1
ATOM 3054 C C . LEU A 1 386 ? 2.523 15.420 -43.219 1.00 83.75 386 LEU A C 1
ATOM 3056 O O . LEU A 1 386 ? 1.694 16.191 -43.702 1.00 83.75 386 LEU A O 1
ATOM 3060 N N . VAL A 1 387 ? 2.233 14.172 -42.872 1.00 82.31 387 VAL A N 1
ATOM 3061 C CA . VAL A 1 387 ? 0.887 13.612 -42.950 1.00 82.31 387 VAL A CA 1
ATOM 3062 C C . VAL A 1 387 ? 0.277 13.695 -41.561 1.00 82.31 387 VAL A C 1
ATOM 3064 O O . VAL A 1 387 ? 0.794 13.093 -40.616 1.00 82.31 387 VAL A O 1
ATOM 3067 N N . GLU A 1 388 ? -0.811 14.455 -41.437 1.00 68.12 388 GLU A N 1
ATOM 3068 C CA . GLU A 1 388 ? -1.596 14.468 -40.205 1.00 68.12 388 GLU A CA 1
ATOM 3069 C C . GLU A 1 388 ? -2.082 13.044 -39.897 1.00 68.12 388 GLU A C 1
ATOM 3071 O O . GLU A 1 388 ? -2.482 12.314 -40.815 1.00 68.12 388 GLU A O 1
ATOM 3076 N N . PRO A 1 389 ? -2.024 12.609 -38.628 1.00 64.25 389 PRO A N 1
ATOM 3077 C CA . PRO A 1 389 ? -2.573 11.319 -38.260 1.00 64.25 389 PRO A CA 1
ATOM 3078 C C . PRO A 1 389 ? -4.070 11.289 -38.611 1.00 64.25 389 PRO A C 1
ATOM 3080 O O . PRO A 1 389 ? -4.751 12.309 -38.484 1.00 64.25 389 PRO A O 1
ATOM 3083 N N . PRO A 1 390 ? -4.602 10.145 -39.077 1.00 59.03 390 PRO A N 1
ATOM 3084 C CA . PRO A 1 390 ? -6.029 10.026 -39.347 1.00 59.03 390 PRO A CA 1
ATOM 3085 C C . PRO A 1 390 ? -6.824 10.362 -38.080 1.00 59.03 390 PRO A C 1
ATOM 3087 O O . PRO A 1 390 ? -6.425 9.958 -36.984 1.00 59.03 390 PRO A O 1
ATOM 3090 N N . GLU A 1 391 ? -7.941 11.087 -38.228 1.00 54.47 391 GLU A N 1
ATOM 3091 C CA . GLU A 1 391 ? -8.821 11.391 -37.096 1.00 54.47 391 GLU A CA 1
ATOM 3092 C C . GLU A 1 391 ? -9.153 10.094 -36.343 1.00 54.47 391 GLU A C 1
ATOM 3094 O O . GLU A 1 391 ? -9.490 9.087 -36.980 1.00 54.47 391 GLU A O 1
ATOM 3099 N N . PRO A 1 392 ? -9.054 10.081 -35.002 1.00 50.94 392 PRO A N 1
ATOM 3100 C CA . PRO A 1 392 ? -9.369 8.891 -34.236 1.00 50.94 392 PRO A CA 1
ATOM 3101 C C . PRO A 1 392 ? -10.830 8.517 -34.494 1.00 50.94 392 PRO A C 1
ATOM 3103 O O . PRO A 1 392 ? -11.757 9.234 -34.115 1.00 50.94 392 PRO A O 1
ATOM 3106 N N . THR A 1 393 ? -11.056 7.383 -35.156 1.00 45.50 393 THR A N 1
ATOM 3107 C CA . THR A 1 393 ? -12.387 6.788 -35.245 1.00 45.50 393 THR A CA 1
ATOM 3108 C C . THR A 1 393 ? -12.824 6.410 -33.838 1.00 45.50 393 THR A C 1
ATOM 3110 O O . THR A 1 393 ? -12.280 5.471 -33.263 1.00 45.50 393 THR A O 1
ATOM 3113 N N . ASN A 1 394 ? -13.799 7.143 -33.297 1.00 41.19 394 ASN A N 1
ATOM 3114 C CA . ASN A 1 394 ? -14.497 6.775 -32.069 1.00 41.19 394 ASN A CA 1
ATOM 3115 C C . ASN A 1 394 ? -15.143 5.391 -32.262 1.00 41.19 394 ASN A C 1
ATOM 3117 O O . ASN A 1 394 ? -16.178 5.285 -32.925 1.00 41.19 394 ASN A O 1
ATOM 3121 N N . GLN A 1 395 ? -14.525 4.349 -31.708 1.00 33.59 395 GLN A N 1
ATOM 3122 C CA . GLN A 1 395 ? -15.142 3.042 -31.472 1.00 33.59 395 GLN A CA 1
ATOM 3123 C C . GLN A 1 395 ? -15.108 2.725 -29.987 1.00 33.59 395 GLN A C 1
ATOM 3125 O O . GLN A 1 395 ? -14.034 2.924 -29.374 1.00 33.59 395 GLN A O 1
#